Protein AF-A0A1F9QRR1-F1 (afdb_monomer_lite)

Secondary structure (DSSP, 8-state):
-HHHHHHHHHHHHHHHHHHTT-HHHHHHHHHHHHHH-TT-HHHHHHHHHHHHHTT-HHHHHHHHHHHHHHS-HHHHHHTHHHHHHHHHHHHHH--EEEEEE--S--HHHHHHHHHHHHHHHTTSSEEEEEEE---GGGTTTS--TTSSS-EEETTSTTHHHHHHTS--SEEEEESPPPGGGHHHHHHHHH-SSSEEEEE-SSPPPPTTS-HHHHHHHHHTGGGG-SEEEEETT--HHHHHTTT--GGGEEEE---B-TTTTPPPSSPPPSEEEEE-STTB-HHHHHHHHTTS--EEEEE-SS-PPPPPSSSSEEEEE--TT-HHHHHHHHHH-SEEEEPBPTT---S--HHHHHHHHTT--EEEE--HHHHTT--BTTTBEEE-TTSTTHHHHHHHHHHT--HHHHHHHHHHHHHHHHHHSBHHHHHHHHHHHHTT----

Sequence (440 aa):
MAATETYQKLNDTGIKALAAGDRVKAERLFLEAISLDPANLSAYMNLISGHLSGKAYNKALIVLGLMRARCNPAQLAMAAADVKSVETMASCAIKERCLLVSLSGTFESRLFALTCADHFGRRGDALLDIAMPRQQHFSKLEPSEFLYGKRLPVEQAGCFDGITGADYDSLLFVDFPETACLDLFCRLLELKGPKKIFVSLRLAPPKGASAASDLVAYRKLFRGLDGLFMLEHDTAAANARYGVPARKLFKYMFSVNTDYYAPLKGDPLPYLVSAGTAARDYGALLDAVKGLGVKLRIYTDLDLKQPKAGGADVAVSRLSGNHELLRQELAAAQAVVIPFKPAVSPAANSILTMAMSLGKVVLTNRTEALAELVKDGVNGFFYDEKVPGDLRKKIRQLLALKKERRDLIGGRARETVLAKADYRDLARKVHAALRGKPRL

Structure (mmCIF, N/CA/C/O backbone):
data_AF-A0A1F9QRR1-F1
#
_entry.id   AF-A0A1F9QRR1-F1
#
loop_
_atom_site.group_PDB
_atom_site.id
_atom_site.type_symbol
_atom_site.label_atom_id
_atom_site.label_alt_id
_atom_site.label_comp_id
_atom_site.label_asym_id
_atom_site.label_entity_id
_atom_site.label_seq_id
_atom_site.pdbx_PDB_ins_code
_atom_site.Cartn_x
_atom_site.Cartn_y
_atom_site.Cartn_z
_atom_site.occupancy
_atom_site.B_iso_or_equiv
_atom_site.auth_seq_id
_atom_site.auth_comp_id
_atom_site.auth_asym_id
_atom_site.auth_atom_id
_atom_site.pdbx_PDB_model_num
ATOM 1 N N . MET A 1 1 ? 44.227 -4.605 4.801 1.00 61.28 1 MET A N 1
ATOM 2 C CA . MET A 1 1 ? 44.426 -6.057 4.601 1.00 61.28 1 MET A CA 1
ATOM 3 C C . MET A 1 1 ? 43.245 -6.870 5.130 1.00 61.28 1 MET A C 1
ATOM 5 O O . MET A 1 1 ? 42.598 -7.506 4.315 1.00 61.28 1 MET A O 1
ATOM 9 N N . ALA A 1 2 ? 42.847 -6.751 6.406 1.00 69.38 2 ALA A N 1
ATOM 10 C CA . ALA A 1 2 ? 41.714 -7.517 6.964 1.00 69.38 2 ALA A CA 1
ATOM 11 C C . ALA A 1 2 ? 40.364 -7.360 6.215 1.00 69.38 2 ALA A C 1
ATOM 13 O O . ALA A 1 2 ? 39.628 -8.329 6.042 1.00 69.38 2 ALA A O 1
ATOM 14 N N . ALA A 1 3 ? 40.036 -6.158 5.721 1.00 72.25 3 ALA A N 1
ATOM 15 C CA . ALA A 1 3 ? 38.805 -5.935 4.951 1.00 72.25 3 ALA A CA 1
ATOM 16 C C . ALA A 1 3 ? 38.824 -6.621 3.568 1.00 72.25 3 ALA A C 1
ATOM 18 O O . ALA A 1 3 ? 37.805 -7.151 3.129 1.00 72.25 3 ALA A O 1
ATOM 19 N N . THR A 1 4 ? 39.990 -6.662 2.915 1.00 77.94 4 THR A N 1
ATOM 20 C CA . THR A 1 4 ? 40.188 -7.277 1.592 1.00 77.94 4 THR A CA 1
ATOM 21 C C . THR A 1 4 ? 40.001 -8.790 1.642 1.00 77.94 4 THR A C 1
ATOM 23 O O . THR A 1 4 ? 39.281 -9.359 0.828 1.00 77.94 4 THR A O 1
ATOM 26 N N . GLU A 1 5 ? 40.574 -9.436 2.657 1.00 85.50 5 GLU A N 1
ATOM 27 C CA . GLU A 1 5 ? 40.421 -10.880 2.878 1.00 85.50 5 GLU A CA 1
ATOM 28 C C . GLU A 1 5 ? 38.966 -11.263 3.193 1.00 85.50 5 GLU A C 1
ATOM 30 O O . GLU A 1 5 ? 38.496 -12.341 2.821 1.00 85.50 5 GLU A O 1
ATOM 35 N N . THR A 1 6 ? 38.221 -10.363 3.843 1.00 90.88 6 THR A N 1
ATOM 36 C CA . THR A 1 6 ? 36.843 -10.627 4.272 1.00 90.88 6 THR A CA 1
ATOM 37 C C . THR A 1 6 ? 35.880 -10.728 3.086 1.00 90.88 6 THR A C 1
ATOM 39 O O . THR A 1 6 ? 35.142 -11.711 2.989 1.00 90.88 6 THR A O 1
ATOM 42 N N . TYR A 1 7 ? 35.888 -9.770 2.149 1.00 91.75 7 TYR A N 1
ATOM 43 C CA . TYR A 1 7 ? 34.969 -9.834 1.003 1.00 91.75 7 TYR A CA 1
ATOM 44 C C . TYR A 1 7 ? 35.348 -10.938 0.004 1.00 91.75 7 TYR A C 1
ATOM 46 O O . TYR A 1 7 ? 34.458 -11.523 -0.615 1.00 91.75 7 TYR A O 1
ATOM 54 N N . GLN A 1 8 ? 36.642 -11.253 -0.149 1.00 92.75 8 GLN A N 1
ATOM 55 C CA . GLN A 1 8 ? 37.104 -12.342 -1.019 1.00 92.75 8 GLN A CA 1
ATOM 56 C C . GLN A 1 8 ? 36.574 -13.682 -0.511 1.00 92.75 8 GLN A C 1
ATOM 58 O O . GLN A 1 8 ? 35.943 -14.427 -1.257 1.00 92.75 8 GLN A O 1
ATOM 63 N N . LYS A 1 9 ? 36.700 -13.927 0.799 1.00 95.12 9 LYS A N 1
ATOM 64 C CA . LYS A 1 9 ? 36.154 -15.123 1.445 1.00 95.12 9 LYS A CA 1
ATOM 65 C C . LYS A 1 9 ? 34.636 -15.239 1.280 1.00 95.12 9 LYS A C 1
ATOM 67 O O . LYS A 1 9 ? 34.135 -16.344 1.053 1.00 95.12 9 LYS A O 1
ATOM 72 N N . LEU A 1 10 ? 33.897 -14.131 1.396 1.00 95.25 10 LEU A N 1
ATOM 73 C CA . LEU A 1 10 ? 32.449 -14.111 1.156 1.00 95.25 10 LEU A CA 1
ATOM 74 C C . LEU A 1 10 ? 32.116 -14.469 -0.297 1.00 95.25 10 LEU A C 1
ATOM 76 O O . LEU A 1 10 ? 31.269 -15.335 -0.517 1.00 95.25 10 LEU A O 1
ATOM 80 N N . ASN A 1 11 ? 32.818 -13.878 -1.269 1.00 94.38 11 ASN A N 1
ATOM 81 C CA . ASN A 1 11 ? 32.647 -14.179 -2.692 1.00 94.38 11 ASN A CA 1
ATOM 82 C C . ASN A 1 11 ? 32.934 -15.661 -2.996 1.00 94.38 11 ASN A C 1
ATOM 84 O O . ASN A 1 11 ? 32.083 -16.342 -3.565 1.00 94.38 11 ASN A O 1
ATOM 88 N N . ASP A 1 12 ? 34.059 -16.203 -2.525 1.00 96.31 12 ASP A N 1
ATOM 89 C CA . ASP A 1 12 ? 34.429 -17.613 -2.722 1.00 96.31 12 ASP A CA 1
ATOM 90 C C . ASP A 1 12 ? 33.417 -18.573 -2.086 1.00 96.31 12 ASP A C 1
ATOM 92 O O . ASP A 1 12 ? 33.055 -19.608 -2.654 1.00 96.31 12 ASP A O 1
ATOM 96 N N . THR A 1 13 ? 32.920 -18.227 -0.895 1.00 96.31 13 THR A N 1
ATOM 97 C CA . THR A 1 13 ? 31.863 -18.996 -0.224 1.00 96.31 13 THR A CA 1
ATOM 98 C C . THR A 1 13 ? 30.553 -18.923 -1.012 1.00 96.31 13 THR A C 1
ATOM 100 O O . THR A 1 13 ? 29.838 -19.923 -1.100 1.00 96.31 13 THR A O 1
ATOM 103 N N . GLY A 1 14 ? 30.253 -17.771 -1.617 1.00 95.19 14 GLY A N 1
ATOM 104 C CA . GLY A 1 14 ? 29.115 -17.576 -2.511 1.00 95.19 14 GLY A CA 1
ATOM 105 C C . GLY A 1 14 ? 29.197 -18.458 -3.756 1.00 95.19 14 GLY A C 1
ATOM 106 O O . GLY A 1 14 ? 28.224 -19.139 -4.075 1.00 95.19 14 GLY A O 1
ATOM 107 N N . ILE A 1 15 ? 30.367 -18.537 -4.402 1.00 96.31 15 ILE A N 1
ATOM 108 C CA . ILE A 1 15 ? 30.615 -19.424 -5.554 1.00 96.31 15 ILE A CA 1
ATOM 109 C C . ILE A 1 15 ? 30.353 -20.884 -5.169 1.00 96.31 15 ILE A C 1
ATOM 111 O O . ILE A 1 15 ? 29.623 -21.589 -5.866 1.00 96.31 15 ILE A O 1
ATOM 115 N N . LYS A 1 16 ? 30.889 -21.335 -4.026 1.00 96.50 16 LYS A N 1
ATOM 116 C CA . LYS A 1 16 ? 30.670 -22.702 -3.520 1.00 96.50 16 LYS A CA 1
ATOM 117 C C . LYS A 1 16 ? 29.192 -22.982 -3.240 1.00 96.50 16 LYS A C 1
ATOM 119 O O . LYS A 1 16 ? 28.699 -24.050 -3.591 1.00 96.50 16 LYS A O 1
ATOM 124 N N . ALA A 1 17 ? 28.478 -22.032 -2.633 1.00 94.06 17 ALA A N 1
ATOM 125 C CA . ALA A 1 17 ? 27.042 -22.158 -2.384 1.00 94.06 17 ALA A CA 1
ATOM 126 C C . ALA A 1 17 ? 26.242 -22.242 -3.694 1.00 94.06 17 ALA A C 1
ATOM 128 O O . ALA A 1 17 ? 25.362 -23.093 -3.816 1.00 94.06 17 ALA A O 1
ATOM 129 N N . LEU A 1 18 ? 26.586 -21.419 -4.691 1.00 94.12 18 LEU A N 1
ATOM 130 C CA . LEU A 1 18 ? 25.946 -21.436 -6.005 1.00 94.12 18 LEU A CA 1
ATOM 131 C C . LEU A 1 18 ? 26.169 -22.774 -6.723 1.00 94.12 18 LEU A C 1
ATOM 133 O O . LEU A 1 18 ? 25.213 -23.344 -7.245 1.00 94.12 18 LEU A O 1
ATOM 137 N N . ALA A 1 19 ? 27.398 -23.300 -6.694 1.00 93.56 19 ALA A N 1
ATOM 138 C CA . ALA A 1 19 ? 27.738 -24.610 -7.253 1.00 93.56 19 ALA A CA 1
ATOM 139 C C . ALA A 1 19 ? 26.992 -25.763 -6.556 1.00 93.56 19 ALA A C 1
ATOM 141 O O . ALA A 1 19 ? 26.609 -26.731 -7.206 1.00 93.56 19 ALA A O 1
ATOM 142 N N . ALA A 1 20 ? 26.725 -25.635 -5.253 1.00 94.38 20 ALA A N 1
ATOM 143 C CA . ALA A 1 20 ? 25.913 -26.578 -4.483 1.00 94.38 20 ALA A CA 1
ATOM 144 C C . ALA A 1 20 ? 24.390 -26.414 -4.698 1.00 94.38 20 ALA A C 1
ATOM 146 O O . ALA A 1 20 ? 23.604 -27.132 -4.084 1.00 94.38 20 ALA A O 1
ATOM 147 N N . GLY A 1 21 ? 23.954 -25.463 -5.532 1.00 90.19 21 GLY A N 1
ATOM 148 C CA . GLY A 1 21 ? 22.541 -25.180 -5.795 1.00 90.19 21 GLY A CA 1
ATOM 149 C C . GLY A 1 21 ? 21.846 -24.300 -4.745 1.00 90.19 21 GLY A C 1
ATOM 150 O O . GLY A 1 21 ? 20.671 -23.970 -4.916 1.00 90.19 21 GLY A O 1
ATOM 151 N N . ASP A 1 22 ? 22.548 -23.852 -3.698 1.00 92.00 22 ASP A N 1
ATOM 152 C CA . ASP A 1 22 ? 22.009 -22.966 -2.658 1.00 92.00 22 ASP A CA 1
ATOM 153 C C . ASP A 1 22 ? 22.046 -21.496 -3.111 1.00 92.00 22 ASP A C 1
ATOM 155 O O . ASP A 1 22 ? 22.877 -20.678 -2.702 1.00 92.00 22 ASP A O 1
ATOM 159 N N . ARG A 1 23 ? 21.120 -21.166 -4.017 1.00 89.56 23 ARG A N 1
ATOM 160 C CA . ARG A 1 23 ? 21.033 -19.850 -4.667 1.00 89.56 23 ARG A CA 1
ATOM 161 C C . ARG A 1 23 ? 20.740 -18.709 -3.697 1.00 89.56 23 ARG A C 1
ATOM 163 O O . ARG A 1 23 ? 21.281 -17.624 -3.876 1.00 89.56 23 ARG A O 1
ATOM 170 N N . VAL A 1 24 ? 19.913 -18.944 -2.677 1.00 87.69 24 VAL A N 1
ATOM 171 C CA . VAL A 1 24 ? 19.535 -17.910 -1.696 1.00 87.69 24 VAL A CA 1
ATOM 172 C C . VAL A 1 24 ? 20.742 -17.526 -0.848 1.00 87.69 24 VAL A C 1
ATOM 174 O O . VAL A 1 24 ? 21.020 -16.342 -0.649 1.00 87.69 24 VAL A O 1
ATOM 177 N N . LYS A 1 25 ? 21.496 -18.523 -0.374 1.00 91.19 25 LYS A N 1
ATOM 178 C CA . LYS A 1 25 ? 22.732 -18.278 0.367 1.00 91.19 25 LYS A CA 1
ATOM 179 C C . LYS A 1 25 ? 23.786 -17.608 -0.507 1.00 91.19 25 LYS A C 1
ATOM 181 O O . LYS A 1 25 ? 24.433 -16.680 -0.032 1.00 91.19 25 LYS A O 1
ATOM 186 N N . ALA A 1 26 ? 23.941 -18.049 -1.756 1.00 92.38 26 ALA A N 1
ATOM 187 C CA . ALA A 1 26 ? 24.875 -17.443 -2.700 1.00 92.38 26 ALA A CA 1
ATOM 188 C C . ALA A 1 26 ? 24.555 -15.960 -2.956 1.00 92.38 26 ALA A C 1
ATOM 190 O O . ALA A 1 26 ? 25.429 -15.118 -2.776 1.00 92.38 26 ALA A O 1
ATOM 191 N N . GLU A 1 27 ? 23.297 -15.632 -3.285 1.00 92.25 27 GLU A N 1
ATOM 192 C CA . GLU A 1 27 ? 22.827 -14.251 -3.489 1.00 92.25 27 GLU A CA 1
ATOM 193 C C . GLU A 1 27 ? 23.149 -13.379 -2.269 1.00 92.25 27 GLU A C 1
ATOM 195 O O . GLU A 1 27 ? 23.766 -12.326 -2.414 1.00 92.25 27 GLU A O 1
ATOM 200 N N . ARG A 1 28 ? 22.838 -13.854 -1.054 1.00 92.38 28 ARG A N 1
ATOM 201 C CA . ARG A 1 28 ? 23.165 -13.134 0.186 1.00 92.38 28 ARG A CA 1
ATOM 202 C C . ARG A 1 28 ? 24.665 -12.866 0.332 1.00 92.38 28 ARG A C 1
ATOM 204 O O . ARG A 1 28 ? 25.040 -11.748 0.666 1.00 92.38 28 ARG A O 1
ATOM 211 N N . LEU A 1 29 ? 25.507 -13.871 0.093 1.00 93.38 29 LEU A N 1
ATOM 212 C CA . LEU A 1 29 ? 26.962 -13.756 0.242 1.00 93.38 29 LEU A CA 1
ATOM 213 C C . LEU A 1 29 ? 27.576 -12.792 -0.782 1.00 93.38 29 LEU A C 1
ATOM 215 O O . LEU A 1 29 ? 28.444 -12.001 -0.421 1.00 93.38 29 LEU A O 1
ATOM 219 N N . PHE A 1 30 ? 27.108 -12.811 -2.034 1.00 94.75 30 PHE A N 1
ATOM 220 C CA . PHE A 1 30 ? 27.565 -11.855 -3.046 1.00 94.75 30 PHE A CA 1
ATOM 221 C C . PHE A 1 30 ? 27.140 -10.425 -2.710 1.00 94.75 30 PHE A C 1
ATOM 223 O O . PHE A 1 30 ? 27.953 -9.510 -2.814 1.00 94.75 30 PHE A O 1
ATOM 230 N N . LEU A 1 31 ? 25.899 -10.227 -2.257 1.00 91.50 31 LEU A N 1
ATOM 231 C CA . LEU A 1 31 ? 25.414 -8.915 -1.822 1.00 91.50 31 LEU A CA 1
ATOM 232 C C . LEU A 1 31 ? 26.200 -8.381 -0.618 1.00 91.50 31 LEU A C 1
ATOM 234 O O . LEU A 1 31 ? 26.522 -7.196 -0.575 1.00 91.50 31 LEU A O 1
ATOM 238 N N . GLU A 1 32 ? 26.548 -9.247 0.335 1.00 91.25 32 GLU A N 1
ATOM 239 C CA . GLU A 1 32 ? 27.387 -8.889 1.482 1.00 91.25 32 GLU A CA 1
ATOM 240 C C . GLU A 1 32 ? 28.807 -8.505 1.040 1.00 91.25 32 GLU A C 1
ATOM 242 O O . GLU A 1 32 ? 29.323 -7.471 1.460 1.00 91.25 32 GLU A O 1
ATOM 247 N N . ALA A 1 33 ? 29.407 -9.263 0.114 1.00 92.56 33 ALA A N 1
ATOM 248 C CA . ALA A 1 33 ? 30.707 -8.929 -0.467 1.00 92.56 33 ALA A CA 1
ATOM 249 C C . ALA A 1 33 ? 30.689 -7.573 -1.202 1.00 92.56 33 ALA A C 1
ATOM 251 O O . ALA A 1 33 ? 31.591 -6.763 -0.996 1.00 92.56 33 ALA A O 1
ATOM 252 N N . ILE A 1 34 ? 29.648 -7.296 -1.999 1.00 93.69 34 ILE A N 1
ATOM 253 C CA . ILE A 1 34 ? 29.440 -6.008 -2.688 1.00 93.69 34 ILE A CA 1
ATOM 254 C C . ILE A 1 34 ? 29.229 -4.865 -1.685 1.00 93.69 34 ILE A C 1
ATOM 256 O O . ILE A 1 34 ? 29.655 -3.738 -1.921 1.00 93.69 34 ILE A O 1
ATOM 260 N N . SER A 1 35 ? 28.558 -5.127 -0.562 1.00 89.81 35 SER A N 1
ATOM 261 C CA . SER A 1 35 ? 28.364 -4.115 0.478 1.00 89.81 35 SER A CA 1
ATOM 262 C C . SER A 1 35 ? 29.674 -3.730 1.168 1.00 89.81 35 SER A C 1
ATOM 264 O O . SER A 1 35 ? 29.794 -2.590 1.613 1.00 89.81 35 SER A O 1
ATOM 266 N N . LEU A 1 36 ? 30.622 -4.663 1.292 1.00 90.56 36 LEU A N 1
ATOM 267 C CA . LEU A 1 36 ? 31.942 -4.407 1.876 1.00 90.56 36 LEU A CA 1
ATOM 268 C C . LEU A 1 36 ? 32.905 -3.755 0.879 1.00 90.56 36 LEU A C 1
ATOM 270 O O . LEU A 1 36 ? 33.693 -2.899 1.271 1.00 90.56 36 LEU A O 1
ATOM 274 N N . ASP A 1 37 ? 32.831 -4.146 -0.393 1.00 93.19 37 ASP A N 1
ATOM 275 C CA . ASP A 1 37 ? 33.581 -3.536 -1.489 1.00 93.19 37 ASP A CA 1
ATOM 276 C C . ASP A 1 37 ? 32.654 -3.281 -2.692 1.00 93.19 37 ASP A C 1
ATOM 278 O O . ASP A 1 37 ? 32.444 -4.170 -3.527 1.00 93.19 37 ASP A O 1
ATOM 282 N N . PRO A 1 38 ? 32.105 -2.055 -2.815 1.00 91.62 38 PRO A N 1
ATOM 283 C CA . PRO A 1 38 ? 31.216 -1.686 -3.913 1.00 91.62 38 PRO A CA 1
ATOM 284 C C . PRO A 1 38 ? 31.836 -1.797 -5.307 1.00 91.62 38 PRO A C 1
ATOM 286 O O . PRO A 1 38 ? 31.081 -1.780 -6.280 1.00 91.62 38 PRO A O 1
ATOM 289 N N . ALA A 1 39 ? 33.166 -1.913 -5.410 1.00 92.31 39 ALA A N 1
ATOM 290 C CA . ALA A 1 39 ? 33.907 -2.065 -6.657 1.00 92.31 39 ALA A CA 1
ATOM 291 C C . ALA A 1 39 ? 34.301 -3.529 -6.956 1.00 92.31 39 ALA A C 1
ATOM 293 O O . ALA A 1 39 ? 35.028 -3.775 -7.923 1.00 92.31 39 ALA A O 1
ATOM 294 N N . ASN A 1 40 ? 33.826 -4.504 -6.169 1.00 93.50 40 ASN A N 1
ATOM 295 C CA . ASN A 1 40 ? 34.132 -5.925 -6.345 1.00 93.50 40 ASN A CA 1
ATOM 296 C C . ASN A 1 40 ? 33.447 -6.523 -7.588 1.00 93.50 40 ASN A C 1
ATOM 298 O O . ASN A 1 40 ? 32.372 -7.124 -7.521 1.00 93.50 40 ASN A O 1
ATOM 302 N N . LEU A 1 41 ? 34.116 -6.385 -8.734 1.00 93.69 41 LEU A N 1
ATOM 303 C CA . LEU A 1 41 ? 33.654 -6.848 -10.044 1.00 93.69 41 LEU A CA 1
ATOM 304 C C . LEU A 1 41 ? 33.316 -8.350 -10.071 1.00 93.69 41 LEU A C 1
ATOM 306 O O . LEU A 1 41 ? 32.319 -8.746 -10.672 1.00 93.69 41 LEU A O 1
ATOM 310 N N . SER A 1 42 ? 34.107 -9.188 -9.391 1.00 94.50 42 SER A N 1
ATOM 311 C CA . SER A 1 42 ? 33.882 -10.640 -9.361 1.00 94.50 42 SER A CA 1
ATOM 312 C C . SER A 1 42 ? 32.560 -10.995 -8.675 1.00 94.50 42 SER A C 1
ATOM 314 O O . SER A 1 42 ? 31.791 -11.792 -9.212 1.00 94.50 42 SER A O 1
ATOM 316 N N . ALA A 1 43 ? 32.247 -10.357 -7.543 1.00 94.88 43 ALA A N 1
ATOM 317 C CA . ALA A 1 43 ? 30.989 -10.588 -6.837 1.00 94.88 43 ALA A CA 1
ATOM 318 C C . ALA A 1 43 ? 29.766 -10.189 -7.682 1.00 94.88 43 ALA A C 1
ATOM 320 O O . ALA A 1 43 ? 28.789 -10.940 -7.720 1.00 94.88 43 ALA A O 1
ATOM 321 N N . TYR A 1 44 ? 29.831 -9.072 -8.422 1.00 95.44 44 TYR A N 1
ATOM 322 C CA . TYR A 1 44 ? 28.771 -8.707 -9.372 1.00 95.44 44 TYR A CA 1
ATOM 323 C C . TYR A 1 44 ? 28.608 -9.748 -10.480 1.00 95.44 44 TYR A C 1
ATOM 325 O O . TYR A 1 44 ? 27.492 -10.201 -10.727 1.00 95.44 44 TYR A O 1
ATOM 333 N N . MET A 1 45 ? 29.700 -10.163 -11.129 1.00 95.62 45 MET A N 1
ATOM 334 C CA . MET A 1 45 ? 29.642 -11.124 -12.237 1.00 95.62 45 MET A CA 1
ATOM 335 C C . MET A 1 45 ? 29.130 -12.500 -11.793 1.00 95.62 45 MET A C 1
ATOM 337 O O . MET A 1 45 ? 28.341 -13.128 -12.506 1.00 95.62 45 MET A O 1
ATOM 341 N N . ASN A 1 46 ? 29.499 -12.948 -10.591 1.00 95.50 46 ASN A N 1
ATOM 342 C CA . ASN A 1 46 ? 28.985 -14.186 -10.006 1.00 95.50 46 ASN A CA 1
ATOM 343 C C . ASN A 1 46 ? 27.492 -14.087 -9.675 1.00 95.50 46 ASN A C 1
ATOM 345 O O . ASN A 1 46 ? 26.728 -15.008 -9.975 1.00 95.50 46 ASN A O 1
ATOM 349 N N . LEU A 1 47 ? 27.054 -12.956 -9.115 1.00 94.56 47 LEU A N 1
ATOM 350 C CA . LEU A 1 47 ? 25.644 -12.700 -8.828 1.00 94.56 47 LEU A CA 1
ATOM 351 C C . LEU A 1 47 ? 24.801 -12.666 -10.114 1.00 94.56 47 LEU A C 1
ATOM 353 O O . LEU A 1 47 ? 23.766 -13.331 -10.197 1.00 94.56 47 LEU A O 1
ATOM 357 N N . ILE A 1 48 ? 25.282 -11.964 -11.145 1.00 94.44 48 ILE A N 1
ATOM 358 C CA . ILE A 1 48 ? 24.689 -11.919 -12.489 1.00 94.44 48 ILE A CA 1
ATOM 359 C C . ILE A 1 48 ? 24.558 -13.332 -13.065 1.00 94.44 48 ILE A C 1
ATOM 361 O O . ILE A 1 48 ? 23.474 -13.729 -13.494 1.00 94.44 48 ILE A O 1
ATOM 365 N N . SER A 1 49 ? 25.638 -14.114 -13.033 1.00 92.38 49 SER A N 1
ATOM 366 C CA . SER A 1 49 ? 25.656 -15.489 -13.546 1.00 92.38 49 SER A CA 1
ATOM 367 C C . SER A 1 49 ? 24.666 -16.384 -12.797 1.00 92.38 49 SER A C 1
ATOM 369 O O . SER A 1 49 ? 23.917 -17.149 -13.413 1.00 92.38 49 SER A O 1
ATOM 371 N N . GLY A 1 50 ? 24.583 -16.232 -11.472 1.00 91.06 50 GLY A N 1
ATOM 372 C CA . GLY A 1 50 ? 23.586 -16.899 -10.640 1.00 91.06 50 GLY A CA 1
ATOM 373 C C . GLY A 1 50 ? 22.156 -16.586 -11.087 1.00 91.06 50 GLY A C 1
ATOM 374 O O . GLY A 1 50 ? 21.364 -17.510 -11.294 1.00 91.06 50 GLY A O 1
ATOM 375 N N . HIS A 1 51 ? 21.833 -15.311 -11.320 1.00 91.62 51 HIS A N 1
ATOM 376 C CA . HIS A 1 51 ? 20.516 -14.891 -11.808 1.00 91.62 51 HIS A CA 1
ATOM 377 C C . HIS A 1 51 ? 20.196 -15.410 -13.211 1.00 91.62 51 HIS A C 1
ATOM 379 O O . HIS A 1 51 ? 19.096 -15.922 -13.427 1.00 91.62 51 HIS A O 1
ATOM 385 N N . LEU A 1 52 ? 21.150 -15.357 -14.141 1.00 90.25 52 LEU A N 1
ATOM 386 C CA . LEU A 1 52 ? 20.989 -15.892 -15.495 1.00 90.25 52 LEU A CA 1
ATOM 387 C C . LEU A 1 52 ? 20.710 -17.399 -15.481 1.00 90.25 52 LEU A C 1
ATOM 389 O O . LEU A 1 52 ? 19.755 -17.852 -16.113 1.00 90.25 52 LEU A O 1
ATOM 393 N N . SER A 1 53 ? 21.458 -18.167 -14.680 1.00 88.69 53 SER A N 1
ATOM 394 C CA . SER A 1 53 ? 21.220 -19.609 -14.500 1.00 88.69 53 SER A CA 1
ATOM 395 C C . SER A 1 53 ? 19.831 -19.907 -13.914 1.00 88.69 53 SER A C 1
ATOM 397 O O . SER A 1 53 ? 19.254 -20.978 -14.125 1.00 88.69 53 SER A O 1
ATOM 399 N N . GLY A 1 54 ? 19.278 -18.958 -13.154 1.00 86.31 54 GLY A N 1
ATOM 400 C CA . GLY A 1 54 ? 17.936 -19.012 -12.590 1.00 86.31 54 GLY A CA 1
ATOM 401 C C . GLY A 1 54 ? 16.845 -18.427 -13.476 1.00 86.31 54 GLY A C 1
ATOM 402 O O . GLY A 1 54 ? 15.702 -18.383 -13.031 1.00 86.31 54 GLY A O 1
ATOM 403 N N . LYS A 1 55 ? 17.170 -17.995 -14.704 1.00 88.56 55 LYS A N 1
ATOM 404 C CA . LYS A 1 55 ? 16.254 -17.294 -15.620 1.00 88.56 55 LYS A CA 1
ATOM 405 C C . LYS A 1 55 ? 15.661 -16.005 -15.026 1.00 88.56 55 LYS A C 1
ATOM 407 O O . LYS A 1 55 ? 14.605 -15.545 -15.454 1.00 88.56 55 LYS A O 1
ATOM 412 N N . ALA A 1 56 ? 16.342 -15.401 -14.053 1.00 86.38 56 ALA A N 1
ATOM 413 C CA . ALA A 1 56 ? 16.001 -14.106 -13.472 1.00 86.38 56 ALA A CA 1
ATOM 414 C C . ALA A 1 56 ? 16.697 -12.980 -14.259 1.00 86.38 56 ALA A C 1
ATOM 416 O O . ALA A 1 56 ? 17.542 -12.255 -13.735 1.00 86.38 56 ALA A O 1
ATOM 417 N N . TYR A 1 57 ? 16.389 -12.880 -15.555 1.00 87.69 57 TYR A N 1
ATOM 418 C CA . TYR A 1 57 ? 17.087 -11.994 -16.496 1.00 87.69 57 TYR A CA 1
ATOM 419 C C . TYR A 1 57 ? 16.974 -10.515 -16.119 1.00 87.69 57 TYR A C 1
ATOM 421 O O . TYR A 1 57 ? 17.948 -9.772 -16.193 1.00 87.69 57 TYR A O 1
ATOM 429 N N . ASN A 1 58 ? 15.807 -10.102 -15.632 1.00 84.25 58 ASN A N 1
ATOM 430 C CA . ASN A 1 58 ? 15.596 -8.770 -15.081 1.00 84.25 58 ASN A CA 1
ATOM 431 C C . ASN A 1 58 ? 16.554 -8.465 -13.916 1.00 84.25 58 ASN A C 1
ATOM 433 O O . ASN A 1 58 ? 17.229 -7.445 -13.957 1.00 84.25 58 ASN A O 1
ATOM 437 N N . LYS A 1 59 ? 16.695 -9.364 -12.932 1.00 85.75 59 LYS A N 1
ATOM 438 C CA . LYS A 1 59 ? 17.651 -9.200 -11.828 1.00 85.75 59 LYS A CA 1
ATOM 439 C C . LYS A 1 59 ? 19.085 -9.094 -12.341 1.00 85.75 59 LYS A C 1
ATOM 441 O O . LYS A 1 59 ? 19.832 -8.256 -11.853 1.00 85.75 59 LYS A O 1
ATOM 446 N N . ALA A 1 60 ? 19.461 -9.885 -13.348 1.00 88.69 60 ALA A N 1
ATOM 447 C CA . ALA A 1 60 ? 20.784 -9.786 -13.965 1.00 88.69 60 ALA A CA 1
ATOM 448 C C . ALA A 1 60 ? 21.034 -8.392 -14.579 1.00 88.69 60 ALA A C 1
ATOM 450 O O . ALA A 1 60 ? 22.087 -7.807 -14.334 1.00 88.69 60 ALA A O 1
ATOM 451 N N . LEU A 1 61 ? 20.059 -7.826 -15.305 1.00 86.81 61 LEU A N 1
ATOM 452 C CA . LEU A 1 61 ? 20.154 -6.462 -15.848 1.00 86.81 61 LEU A CA 1
ATOM 453 C C . LEU A 1 61 ? 20.237 -5.399 -14.751 1.00 86.81 61 LEU A C 1
ATOM 455 O O . LEU A 1 61 ? 20.987 -4.434 -14.894 1.00 86.81 61 LEU A O 1
ATOM 459 N N . ILE A 1 62 ? 19.495 -5.581 -13.657 1.00 85.75 62 ILE A N 1
ATOM 460 C CA . ILE A 1 62 ? 19.537 -4.665 -12.517 1.00 85.75 62 ILE A CA 1
ATOM 461 C C . ILE A 1 62 ? 20.937 -4.667 -11.896 1.00 85.75 62 ILE A C 1
ATOM 463 O O . ILE A 1 62 ? 21.574 -3.619 -11.824 1.00 85.75 62 ILE A O 1
ATOM 467 N N . VAL A 1 63 ? 21.462 -5.843 -11.532 1.00 89.88 63 VAL A N 1
ATOM 468 C CA . VAL A 1 63 ? 22.815 -5.997 -10.966 1.00 89.88 63 VAL A CA 1
ATOM 469 C C . VAL A 1 63 ? 23.874 -5.407 -11.904 1.00 89.88 63 VAL A C 1
ATOM 471 O O . VAL A 1 63 ? 24.795 -4.735 -11.442 1.00 89.88 63 VAL A O 1
ATOM 474 N N . LEU A 1 64 ? 23.722 -5.594 -13.219 1.00 90.44 64 LEU A N 1
ATOM 475 C CA . LEU A 1 64 ? 24.614 -5.012 -14.219 1.00 90.44 64 LEU A CA 1
ATOM 476 C C . LEU A 1 64 ? 24.588 -3.473 -14.209 1.00 90.44 64 LEU A C 1
ATOM 478 O O . LEU A 1 64 ? 25.640 -2.839 -14.303 1.00 90.44 64 LEU A O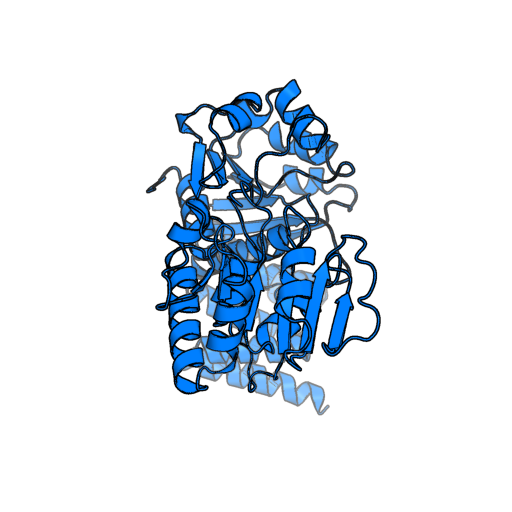 1
ATOM 482 N N . GLY A 1 65 ? 23.408 -2.864 -14.073 1.00 87.38 65 GLY A N 1
ATOM 483 C CA . GLY A 1 65 ? 23.266 -1.415 -13.920 1.00 87.38 65 GLY A CA 1
ATOM 484 C C . GLY A 1 65 ? 23.992 -0.885 -12.680 1.00 87.38 65 GLY A C 1
ATOM 485 O O . GLY A 1 65 ? 24.702 0.117 -12.766 1.00 87.38 65 GLY A O 1
ATOM 486 N N . LEU A 1 66 ? 23.889 -1.595 -11.552 1.00 87.94 66 LEU A N 1
ATOM 487 C CA . LEU A 1 66 ? 24.577 -1.233 -10.305 1.00 87.94 66 LEU A CA 1
ATOM 488 C C . LEU A 1 66 ? 26.090 -1.352 -10.419 1.00 87.94 66 LEU A C 1
ATOM 490 O O . LEU A 1 66 ? 26.815 -0.459 -9.986 1.00 87.94 66 LEU A O 1
ATOM 494 N N . MET A 1 67 ? 26.559 -2.425 -11.053 1.00 92.69 67 MET A N 1
ATOM 495 C CA . MET A 1 67 ? 27.973 -2.622 -11.340 1.00 92.69 67 MET A CA 1
ATOM 496 C C . MET A 1 67 ? 28.531 -1.456 -12.165 1.00 92.69 67 MET A C 1
ATOM 498 O O . MET A 1 67 ? 29.562 -0.894 -11.811 1.00 92.69 67 MET A O 1
ATOM 502 N N . ARG A 1 68 ? 27.818 -1.023 -13.216 1.00 91.00 68 ARG A N 1
ATOM 503 C CA . ARG A 1 68 ? 28.211 0.139 -14.038 1.00 91.00 68 ARG A CA 1
ATOM 504 C C . ARG A 1 68 ? 28.266 1.444 -13.246 1.00 91.00 68 ARG A C 1
ATOM 506 O O . ARG A 1 68 ? 29.111 2.282 -13.532 1.00 91.00 68 ARG A O 1
ATOM 513 N N . ALA A 1 69 ? 27.371 1.622 -12.278 1.00 87.94 69 ALA A N 1
ATOM 514 C CA . ALA A 1 69 ? 27.315 2.832 -11.464 1.00 87.94 69 ALA A CA 1
ATOM 515 C C . ALA A 1 69 ? 28.425 2.907 -10.400 1.00 87.94 69 ALA A C 1
ATOM 517 O O . ALA A 1 69 ? 28.745 4.000 -9.938 1.00 87.94 69 ALA A O 1
ATOM 518 N N . ARG A 1 70 ? 28.984 1.762 -9.981 1.00 90.81 70 ARG A N 1
ATOM 519 C CA . ARG A 1 70 ? 29.883 1.669 -8.817 1.00 90.81 70 ARG A CA 1
ATOM 520 C C . ARG A 1 70 ? 31.316 1.253 -9.155 1.00 90.81 70 ARG A C 1
ATOM 522 O O . ARG A 1 70 ? 32.232 1.630 -8.429 1.00 90.81 70 ARG A O 1
ATOM 529 N N . CYS A 1 71 ? 31.530 0.505 -10.236 1.00 90.62 71 CYS A N 1
ATOM 530 C CA . CYS A 1 71 ? 32.866 0.136 -10.703 1.00 90.62 71 CYS A CA 1
ATOM 531 C C . CYS A 1 71 ? 33.481 1.251 -11.558 1.00 90.62 71 CYS A C 1
ATOM 533 O O . CYS A 1 71 ? 32.787 1.953 -12.294 1.00 90.62 71 CYS A O 1
ATOM 535 N N . ASN A 1 72 ? 34.806 1.397 -11.496 1.00 92.94 72 ASN A N 1
ATOM 536 C CA . ASN A 1 72 ? 35.504 2.393 -12.305 1.00 92.94 72 ASN A CA 1
ATOM 537 C C . ASN A 1 72 ? 35.618 1.954 -13.787 1.00 92.94 72 ASN A C 1
ATOM 539 O O . ASN A 1 72 ? 35.505 0.762 -14.094 1.00 92.94 72 ASN A O 1
ATOM 543 N N . PRO A 1 73 ? 35.879 2.886 -14.726 1.00 92.75 73 PRO A N 1
ATOM 544 C CA . PRO A 1 73 ? 35.939 2.566 -16.154 1.00 92.75 73 PRO A CA 1
ATOM 545 C C . PRO A 1 73 ? 36.968 1.492 -16.531 1.00 92.75 73 PRO A C 1
ATOM 547 O O . PRO A 1 73 ? 36.704 0.696 -17.427 1.00 92.75 73 PRO A O 1
ATOM 550 N N . ALA A 1 74 ? 38.114 1.428 -15.843 1.00 92.38 74 ALA A N 1
ATOM 551 C CA . ALA A 1 74 ? 39.144 0.426 -16.120 1.00 92.38 74 ALA A CA 1
ATOM 552 C C . ALA A 1 74 ? 38.671 -0.990 -15.748 1.00 92.38 74 ALA A C 1
ATOM 554 O O . ALA A 1 74 ? 38.834 -1.921 -16.533 1.00 92.38 74 ALA A O 1
ATOM 555 N N . GLN A 1 75 ? 38.007 -1.142 -14.598 1.00 90.25 75 GLN A N 1
ATOM 556 C CA . GLN A 1 75 ? 37.391 -2.407 -14.185 1.00 90.25 75 GLN A CA 1
ATOM 557 C C . GLN A 1 75 ? 36.307 -2.854 -15.173 1.00 90.25 75 GLN A C 1
ATOM 559 O O . GLN A 1 75 ? 36.258 -4.020 -15.559 1.00 90.25 75 GLN A O 1
ATOM 564 N N . LEU A 1 76 ? 35.453 -1.927 -15.617 1.00 91.31 76 LEU A N 1
ATOM 565 C CA . LEU A 1 76 ? 34.403 -2.226 -16.592 1.00 91.31 76 LEU A CA 1
ATOM 566 C C . LEU A 1 76 ? 34.978 -2.599 -17.965 1.00 91.31 76 LEU A C 1
ATOM 568 O O . LEU A 1 76 ? 34.437 -3.486 -18.622 1.00 91.31 76 LEU A O 1
ATOM 572 N N . ALA A 1 77 ? 36.083 -1.974 -18.382 1.00 91.56 77 ALA A N 1
ATOM 573 C CA . ALA A 1 77 ? 36.772 -2.310 -19.625 1.00 91.56 77 ALA A CA 1
ATOM 574 C C . ALA A 1 77 ? 37.311 -3.750 -19.610 1.00 91.56 77 ALA A C 1
ATOM 576 O O . ALA A 1 77 ? 37.173 -4.459 -20.605 1.00 91.56 77 ALA A O 1
ATOM 577 N N . MET A 1 78 ? 37.843 -4.213 -18.471 1.00 90.31 78 MET A N 1
ATOM 578 C CA . MET A 1 78 ? 38.316 -5.595 -18.311 1.00 90.31 78 MET A CA 1
ATOM 579 C C . MET A 1 78 ? 37.197 -6.635 -18.474 1.00 90.31 78 MET A C 1
ATOM 581 O O . MET A 1 78 ? 37.463 -7.733 -18.951 1.00 90.31 78 MET A O 1
ATOM 585 N N . ALA A 1 79 ? 35.956 -6.292 -18.118 1.00 90.62 79 ALA A N 1
ATOM 586 C CA . ALA A 1 79 ? 34.789 -7.170 -18.245 1.00 90.62 79 ALA A CA 1
ATOM 587 C C . ALA A 1 79 ? 33.879 -6.822 -19.438 1.00 90.62 79 ALA A C 1
ATOM 589 O O . ALA A 1 79 ? 32.753 -7.311 -19.513 1.00 90.62 79 ALA A O 1
ATOM 590 N N . ALA A 1 80 ? 34.315 -5.979 -20.381 1.00 89.06 80 ALA A N 1
ATOM 591 C CA . ALA A 1 80 ? 33.430 -5.414 -21.405 1.00 89.06 80 ALA A CA 1
ATOM 592 C C . ALA A 1 80 ? 32.749 -6.476 -22.292 1.00 89.06 80 ALA A C 1
ATOM 594 O O . ALA A 1 80 ? 31.567 -6.342 -22.620 1.00 89.06 80 ALA A O 1
ATOM 595 N N . ALA A 1 81 ? 33.474 -7.539 -22.657 1.00 90.69 81 ALA A N 1
ATOM 596 C CA . ALA A 1 81 ? 32.932 -8.641 -23.453 1.00 90.69 81 ALA A CA 1
ATOM 597 C C . ALA A 1 81 ? 31.847 -9.416 -22.686 1.00 90.69 81 ALA A C 1
ATOM 599 O O . ALA A 1 81 ? 30.752 -9.628 -23.214 1.00 90.69 81 ALA A O 1
ATOM 600 N N . ASP A 1 82 ? 32.116 -9.758 -21.423 1.00 89.75 82 ASP A N 1
ATOM 601 C CA . ASP A 1 82 ? 31.168 -10.470 -20.564 1.00 89.75 82 ASP A CA 1
ATOM 602 C C . ASP A 1 82 ? 29.934 -9.613 -20.274 1.00 89.75 82 ASP A C 1
ATOM 604 O O . ASP A 1 82 ? 28.805 -10.083 -20.398 1.00 89.75 82 ASP A O 1
ATOM 608 N N . VAL A 1 83 ? 30.132 -8.325 -19.980 1.00 89.56 83 VAL A N 1
ATOM 609 C CA . VAL A 1 83 ? 29.061 -7.339 -19.781 1.00 89.56 83 VAL A CA 1
ATOM 610 C C . VAL A 1 83 ? 28.135 -7.279 -20.989 1.00 89.56 83 VAL A C 1
ATOM 612 O O . VAL A 1 83 ? 26.917 -7.357 -20.834 1.00 89.56 83 VAL A O 1
ATOM 615 N N . LYS A 1 84 ? 28.698 -7.163 -22.196 1.00 89.25 84 LYS A N 1
ATOM 616 C CA . LYS A 1 84 ? 27.917 -7.095 -23.435 1.00 89.25 84 LYS A CA 1
ATOM 617 C C . LYS A 1 84 ? 27.156 -8.397 -23.694 1.00 89.25 84 LYS A C 1
ATOM 619 O O . LYS A 1 84 ? 26.000 -8.357 -24.118 1.00 89.25 84 LYS A O 1
ATOM 624 N N . SER A 1 85 ? 27.786 -9.540 -23.424 1.00 89.62 85 SER A N 1
ATOM 625 C CA . SER A 1 85 ? 27.165 -10.863 -23.551 1.00 89.62 85 SER A CA 1
ATOM 626 C C . SER A 1 85 ? 25.971 -11.022 -22.600 1.00 89.62 85 SER A C 1
ATOM 628 O O . SER A 1 85 ? 24.863 -11.339 -23.037 1.00 89.62 85 SER A O 1
ATOM 630 N N . VAL A 1 86 ? 26.164 -10.701 -21.315 1.00 88.94 86 VAL A N 1
ATOM 631 C CA . VAL A 1 86 ? 25.117 -10.695 -20.282 1.00 88.94 86 VAL A CA 1
ATOM 632 C C . VAL A 1 86 ? 23.967 -9.775 -20.672 1.00 88.94 86 VAL A C 1
ATOM 634 O O . VAL A 1 86 ? 22.811 -10.188 -20.611 1.00 88.94 86 VAL A O 1
ATOM 637 N N . GLU A 1 87 ? 24.270 -8.538 -21.069 1.00 88.69 87 GLU A N 1
ATOM 638 C CA . GLU A 1 87 ? 23.261 -7.547 -21.439 1.00 88.69 87 GLU A CA 1
ATOM 639 C C . GLU A 1 87 ? 22.424 -8.025 -22.620 1.00 88.69 87 GLU A C 1
ATOM 641 O O . GLU A 1 87 ? 21.200 -7.940 -22.568 1.00 88.69 87 GLU A O 1
ATOM 646 N N . THR A 1 88 ? 23.067 -8.585 -23.646 1.00 87.19 88 THR A N 1
ATOM 647 C CA . THR A 1 88 ? 22.383 -9.126 -24.826 1.00 87.19 88 THR A CA 1
ATOM 648 C C . THR A 1 88 ? 21.468 -10.281 -24.430 1.00 87.19 88 THR A C 1
ATOM 650 O O . THR A 1 88 ? 20.270 -10.244 -24.697 1.00 87.19 88 THR A O 1
ATOM 653 N N . MET A 1 89 ? 22.005 -11.282 -23.727 1.00 86.81 89 MET A N 1
ATOM 654 C CA . MET A 1 89 ? 21.248 -12.462 -23.308 1.00 86.81 89 MET A CA 1
ATOM 655 C C . MET A 1 89 ? 20.060 -12.097 -22.414 1.00 86.81 89 MET A C 1
ATOM 657 O O . MET A 1 89 ? 18.952 -12.590 -22.624 1.00 86.81 89 MET A O 1
ATOM 661 N N . ALA A 1 90 ? 20.280 -11.237 -21.419 1.00 85.56 90 ALA A N 1
ATOM 662 C CA . ALA A 1 90 ? 19.230 -10.845 -20.498 1.00 85.56 90 ALA A CA 1
ATOM 663 C C . ALA A 1 90 ? 18.184 -9.954 -21.179 1.00 85.56 90 ALA A C 1
ATOM 665 O O . ALA A 1 90 ? 16.993 -10.182 -20.986 1.00 85.56 90 ALA A O 1
ATOM 666 N N . SER A 1 91 ? 18.599 -9.007 -22.027 1.00 84.38 91 SER A N 1
ATOM 667 C CA . SER A 1 91 ? 17.678 -8.125 -22.758 1.00 84.38 91 SER A CA 1
ATOM 668 C C . SER A 1 91 ? 16.806 -8.893 -23.747 1.00 84.38 91 SER A C 1
ATOM 670 O O . SER A 1 91 ? 15.608 -8.645 -23.794 1.00 84.38 91 SER A O 1
ATOM 672 N N . CYS A 1 92 ? 17.356 -9.876 -24.471 1.00 86.62 92 CYS A N 1
ATOM 673 C CA . CYS A 1 92 ? 16.573 -10.732 -25.371 1.00 86.62 92 CYS A CA 1
ATOM 674 C C . CYS A 1 92 ? 15.508 -11.567 -24.640 1.00 86.62 92 CYS A C 1
ATOM 676 O O . CYS A 1 92 ? 14.541 -12.010 -25.259 1.00 86.62 92 CYS A O 1
ATOM 678 N N . ALA A 1 93 ? 15.681 -11.808 -23.339 1.00 86.62 93 ALA A N 1
ATOM 679 C CA . ALA A 1 93 ? 14.725 -12.552 -22.529 1.00 86.62 93 ALA A CA 1
ATOM 680 C C . ALA A 1 93 ? 13.643 -11.668 -21.882 1.00 86.62 93 ALA A C 1
ATOM 682 O O . ALA A 1 93 ? 12.606 -12.195 -21.462 1.00 86.62 93 ALA A O 1
ATOM 683 N N . ILE A 1 94 ? 13.854 -10.346 -21.816 1.00 87.81 94 ILE A N 1
ATOM 684 C CA . ILE A 1 94 ? 12.828 -9.394 -21.385 1.00 87.81 94 ILE A CA 1
ATOM 685 C C . ILE A 1 94 ? 11.793 -9.258 -22.497 1.00 87.81 94 ILE A C 1
ATOM 687 O O . ILE A 1 94 ? 12.099 -8.861 -23.615 1.00 87.81 94 ILE A O 1
ATOM 691 N N . LYS A 1 95 ? 10.547 -9.588 -22.170 1.00 88.75 95 LYS A N 1
ATOM 692 C CA . LYS A 1 95 ? 9.409 -9.524 -23.094 1.00 88.75 95 LYS A CA 1
ATOM 693 C C . LYS A 1 95 ? 8.590 -8.252 -22.937 1.00 88.75 95 LYS A C 1
ATOM 695 O O . LYS A 1 95 ? 7.743 -7.985 -23.780 1.00 88.75 95 LYS A O 1
ATOM 700 N N . GLU A 1 96 ? 8.769 -7.555 -21.821 1.00 90.25 96 GLU A N 1
ATOM 701 C CA . GLU A 1 96 ? 7.972 -6.391 -21.461 1.00 90.25 96 GLU A CA 1
ATOM 702 C C . GLU A 1 96 ? 8.801 -5.429 -20.604 1.00 90.25 96 GLU A C 1
ATOM 704 O O . GLU A 1 96 ? 9.340 -5.810 -19.559 1.00 90.25 96 GLU A O 1
ATOM 709 N N . ARG A 1 97 ? 8.893 -4.172 -21.032 1.00 92.75 97 ARG A N 1
ATOM 710 C CA . ARG A 1 97 ? 9.428 -3.054 -20.255 1.00 92.75 97 ARG A CA 1
ATOM 711 C C . ARG A 1 97 ? 8.270 -2.185 -19.785 1.00 92.75 97 ARG A C 1
ATOM 713 O O . ARG A 1 97 ? 7.545 -1.597 -20.584 1.00 92.75 97 ARG A O 1
ATOM 720 N N . CYS A 1 98 ? 8.107 -2.092 -18.474 1.00 95.25 98 CYS A N 1
ATOM 721 C CA . CYS A 1 98 ? 7.070 -1.298 -17.831 1.00 95.25 98 CYS A CA 1
ATOM 722 C C . CYS A 1 98 ? 7.715 -0.133 -17.082 1.00 95.25 98 CYS A C 1
ATOM 724 O O . CYS A 1 98 ? 8.678 -0.334 -16.343 1.00 95.25 98 CYS A O 1
ATOM 726 N N . LEU A 1 99 ? 7.147 1.064 -17.206 1.00 95.94 99 LEU A N 1
ATOM 727 C CA . LEU A 1 99 ? 7.475 2.192 -16.339 1.00 95.94 99 LEU A CA 1
ATOM 728 C C . LEU A 1 99 ? 6.353 2.403 -15.324 1.00 95.94 99 LEU A C 1
ATOM 730 O O . LEU A 1 99 ? 5.230 2.741 -15.697 1.00 95.94 99 LEU A O 1
ATOM 734 N N . LEU A 1 100 ? 6.653 2.252 -14.036 1.00 96.38 100 LEU A N 1
ATOM 735 C CA . LEU A 1 100 ? 5.765 2.700 -12.968 1.00 96.38 100 LEU A CA 1
ATOM 736 C C . LEU A 1 100 ? 5.985 4.190 -12.716 1.00 96.38 100 LEU A C 1
ATOM 738 O O . LEU A 1 100 ? 7.084 4.619 -12.375 1.00 96.38 100 LEU A O 1
ATOM 742 N N . VAL A 1 101 ? 4.920 4.971 -12.843 1.00 95.81 101 VAL A N 1
ATOM 743 C CA . VAL A 1 101 ? 4.901 6.421 -12.670 1.00 95.81 101 VAL A CA 1
ATOM 744 C C . VAL A 1 101 ? 4.069 6.751 -11.434 1.00 95.81 101 VAL A C 1
ATOM 746 O O . VAL A 1 101 ? 2.846 6.626 -11.449 1.00 95.81 101 VAL A O 1
ATOM 749 N N . SER A 1 102 ? 4.715 7.196 -10.358 1.00 94.31 102 SER A N 1
ATOM 750 C CA . SER A 1 102 ? 4.020 7.679 -9.159 1.00 94.31 102 SER A CA 1
ATOM 751 C C . SER A 1 102 ? 4.519 9.065 -8.781 1.00 94.31 102 SER A C 1
ATOM 753 O O . SER A 1 102 ? 5.590 9.225 -8.196 1.00 94.31 102 SER A O 1
ATOM 755 N N . LEU A 1 103 ? 3.687 10.063 -9.057 1.00 91.69 103 LEU A N 1
ATOM 756 C CA . LEU A 1 103 ? 4.006 11.486 -8.923 1.00 91.69 103 LEU A CA 1
ATOM 757 C C . LEU A 1 103 ? 3.322 12.141 -7.712 1.00 91.69 103 LEU A C 1
ATOM 759 O O . LEU A 1 103 ? 3.384 13.354 -7.549 1.00 91.69 103 LEU A O 1
ATOM 763 N N . SER A 1 104 ? 2.629 11.346 -6.893 1.00 85.31 104 SER A N 1
ATOM 764 C CA . SER A 1 104 ? 1.823 11.801 -5.753 1.00 85.31 104 SER A CA 1
ATOM 765 C C . SER A 1 104 ? 2.621 11.983 -4.456 1.00 85.31 104 SER A C 1
ATOM 767 O O . SER A 1 104 ? 2.065 12.439 -3.462 1.00 85.31 104 SER A O 1
ATOM 769 N N . GLY A 1 105 ? 3.876 11.515 -4.433 1.00 80.12 105 GLY A N 1
ATOM 770 C CA . GLY A 1 105 ? 4.737 11.534 -3.251 1.00 80.12 105 GLY A CA 1
ATOM 771 C C . GLY A 1 105 ? 4.217 10.729 -2.050 1.00 80.12 105 GLY A C 1
ATOM 772 O O . GLY A 1 105 ? 4.862 10.752 -1.003 1.00 80.12 105 GLY A O 1
ATOM 773 N N . THR A 1 106 ? 3.089 10.014 -2.147 1.00 86.94 106 THR A N 1
ATOM 774 C CA . THR A 1 106 ? 2.472 9.408 -0.960 1.00 86.94 106 THR A CA 1
ATOM 775 C C . THR A 1 106 ? 3.176 8.143 -0.500 1.00 86.94 106 THR A C 1
ATOM 777 O O . THR A 1 106 ? 3.775 7.396 -1.282 1.00 86.94 106 THR A O 1
ATOM 780 N N . PHE A 1 107 ? 3.064 7.885 0.801 1.00 87.00 107 PHE A N 1
ATOM 781 C CA . PHE A 1 107 ? 3.625 6.698 1.423 1.00 87.00 107 PHE A CA 1
ATOM 782 C C . PHE A 1 107 ? 3.020 5.411 0.846 1.00 87.00 107 PHE A C 1
ATOM 784 O O . PHE A 1 107 ? 3.734 4.460 0.528 1.00 87.00 107 PHE A O 1
ATOM 791 N N . GLU A 1 108 ? 1.709 5.406 0.626 1.00 89.88 108 GLU A N 1
ATOM 792 C CA . GLU A 1 108 ? 0.967 4.284 0.062 1.00 89.88 108 GLU A CA 1
ATOM 793 C C . GLU A 1 108 ? 1.394 3.983 -1.378 1.00 89.88 108 GLU A C 1
ATOM 795 O O . GLU A 1 108 ? 1.602 2.814 -1.709 1.00 89.88 108 GLU A O 1
ATOM 800 N N . SER A 1 109 ? 1.592 5.017 -2.207 1.00 91.50 109 SER A N 1
ATOM 801 C CA . SER A 1 109 ? 2.058 4.844 -3.591 1.00 91.50 109 SER A CA 1
ATOM 802 C C . SER A 1 109 ? 3.465 4.256 -3.636 1.00 91.50 109 SER A C 1
ATOM 804 O O . SER A 1 109 ? 3.746 3.401 -4.474 1.00 91.50 109 SER A O 1
ATOM 806 N N . ARG A 1 110 ? 4.340 4.639 -2.693 1.00 89.00 110 ARG A N 1
ATOM 807 C CA . ARG A 1 110 ? 5.661 4.010 -2.526 1.00 89.00 110 ARG A CA 1
ATOM 808 C C . ARG A 1 110 ? 5.539 2.548 -2.152 1.00 89.00 110 ARG A C 1
ATOM 810 O O . ARG A 1 110 ? 6.090 1.716 -2.863 1.00 89.00 110 ARG A O 1
ATOM 817 N N . LEU A 1 111 ? 4.795 2.215 -1.099 1.00 90.88 111 LEU A N 1
ATOM 818 C CA . LEU A 1 111 ? 4.612 0.821 -0.689 1.00 90.88 111 LEU A CA 1
ATOM 819 C C . LEU A 1 111 ? 4.037 -0.048 -1.814 1.00 90.88 111 LEU A C 1
ATOM 821 O O . LEU A 1 111 ? 4.456 -1.196 -1.956 1.00 90.88 111 LEU A O 1
ATOM 825 N N . PHE A 1 112 ? 3.122 0.493 -2.623 1.00 94.38 112 PHE A N 1
ATOM 826 C CA . PHE A 1 112 ? 2.589 -0.203 -3.791 1.00 94.38 112 PHE A CA 1
ATOM 827 C C . PHE A 1 112 ? 3.627 -0.356 -4.911 1.00 94.38 112 PHE A C 1
ATOM 829 O O . PHE A 1 112 ? 3.734 -1.434 -5.498 1.00 94.38 112 PHE A O 1
ATOM 836 N N . ALA A 1 113 ? 4.444 0.670 -5.169 1.00 92.50 113 ALA A N 1
ATOM 837 C CA . ALA A 1 113 ? 5.554 0.581 -6.115 1.00 92.50 113 ALA A CA 1
ATOM 838 C C . ALA A 1 113 ? 6.570 -0.495 -5.707 1.00 92.50 113 ALA A C 1
ATOM 840 O O . ALA A 1 113 ? 7.034 -1.243 -6.564 1.00 92.50 113 ALA A O 1
ATOM 841 N N . LEU A 1 114 ? 6.851 -0.645 -4.406 1.00 88.75 114 LEU A N 1
ATOM 842 C CA . LEU A 1 114 ? 7.710 -1.720 -3.897 1.00 88.75 114 LEU A CA 1
ATOM 843 C C . LEU A 1 114 ? 7.094 -3.098 -4.120 1.00 88.75 114 LEU A C 1
ATOM 845 O O . LEU A 1 114 ? 7.786 -4.024 -4.535 1.00 88.75 114 LEU A O 1
ATOM 849 N N . THR A 1 115 ? 5.788 -3.234 -3.885 1.00 92.62 115 THR A N 1
ATOM 850 C CA . THR A 1 115 ? 5.074 -4.482 -4.166 1.00 92.62 115 THR A CA 1
ATOM 851 C C . THR A 1 115 ? 5.097 -4.821 -5.657 1.00 92.62 115 THR A C 1
ATOM 853 O O . THR A 1 115 ? 5.278 -5.983 -6.016 1.00 92.62 115 THR A O 1
ATOM 856 N N . CYS A 1 116 ? 4.964 -3.823 -6.535 1.00 93.38 116 CYS A N 1
ATOM 857 C CA . CYS A 1 116 ? 5.133 -4.022 -7.972 1.00 93.38 116 CYS A CA 1
ATOM 858 C C . CYS A 1 116 ? 6.570 -4.448 -8.296 1.00 93.38 116 CYS A C 1
ATOM 860 O O . CYS A 1 116 ? 6.757 -5.446 -8.980 1.00 93.38 116 CYS A O 1
ATOM 862 N N . ALA A 1 117 ? 7.583 -3.768 -7.763 1.00 89.19 117 ALA A N 1
ATOM 863 C CA . ALA A 1 117 ? 8.985 -4.114 -7.992 1.00 89.19 117 ALA A CA 1
ATOM 864 C C . ALA A 1 117 ? 9.299 -5.566 -7.593 1.00 89.19 117 ALA A C 1
ATOM 866 O O . ALA A 1 117 ? 9.851 -6.315 -8.392 1.00 89.19 117 ALA A O 1
ATOM 867 N N . ASP A 1 118 ? 8.846 -6.016 -6.419 1.00 87.25 118 ASP A N 1
ATOM 868 C CA . ASP A 1 118 ? 8.978 -7.417 -6.000 1.00 87.25 118 ASP A CA 1
ATOM 869 C C . ASP A 1 118 ? 8.224 -8.385 -6.936 1.00 87.25 118 ASP A C 1
ATOM 871 O O . ASP A 1 118 ? 8.786 -9.387 -7.386 1.00 87.25 118 ASP A O 1
ATOM 875 N N . HIS A 1 119 ? 6.974 -8.073 -7.302 1.00 90.12 119 HIS A N 1
ATOM 876 C CA . HIS A 1 119 ? 6.168 -8.919 -8.195 1.00 90.12 119 HIS A CA 1
ATOM 877 C C . HIS A 1 119 ? 6.784 -9.070 -9.591 1.00 90.12 119 HIS A C 1
ATOM 879 O O . HIS A 1 119 ? 6.863 -10.183 -10.114 1.00 90.12 119 HIS A O 1
ATOM 885 N N . PHE A 1 120 ? 7.227 -7.970 -10.201 1.00 85.94 120 PHE A N 1
ATOM 886 C CA . PHE A 1 120 ? 7.891 -7.980 -11.507 1.00 85.94 120 PHE A CA 1
ATOM 887 C C . PHE A 1 120 ? 9.285 -8.618 -11.402 1.00 85.94 120 PHE A C 1
ATOM 889 O O . PHE A 1 120 ? 9.644 -9.453 -12.235 1.00 85.94 120 PHE A O 1
ATOM 896 N N . GLY A 1 121 ? 10.016 -8.324 -10.323 1.00 79.75 121 GLY A N 1
ATOM 897 C CA . GLY A 1 121 ? 11.319 -8.892 -9.977 1.00 79.75 121 GLY A CA 1
ATOM 898 C C . GLY A 1 121 ? 11.346 -10.422 -10.002 1.00 79.75 121 GLY A C 1
ATOM 899 O O . GLY A 1 121 ? 12.287 -11.017 -10.524 1.00 79.75 121 GLY A O 1
ATOM 900 N N . ARG A 1 122 ? 10.287 -11.078 -9.514 1.00 81.44 122 ARG A N 1
ATOM 901 C CA . ARG A 1 122 ? 10.200 -12.549 -9.426 1.00 81.44 122 ARG A CA 1
ATOM 902 C C . ARG A 1 122 ? 9.946 -13.273 -10.751 1.00 81.44 122 ARG A C 1
ATOM 904 O O . ARG A 1 122 ? 10.164 -14.480 -10.808 1.00 81.44 122 ARG A O 1
ATOM 911 N N . ARG A 1 123 ? 9.445 -12.602 -11.795 1.00 78.06 123 ARG A N 1
ATOM 912 C CA . ARG A 1 123 ? 8.965 -13.287 -13.016 1.00 78.06 123 ARG A CA 1
ATOM 913 C C . ARG A 1 123 ? 10.014 -13.438 -14.113 1.00 78.06 123 ARG A C 1
ATOM 915 O O . ARG A 1 123 ? 9.830 -14.275 -14.991 1.00 78.06 123 ARG A O 1
ATOM 922 N N . GLY A 1 124 ? 11.107 -12.676 -14.060 1.00 76.12 124 GLY A N 1
ATOM 923 C CA . GLY A 1 124 ? 12.241 -12.809 -14.981 1.00 76.12 124 GLY A CA 1
ATOM 924 C C . GLY A 1 124 ? 12.002 -12.291 -16.404 1.00 76.12 124 GLY A C 1
ATOM 925 O O . GLY A 1 124 ? 12.971 -11.934 -17.064 1.00 76.12 124 GLY A O 1
ATOM 926 N N . ASP A 1 125 ? 10.746 -12.223 -16.864 1.00 82.75 125 ASP A N 1
ATOM 927 C CA . ASP A 1 125 ? 10.345 -11.865 -18.233 1.00 82.75 125 ASP A CA 1
ATOM 928 C C . ASP A 1 125 ? 9.906 -10.404 -18.411 1.00 82.75 125 ASP A C 1
ATOM 930 O O . ASP A 1 125 ? 9.602 -10.000 -19.532 1.00 82.75 125 ASP A O 1
ATOM 934 N N . ALA A 1 126 ? 9.885 -9.614 -17.336 1.00 87.75 126 ALA A N 1
ATOM 935 C CA . ALA A 1 126 ? 9.528 -8.202 -17.370 1.00 87.75 126 ALA A CA 1
ATOM 936 C C . ALA A 1 126 ? 10.535 -7.354 -16.585 1.00 87.75 126 ALA A C 1
ATOM 938 O O . ALA A 1 126 ? 11.007 -7.751 -15.513 1.00 87.75 126 ALA A O 1
ATOM 939 N N . LEU A 1 127 ? 10.837 -6.171 -17.114 1.00 89.44 127 LEU A N 1
ATOM 940 C CA . LEU A 1 127 ? 11.660 -5.164 -16.458 1.00 89.44 127 LEU A CA 1
ATOM 941 C C . LEU A 1 127 ? 10.769 -4.001 -16.021 1.00 89.44 127 LEU A C 1
ATOM 943 O O . LEU A 1 127 ? 10.056 -3.425 -16.840 1.00 89.44 127 LEU A O 1
ATOM 947 N N . LEU A 1 128 ? 10.811 -3.672 -14.731 1.00 92.25 128 LEU A N 1
ATOM 948 C CA . LEU A 1 128 ? 10.088 -2.537 -14.169 1.00 92.25 128 LEU A CA 1
ATOM 949 C C . LEU A 1 128 ? 11.072 -1.406 -13.886 1.00 92.25 128 LEU A C 1
ATOM 951 O O . LEU A 1 128 ? 11.940 -1.570 -13.034 1.00 92.25 128 LEU A O 1
ATOM 955 N N . ASP A 1 129 ? 10.907 -0.274 -14.556 1.00 92.31 129 ASP A N 1
ATOM 956 C CA . ASP A 1 129 ? 11.557 0.989 -14.208 1.00 92.31 129 ASP A CA 1
ATOM 957 C C . ASP A 1 129 ? 10.576 1.836 -13.377 1.00 92.31 129 ASP A C 1
ATOM 959 O O . ASP A 1 129 ? 9.358 1.645 -13.440 1.00 92.31 129 ASP A O 1
ATOM 963 N N . ILE A 1 130 ? 11.085 2.753 -12.553 1.00 92.12 130 ILE A N 1
ATOM 964 C CA . ILE A 1 130 ? 10.272 3.535 -11.612 1.00 92.12 130 ILE A CA 1
ATOM 965 C C . ILE A 1 130 ? 10.593 5.027 -11.734 1.00 92.12 130 ILE A C 1
ATOM 967 O O . ILE A 1 130 ? 11.706 5.454 -11.421 1.00 92.12 130 ILE A O 1
ATOM 971 N N . ALA A 1 131 ? 9.588 5.830 -12.084 1.00 92.25 131 ALA A N 1
ATOM 972 C CA . ALA A 1 131 ? 9.620 7.289 -12.065 1.00 92.25 131 ALA A CA 1
ATOM 973 C C . ALA A 1 131 ? 8.836 7.833 -10.860 1.00 92.25 131 ALA A C 1
ATOM 975 O O . ALA A 1 131 ? 7.603 7.771 -10.827 1.00 92.25 131 ALA A O 1
ATOM 976 N N . MET A 1 132 ? 9.545 8.340 -9.845 1.00 89.81 132 MET A N 1
ATOM 977 C CA . MET A 1 132 ? 8.923 8.903 -8.636 1.00 89.81 132 MET A CA 1
ATOM 978 C C . MET A 1 132 ? 9.784 9.986 -7.982 1.00 89.81 132 MET A C 1
ATOM 980 O O . MET A 1 132 ? 11.010 9.908 -8.093 1.00 89.81 132 MET A O 1
ATOM 984 N N . PRO A 1 133 ? 9.179 10.894 -7.191 1.00 85.81 133 PRO A N 1
ATOM 985 C CA . PRO A 1 133 ? 9.914 11.857 -6.382 1.00 85.81 133 PRO A CA 1
ATOM 986 C C . PRO A 1 133 ? 10.933 11.219 -5.427 1.00 85.81 133 PRO A C 1
ATOM 988 O O . PRO A 1 133 ? 10.688 10.128 -4.880 1.00 85.81 133 PRO A O 1
ATOM 991 N N . ARG A 1 134 ? 12.042 11.911 -5.157 1.00 79.81 134 ARG A N 1
ATOM 992 C CA . ARG A 1 134 ? 12.951 11.608 -4.041 1.00 79.81 134 ARG A CA 1
ATOM 993 C C . ARG A 1 134 ? 12.320 12.084 -2.734 1.00 79.81 134 ARG A C 1
ATOM 995 O O . ARG A 1 134 ? 11.881 13.219 -2.617 1.00 79.81 134 ARG A O 1
ATOM 1002 N N . GLN A 1 135 ? 12.309 11.232 -1.711 1.00 68.94 135 GLN A N 1
ATOM 1003 C CA . GLN A 1 135 ? 11.909 11.640 -0.361 1.00 68.94 135 GLN A CA 1
ATOM 1004 C C . GLN A 1 135 ? 12.939 11.192 0.667 1.00 68.94 135 GLN A C 1
ATOM 1006 O O . GLN A 1 135 ? 13.261 10.009 0.767 1.00 68.94 135 GLN A O 1
ATOM 1011 N N . GLN A 1 136 ? 13.420 12.153 1.457 1.00 54.38 136 GLN A N 1
ATOM 1012 C CA . GLN A 1 136 ? 14.510 11.956 2.415 1.00 54.38 136 GLN A CA 1
ATOM 1013 C C . GLN A 1 136 ? 14.163 10.950 3.526 1.00 54.38 136 GLN A C 1
ATOM 1015 O O . GLN A 1 136 ? 15.027 10.193 3.958 1.00 54.38 136 GLN A O 1
ATOM 1020 N N . HIS A 1 137 ? 12.902 10.889 3.964 1.00 53.75 137 HIS A N 1
ATOM 1021 C CA . HIS A 1 137 ? 12.488 10.054 5.101 1.00 53.75 137 HIS A CA 1
ATOM 1022 C C . HIS A 1 137 ? 12.280 8.568 4.766 1.00 53.75 137 HIS A C 1
ATOM 1024 O O . HIS A 1 137 ? 12.129 7.757 5.679 1.00 53.75 137 HIS A O 1
ATOM 1030 N N . PHE A 1 138 ? 12.292 8.192 3.483 1.00 56.91 138 PHE A N 1
ATOM 1031 C CA . PHE A 1 138 ? 11.942 6.839 3.032 1.00 56.91 138 PHE A CA 1
ATOM 1032 C C . PHE A 1 138 ? 13.100 6.050 2.417 1.00 56.91 138 PHE A C 1
ATOM 1034 O O . PHE A 1 138 ? 12.895 4.912 2.008 1.00 56.91 138 PHE A O 1
ATOM 1041 N N . SER A 1 139 ? 14.323 6.586 2.434 1.00 56.25 139 SER A N 1
ATOM 1042 C CA . SER A 1 139 ? 15.531 5.879 1.976 1.00 56.25 139 SER A CA 1
ATOM 1043 C C . SER A 1 139 ? 15.759 4.536 2.683 1.00 56.25 139 SER A C 1
ATOM 1045 O O . SER A 1 139 ? 16.323 3.625 2.093 1.00 56.25 139 SER A O 1
ATOM 1047 N N . LYS A 1 140 ? 15.270 4.379 3.922 1.00 57.81 140 LYS A N 1
ATOM 1048 C CA . LYS A 1 140 ? 15.338 3.119 4.687 1.00 57.81 140 LYS A CA 1
ATOM 1049 C C . LYS A 1 140 ? 14.377 2.030 4.195 1.00 57.81 140 LYS A C 1
ATOM 1051 O O . LYS A 1 140 ? 14.559 0.870 4.548 1.00 57.81 140 LYS A O 1
ATOM 1056 N N . LEU A 1 141 ? 13.328 2.415 3.466 1.00 57.66 141 LEU A N 1
ATOM 1057 C CA . LEU A 1 141 ? 12.333 1.507 2.889 1.00 57.66 141 LEU A CA 1
ATOM 1058 C C . LEU A 1 141 ? 12.490 1.361 1.382 1.00 57.66 141 LEU A C 1
ATOM 1060 O O . LEU A 1 141 ? 11.899 0.439 0.822 1.00 57.66 141 LEU A O 1
ATOM 1064 N N . GLU A 1 142 ? 13.252 2.244 0.723 1.00 60.19 142 GLU A N 1
ATOM 1065 C CA . GLU A 1 142 ? 13.652 1.972 -0.648 1.00 60.19 142 GLU A CA 1
ATOM 1066 C C . GLU A 1 142 ? 14.383 0.627 -0.638 1.00 60.19 142 GLU A C 1
ATOM 1068 O O . GLU A 1 142 ? 15.305 0.420 0.158 1.00 60.19 142 GLU A O 1
ATOM 1073 N N . PRO A 1 143 ? 13.911 -0.336 -1.437 1.00 53.25 143 PRO A N 1
ATOM 1074 C CA . PRO A 1 143 ? 14.537 -1.627 -1.488 1.00 53.25 143 PRO A CA 1
ATOM 1075 C C . PRO A 1 143 ? 15.979 -1.432 -1.909 1.00 53.25 143 PRO A C 1
ATOM 1077 O O . PRO A 1 143 ? 16.330 -0.437 -2.553 1.00 53.25 143 PRO A O 1
ATOM 1080 N N . SER A 1 144 ? 16.804 -2.419 -1.577 1.00 53.81 144 SER A N 1
ATOM 1081 C CA . SER A 1 144 ? 18.108 -2.524 -2.206 1.00 53.81 144 SER A CA 1
ATOM 1082 C C . SER A 1 144 ? 17.925 -2.320 -3.717 1.00 53.81 144 SER A C 1
ATOM 1084 O O . SER A 1 144 ? 16.900 -2.727 -4.276 1.00 53.81 144 SER A O 1
ATOM 1086 N N . GLU A 1 145 ? 18.873 -1.649 -4.374 1.00 56.59 145 GLU A N 1
ATOM 1087 C CA . GLU A 1 145 ? 18.762 -1.194 -5.773 1.00 56.59 145 GLU A CA 1
ATOM 1088 C C . GLU A 1 145 ? 18.528 -2.345 -6.793 1.00 56.59 145 GLU A C 1
ATOM 1090 O O . GLU A 1 145 ? 18.512 -2.128 -7.994 1.00 56.59 145 GLU A O 1
ATOM 1095 N N . PHE A 1 146 ? 18.327 -3.572 -6.304 1.00 59.66 146 PHE A N 1
ATOM 1096 C CA . PHE A 1 146 ? 18.120 -4.849 -6.969 1.00 59.66 146 PHE A CA 1
ATOM 1097 C C . PHE A 1 146 ? 16.653 -5.191 -7.310 1.00 59.66 146 PHE A C 1
ATOM 1099 O O . PHE A 1 146 ? 16.420 -6.240 -7.911 1.00 59.66 146 PHE A O 1
ATOM 1106 N N . LEU A 1 147 ? 15.652 -4.379 -6.927 1.00 65.69 147 LEU A N 1
ATOM 1107 C CA . LEU A 1 147 ? 14.231 -4.713 -7.174 1.00 65.69 147 LEU A CA 1
ATOM 1108 C C . LEU A 1 147 ? 13.622 -4.130 -8.462 1.00 65.69 147 LEU A C 1
ATOM 1110 O O . LEU A 1 147 ? 12.566 -4.595 -8.885 1.00 65.69 147 LEU A O 1
ATOM 1114 N N . TYR A 1 148 ? 14.246 -3.139 -9.095 1.00 75.00 148 TYR A N 1
ATOM 1115 C CA . TYR A 1 148 ? 13.750 -2.497 -10.321 1.00 75.00 148 TYR A CA 1
ATOM 1116 C C . TYR A 1 148 ? 14.923 -2.096 -11.228 1.00 75.00 148 TYR A C 1
ATOM 1118 O O . TYR A 1 148 ? 16.044 -1.970 -10.750 1.00 75.00 148 TYR A O 1
ATOM 1126 N N . GLY A 1 149 ? 14.673 -1.904 -12.527 1.00 80.06 149 GLY A N 1
ATOM 1127 C CA . GLY A 1 149 ? 15.687 -1.593 -13.542 1.00 80.06 149 GLY A CA 1
ATOM 1128 C C . GLY A 1 149 ? 16.347 -0.234 -13.337 1.00 80.06 149 GLY A C 1
ATOM 1129 O O . GLY A 1 149 ? 17.507 -0.141 -12.946 1.00 80.06 149 GLY A O 1
ATOM 1130 N N . LYS A 1 150 ? 15.607 0.835 -13.619 1.00 84.25 150 LYS A N 1
ATOM 1131 C CA . LYS A 1 150 ? 16.047 2.225 -13.491 1.00 84.25 150 LYS A CA 1
ATOM 1132 C C . LYS A 1 150 ? 15.156 2.978 -12.514 1.00 84.25 150 LYS A C 1
ATOM 1134 O O . LYS A 1 150 ? 13.931 2.879 -12.566 1.00 84.25 150 LYS A O 1
ATOM 1139 N N . ARG A 1 151 ? 15.779 3.801 -11.669 1.00 84.50 151 ARG A N 1
ATOM 1140 C CA . ARG A 1 151 ? 15.102 4.852 -10.900 1.00 84.50 151 ARG A CA 1
ATOM 1141 C C . ARG A 1 151 ? 15.247 6.170 -11.643 1.00 84.50 151 ARG A C 1
ATOM 1143 O O . ARG A 1 151 ? 16.365 6.632 -11.840 1.00 84.50 151 ARG A O 1
ATOM 1150 N N . LEU A 1 152 ? 14.129 6.778 -12.019 1.00 86.81 152 LEU A N 1
ATOM 1151 C CA . LEU A 1 152 ? 14.075 8.082 -12.671 1.00 86.81 152 LEU A CA 1
ATOM 1152 C C . LEU A 1 152 ? 13.519 9.108 -11.668 1.00 86.81 152 LEU A C 1
ATOM 1154 O O . LEU A 1 152 ? 12.312 9.118 -11.409 1.00 86.81 152 LEU A O 1
ATOM 1158 N N . PRO A 1 153 ? 14.368 9.944 -11.043 1.00 84.50 153 PRO A N 1
ATOM 1159 C CA . PRO A 1 153 ? 13.898 11.027 -10.188 1.00 84.50 153 PRO A CA 1
ATOM 1160 C C . PRO A 1 153 ? 13.132 12.032 -11.045 1.00 84.50 153 PRO A C 1
ATOM 1162 O O . PRO A 1 153 ? 13.651 12.526 -12.045 1.00 84.50 153 PRO A O 1
ATOM 1165 N N . VAL A 1 154 ? 11.888 12.321 -10.680 1.00 86.81 154 VAL A N 1
ATOM 1166 C CA . VAL A 1 154 ? 11.008 13.174 -11.502 1.00 86.81 154 VAL A CA 1
ATOM 1167 C C . VAL A 1 154 ? 11.363 14.651 -11.385 1.00 86.81 154 VAL A C 1
ATOM 1169 O O . VAL A 1 154 ? 10.998 15.444 -12.243 1.00 86.81 154 VAL A O 1
ATOM 1172 N N . GLU A 1 155 ? 12.124 15.006 -10.353 1.00 82.94 155 GLU A N 1
ATOM 1173 C CA . GLU A 1 155 ? 12.666 16.342 -10.130 1.00 82.94 155 GLU A CA 1
ATOM 1174 C C . GLU A 1 155 ? 13.936 16.609 -10.947 1.00 82.94 155 GLU A C 1
ATOM 1176 O O . GLU A 1 155 ? 14.398 17.746 -11.018 1.00 82.94 155 GLU A O 1
ATOM 1181 N N . GLN A 1 156 ? 14.539 15.575 -11.543 1.00 80.69 156 GLN A N 1
ATOM 1182 C CA . GLN A 1 156 ? 15.756 15.734 -12.327 1.00 80.69 156 GLN A CA 1
ATOM 1183 C C . GLN A 1 156 ? 15.433 16.336 -13.701 1.00 80.69 156 GLN A C 1
ATOM 1185 O O . GLN A 1 156 ? 14.566 15.844 -14.427 1.00 80.69 156 GLN A O 1
ATOM 1190 N N . ALA A 1 157 ? 16.173 17.382 -14.084 1.00 77.94 157 ALA A N 1
ATOM 1191 C CA . ALA A 1 157 ? 16.131 17.922 -15.440 1.00 77.94 157 ALA A CA 1
ATOM 1192 C C . ALA A 1 157 ? 16.373 16.806 -16.473 1.00 77.94 157 ALA A C 1
ATOM 1194 O O . ALA A 1 157 ? 17.253 15.964 -16.298 1.00 77.94 157 ALA A O 1
ATOM 1195 N N . GLY A 1 158 ? 15.561 16.787 -17.533 1.00 79.50 158 GLY A N 1
ATOM 1196 C CA . GLY A 1 158 ? 15.615 15.746 -18.562 1.00 79.50 158 GLY A CA 1
ATOM 1197 C C . GLY A 1 158 ? 14.959 14.416 -18.170 1.00 79.50 158 GLY A C 1
ATOM 1198 O O . GLY A 1 158 ? 15.076 13.456 -18.924 1.00 79.50 158 GLY A O 1
ATOM 1199 N N . CYS A 1 159 ? 14.238 14.322 -17.040 1.00 84.75 159 CYS A N 1
ATOM 1200 C CA . CYS A 1 159 ? 13.508 13.098 -16.674 1.00 84.75 159 CYS A CA 1
ATOM 1201 C C . CYS A 1 159 ? 12.560 12.636 -17.794 1.00 84.75 159 CYS A C 1
ATOM 1203 O O . CYS A 1 159 ? 12.547 11.459 -18.147 1.00 84.75 159 CYS A O 1
ATOM 1205 N N . PHE A 1 160 ? 11.819 13.564 -18.410 1.00 86.88 160 PHE A N 1
ATOM 1206 C CA . PHE A 1 160 ? 10.945 13.246 -19.542 1.00 86.88 160 PHE A CA 1
ATOM 1207 C C . PHE A 1 160 ? 11.715 12.692 -20.746 1.00 86.88 160 PHE A C 1
ATOM 1209 O O . PHE A 1 160 ? 11.270 11.724 -21.357 1.00 86.88 160 PHE A O 1
ATOM 1216 N N . ASP A 1 161 ? 12.874 13.264 -21.068 1.00 86.75 161 ASP A N 1
ATOM 1217 C CA . ASP A 1 161 ? 13.711 12.797 -22.177 1.00 86.75 161 ASP A CA 1
ATOM 1218 C C . ASP A 1 161 ? 14.281 11.407 -21.866 1.00 86.75 161 ASP A C 1
ATOM 1220 O O . ASP A 1 161 ? 14.299 10.531 -22.723 1.00 86.75 161 ASP A O 1
ATOM 1224 N N . GLY A 1 162 ? 14.641 11.151 -20.605 1.00 82.06 162 GLY A N 1
ATOM 1225 C CA . GLY A 1 162 ? 15.029 9.821 -20.134 1.00 82.06 162 GLY A CA 1
ATOM 1226 C C . GLY A 1 162 ? 13.895 8.791 -20.198 1.00 82.06 162 GLY A C 1
ATOM 1227 O O . GLY A 1 162 ? 14.158 7.612 -20.434 1.00 82.06 162 GLY A O 1
ATOM 1228 N N . ILE A 1 163 ? 12.642 9.218 -20.008 1.00 85.94 163 ILE A N 1
ATOM 1229 C CA . ILE A 1 163 ? 11.463 8.356 -20.163 1.00 85.94 163 ILE A CA 1
ATOM 1230 C C . ILE A 1 163 ? 11.171 8.093 -21.643 1.00 85.94 163 ILE A C 1
ATOM 1232 O O . ILE A 1 163 ? 10.938 6.952 -22.022 1.00 85.94 163 ILE A O 1
ATOM 1236 N N . THR A 1 164 ? 11.173 9.132 -22.476 1.00 86.31 164 THR A N 1
ATOM 1237 C CA . THR A 1 164 ? 10.805 9.030 -23.898 1.00 86.31 164 THR A CA 1
ATOM 1238 C C . THR A 1 164 ? 11.905 8.461 -24.781 1.00 86.31 164 THR A C 1
ATOM 1240 O O . THR A 1 164 ? 11.601 7.886 -25.819 1.00 86.31 164 THR A O 1
ATOM 1243 N N . GLY A 1 165 ? 13.166 8.554 -24.358 1.00 79.38 165 GLY A N 1
ATOM 1244 C CA . GLY A 1 165 ? 14.291 7.870 -24.992 1.00 79.38 165 GLY A CA 1
ATOM 1245 C C . GLY A 1 165 ? 14.355 6.369 -24.691 1.00 79.38 165 GLY A C 1
ATOM 1246 O O . GLY A 1 165 ? 15.276 5.702 -25.157 1.00 79.38 165 GLY A O 1
ATOM 1247 N N . ALA A 1 166 ? 13.428 5.832 -23.892 1.00 80.12 166 ALA A N 1
ATOM 1248 C CA . ALA A 1 166 ? 13.324 4.409 -23.606 1.00 80.12 166 ALA A CA 1
ATOM 1249 C C . ALA A 1 166 ? 12.064 3.807 -24.249 1.00 80.12 166 ALA A C 1
ATOM 1251 O O . ALA A 1 166 ? 10.965 4.348 -24.129 1.00 80.12 166 ALA A O 1
ATOM 1252 N N . ASP A 1 167 ? 12.225 2.639 -24.871 1.00 88.00 167 ASP A N 1
ATOM 1253 C CA . ASP A 1 167 ? 11.132 1.885 -25.488 1.00 88.00 167 ASP A CA 1
ATOM 1254 C C . ASP A 1 167 ? 10.332 1.127 -24.415 1.00 88.00 167 ASP A C 1
ATOM 1256 O O . ASP A 1 167 ? 10.581 -0.047 -24.131 1.00 88.00 167 ASP A O 1
ATOM 1260 N N . TYR A 1 168 ? 9.399 1.817 -23.755 1.00 94.00 168 TYR A N 1
ATOM 1261 C CA . TYR A 1 168 ? 8.466 1.187 -22.819 1.00 94.00 168 TYR A CA 1
ATOM 1262 C C . TYR A 1 168 ? 7.257 0.603 -23.551 1.00 94.00 168 TYR A C 1
ATOM 1264 O O . TYR A 1 168 ? 6.543 1.306 -24.263 1.00 94.00 168 TYR A O 1
ATOM 1272 N N . ASP A 1 169 ? 6.950 -0.664 -23.284 1.00 94.50 169 ASP A N 1
ATOM 1273 C CA . ASP A 1 169 ? 5.722 -1.308 -23.760 1.00 94.50 169 ASP A CA 1
ATOM 1274 C C . ASP A 1 169 ? 4.492 -0.796 -23.003 1.00 94.50 169 ASP A C 1
ATOM 1276 O O . ASP A 1 169 ? 3.358 -0.829 -23.498 1.00 94.50 169 ASP A O 1
ATOM 1280 N N . SER A 1 170 ? 4.703 -0.341 -21.765 1.00 96.06 170 SER A N 1
ATOM 1281 C CA . SER A 1 170 ? 3.619 0.067 -20.890 1.00 96.06 170 SER A CA 1
ATOM 1282 C C . SER A 1 170 ? 4.002 1.080 -19.811 1.00 96.06 170 SER A C 1
ATOM 1284 O O . SER A 1 170 ? 5.139 1.141 -19.343 1.00 96.06 170 SER A O 1
ATOM 1286 N N . LEU A 1 171 ? 3.008 1.874 -19.411 1.00 96.75 171 LEU A N 1
ATOM 1287 C CA . LEU A 1 171 ? 3.052 2.856 -18.336 1.00 96.75 171 LEU A CA 1
ATOM 1288 C C . LEU A 1 171 ? 2.002 2.490 -17.281 1.00 96.75 171 LEU A C 1
ATOM 1290 O O . LEU A 1 171 ? 0.809 2.368 -17.580 1.00 96.75 171 LEU A O 1
ATOM 1294 N N . LEU A 1 172 ? 2.450 2.349 -16.039 1.00 97.62 172 LEU A N 1
ATOM 1295 C CA . LEU A 1 172 ? 1.615 2.122 -14.868 1.00 97.62 172 LEU A CA 1
ATOM 1296 C C . LEU A 1 172 ? 1.599 3.385 -14.007 1.00 97.62 172 LEU A C 1
ATOM 1298 O O . LEU A 1 172 ? 2.532 3.642 -13.254 1.00 97.62 172 LEU A O 1
ATOM 1302 N N . PHE A 1 173 ? 0.529 4.163 -14.096 1.00 97.56 173 PHE A N 1
ATOM 1303 C CA . PHE A 1 173 ? 0.319 5.339 -13.260 1.00 97.56 173 PHE A CA 1
ATOM 1304 C C . PHE A 1 173 ? -0.273 4.935 -11.909 1.00 97.56 173 PHE A C 1
ATOM 1306 O O . PHE A 1 173 ? -1.232 4.164 -11.858 1.00 97.56 173 PHE A O 1
ATOM 1313 N N . VAL A 1 174 ? 0.270 5.477 -10.822 1.00 96.81 174 VAL A N 1
ATOM 1314 C CA . VAL A 1 174 ? -0.229 5.257 -9.460 1.00 96.81 174 VAL A CA 1
ATOM 1315 C C . VAL A 1 174 ? -0.584 6.601 -8.839 1.00 96.81 174 VAL A C 1
ATOM 1317 O O . VAL A 1 174 ? 0.291 7.445 -8.631 1.00 96.81 174 VAL A O 1
ATOM 1320 N N . ASP A 1 175 ? -1.867 6.755 -8.515 1.00 95.19 175 ASP A N 1
ATOM 1321 C CA . ASP A 1 175 ? -2.482 7.968 -7.980 1.00 95.19 175 ASP A CA 1
ATOM 1322 C C . ASP A 1 175 ? -2.322 9.232 -8.849 1.00 95.19 175 ASP A C 1
ATOM 1324 O O . ASP A 1 175 ? -1.588 9.298 -9.837 1.00 95.19 175 ASP A O 1
ATOM 1328 N N . PHE A 1 176 ? -3.078 10.272 -8.488 1.00 94.88 176 PHE A N 1
ATOM 1329 C CA . PHE A 1 176 ? -2.946 11.590 -9.104 1.00 94.88 176 PHE A CA 1
ATOM 1330 C C . PHE A 1 176 ? -1.643 12.279 -8.660 1.00 94.88 176 PHE A C 1
ATOM 1332 O O . PHE A 1 176 ? -1.264 12.156 -7.490 1.00 94.88 176 PHE A O 1
ATOM 1339 N N . PRO A 1 177 ? -0.970 13.025 -9.557 1.00 94.06 177 PRO A N 1
ATOM 1340 C CA . PRO A 1 177 ? 0.276 13.721 -9.251 1.00 94.06 177 PRO A CA 1
ATOM 1341 C C . PRO A 1 177 ? 0.074 14.865 -8.249 1.00 94.06 177 PRO A C 1
ATOM 1343 O O . PRO A 1 177 ? -1.010 15.447 -8.147 1.00 94.06 177 PRO A O 1
ATOM 1346 N N . GLU A 1 178 ? 1.158 15.252 -7.579 1.00 90.19 178 GLU A N 1
ATOM 1347 C CA . GLU A 1 178 ? 1.273 16.583 -6.981 1.00 90.19 178 GLU A CA 1
ATOM 1348 C C . GLU A 1 178 ? 1.261 17.667 -8.074 1.00 90.19 178 GLU A C 1
ATOM 1350 O O . GLU A 1 178 ? 1.678 17.429 -9.210 1.00 90.19 178 GLU A O 1
ATOM 1355 N N . THR A 1 179 ? 0.828 18.886 -7.733 1.00 89.44 179 THR A N 1
ATOM 1356 C CA . THR A 1 179 ? 0.712 20.002 -8.692 1.00 89.44 179 THR A CA 1
ATOM 1357 C C . THR A 1 179 ? 2.017 20.276 -9.443 1.00 89.44 179 THR A C 1
ATOM 1359 O O . THR A 1 179 ? 1.987 20.515 -10.647 1.00 89.44 179 THR A O 1
ATOM 1362 N N . ALA A 1 180 ? 3.166 20.176 -8.765 1.00 89.25 180 ALA A N 1
ATOM 1363 C CA . ALA A 1 180 ? 4.483 20.392 -9.368 1.00 89.25 180 ALA A CA 1
ATOM 1364 C C . ALA A 1 180 ? 4.827 19.379 -10.479 1.00 89.25 180 ALA A C 1
ATOM 1366 O O . ALA A 1 180 ? 5.640 19.672 -11.348 1.00 89.25 180 ALA A O 1
ATOM 1367 N N . CYS A 1 181 ? 4.191 18.203 -10.481 1.00 91.31 181 CYS A N 1
ATOM 1368 C CA . CYS A 1 181 ? 4.421 17.139 -11.459 1.00 91.31 181 CYS A CA 1
ATOM 1369 C C . CYS A 1 181 ? 3.320 17.058 -12.534 1.00 91.31 181 CYS A C 1
ATOM 1371 O O . CYS A 1 181 ? 3.294 16.106 -13.318 1.00 91.31 181 CYS A O 1
ATOM 1373 N N . LEU A 1 182 ? 2.387 18.017 -12.571 1.00 91.56 182 LEU A N 1
ATOM 1374 C CA . LEU A 1 182 ? 1.199 17.938 -13.422 1.00 91.56 182 LEU A CA 1
ATOM 1375 C C . LEU A 1 182 ? 1.521 17.994 -14.923 1.00 91.56 182 LEU A C 1
ATOM 1377 O O . LEU A 1 182 ? 0.898 17.268 -15.697 1.00 91.56 182 LEU A O 1
ATOM 1381 N N . ASP A 1 183 ? 2.498 18.808 -15.330 1.00 91.50 183 ASP A N 1
ATOM 1382 C CA . ASP A 1 183 ? 2.936 18.886 -16.732 1.00 91.50 183 ASP A CA 1
ATOM 1383 C C . ASP A 1 183 ? 3.502 17.543 -17.210 1.00 91.50 183 ASP A C 1
ATOM 1385 O O . ASP A 1 183 ? 3.018 16.967 -18.187 1.00 91.50 183 ASP A O 1
ATOM 1389 N N . LEU A 1 184 ? 4.449 16.985 -16.446 1.00 92.62 184 LEU A N 1
ATOM 1390 C CA . LEU A 1 184 ? 5.028 15.670 -16.713 1.00 92.62 184 LEU A CA 1
ATOM 1391 C C . LEU A 1 184 ? 3.935 14.600 -16.815 1.00 92.62 184 LEU A C 1
ATOM 1393 O O . LEU A 1 184 ? 3.914 13.827 -17.769 1.00 92.62 184 LEU A O 1
ATOM 1397 N N . PHE A 1 185 ? 2.995 14.580 -15.868 1.00 94.62 185 PHE A N 1
ATOM 1398 C CA . PHE A 1 185 ? 1.880 13.638 -15.879 1.00 94.62 185 PHE A CA 1
ATOM 1399 C C . PHE A 1 185 ? 1.043 13.724 -17.163 1.00 94.62 185 PHE A C 1
ATOM 1401 O O . PHE A 1 185 ? 0.766 12.698 -17.783 1.00 94.62 185 PHE A O 1
ATOM 1408 N N . CYS A 1 186 ? 0.669 14.936 -17.588 1.00 93.69 186 CYS A N 1
ATOM 1409 C CA . CYS A 1 186 ? -0.125 15.135 -18.801 1.00 93.69 186 CYS A CA 1
ATOM 1410 C C . CYS A 1 186 ? 0.638 14.682 -20.049 1.00 93.69 186 CYS A C 1
ATOM 1412 O O . CYS A 1 186 ? 0.098 13.920 -20.849 1.00 93.69 186 CYS A O 1
ATOM 1414 N N . ARG A 1 187 ? 1.913 15.067 -20.172 1.00 93.50 187 ARG A N 1
ATOM 1415 C CA . ARG A 1 187 ? 2.761 14.667 -21.303 1.00 93.50 187 ARG A CA 1
ATOM 1416 C C . ARG A 1 187 ? 2.918 13.148 -21.394 1.00 93.50 187 ARG A C 1
ATOM 1418 O O . ARG A 1 187 ? 2.863 12.596 -22.487 1.00 93.50 187 ARG A O 1
ATOM 1425 N N . LEU A 1 188 ? 3.069 12.461 -20.258 1.00 94.50 188 LEU A N 1
ATOM 1426 C CA . LEU A 1 188 ? 3.159 10.996 -20.211 1.00 94.50 188 LEU A CA 1
ATOM 1427 C C . LEU A 1 188 ? 1.845 10.308 -20.612 1.00 94.50 188 LEU A C 1
ATOM 1429 O O . LEU A 1 188 ? 1.875 9.280 -21.290 1.00 94.50 188 LEU A O 1
ATOM 1433 N N . LEU A 1 189 ? 0.688 10.863 -20.234 1.00 94.44 189 LEU A N 1
ATOM 1434 C CA . LEU A 1 189 ? -0.615 10.344 -20.669 1.00 94.44 189 LEU A CA 1
ATOM 1435 C C . LEU A 1 189 ? -0.831 10.481 -22.181 1.00 94.44 189 LEU A C 1
ATOM 1437 O O . LEU A 1 189 ? -1.516 9.649 -22.778 1.00 94.44 189 LEU A O 1
ATOM 1441 N N . GLU A 1 190 ? -0.238 11.500 -22.798 1.00 92.62 190 GLU A N 1
ATOM 1442 C CA . GLU A 1 190 ? -0.350 11.784 -24.232 1.00 92.62 190 GLU A CA 1
ATOM 1443 C C . GLU A 1 190 ? 0.639 10.984 -25.100 1.00 92.62 190 GLU A C 1
ATOM 1445 O O . GLU A 1 190 ? 0.497 10.965 -26.327 1.00 92.62 190 GLU A O 1
ATOM 1450 N N . LEU A 1 191 ? 1.603 10.271 -24.498 1.00 92.81 191 LEU A N 1
ATOM 1451 C CA . LEU A 1 191 ? 2.557 9.440 -25.239 1.00 92.81 191 LEU A CA 1
ATOM 1452 C C . LEU A 1 191 ? 1.847 8.384 -26.094 1.00 92.81 191 LEU A C 1
ATOM 1454 O O . LEU A 1 191 ? 0.974 7.649 -25.629 1.00 92.81 191 LEU A O 1
ATOM 1458 N N . LYS A 1 192 ? 2.252 8.262 -27.358 1.00 92.25 192 LYS A N 1
ATOM 1459 C CA . LYS A 1 192 ? 1.759 7.224 -28.274 1.00 92.25 192 LYS A CA 1
ATOM 1460 C C . LYS A 1 192 ? 2.622 5.971 -28.158 1.00 92.25 192 LYS A C 1
ATOM 1462 O O . LYS A 1 192 ? 3.823 6.090 -27.967 1.00 92.25 192 LYS A O 1
ATOM 1467 N N . GLY A 1 193 ? 2.015 4.795 -28.315 1.00 91.81 193 GLY A N 1
ATOM 1468 C CA . GLY A 1 193 ? 2.716 3.505 -28.285 1.00 91.81 193 GLY A CA 1
ATOM 1469 C C . GLY A 1 193 ? 2.427 2.699 -27.017 1.00 91.81 193 GLY A C 1
ATOM 1470 O O . GLY A 1 193 ? 1.693 1.716 -27.115 1.00 91.81 193 GLY A O 1
ATOM 1471 N N . PRO A 1 194 ? 2.915 3.118 -25.833 1.00 95.25 194 PRO A N 1
ATOM 1472 C CA . PRO A 1 194 ? 2.770 2.332 -24.616 1.00 95.25 194 PRO A CA 1
ATOM 1473 C C . PRO A 1 194 ? 1.312 2.148 -24.199 1.00 95.25 194 PRO A C 1
ATOM 1475 O O . PRO A 1 194 ? 0.513 3.101 -24.242 1.00 95.25 194 PRO A O 1
ATOM 1478 N N . LYS A 1 195 ? 1.000 0.951 -23.695 1.00 95.69 195 LYS A N 1
ATOM 1479 C CA . LYS A 1 195 ? -0.238 0.698 -22.947 1.00 95.69 195 LYS A CA 1
ATOM 1480 C C . LYS A 1 195 ? -0.255 1.505 -21.657 1.00 95.69 195 LYS A C 1
ATOM 1482 O O . LYS A 1 195 ? 0.785 1.673 -21.031 1.00 95.69 195 LYS A O 1
ATOM 1487 N N . LYS A 1 196 ? -1.419 1.980 -21.223 1.00 96.31 196 LYS A N 1
ATOM 1488 C CA . LYS A 1 196 ? -1.535 2.853 -20.044 1.00 96.31 196 LYS A CA 1
ATOM 1489 C C . LYS A 1 196 ? -2.550 2.311 -19.059 1.00 96.31 196 LYS A C 1
ATOM 1491 O O . LYS A 1 196 ? -3.745 2.281 -19.347 1.00 96.31 196 LYS A O 1
ATOM 1496 N N . ILE A 1 197 ? -2.084 1.930 -17.877 1.00 97.31 197 ILE A N 1
ATOM 1497 C CA . ILE A 1 197 ? -2.942 1.553 -16.753 1.00 97.31 197 ILE A CA 1
ATOM 1498 C C . ILE A 1 197 ? -2.818 2.617 -15.673 1.00 97.31 197 ILE A C 1
ATOM 1500 O O . ILE A 1 197 ? -1.715 3.052 -15.359 1.00 97.31 197 ILE A O 1
ATOM 1504 N N . PHE A 1 198 ? -3.942 3.019 -15.092 1.00 97.50 198 PHE A N 1
ATOM 1505 C CA . PHE A 1 198 ? -3.971 3.874 -13.910 1.00 97.50 198 PHE A CA 1
ATOM 1506 C C . PHE A 1 198 ? -4.502 3.087 -12.714 1.00 97.50 198 PHE A C 1
ATOM 1508 O O . PHE A 1 198 ? -5.494 2.369 -12.834 1.00 97.50 198 PHE A O 1
ATOM 1515 N N . VAL A 1 199 ? -3.862 3.230 -11.558 1.00 97.19 199 VAL A N 1
ATOM 1516 C CA . VAL A 1 199 ? -4.286 2.640 -10.286 1.00 97.19 199 VAL A CA 1
ATOM 1517 C C . VAL A 1 199 ? -4.529 3.763 -9.289 1.00 97.19 199 VAL A C 1
ATOM 1519 O O . VAL A 1 199 ? -3.598 4.473 -8.912 1.00 97.19 199 VAL A O 1
ATOM 1522 N N . SER A 1 200 ? -5.779 3.919 -8.859 1.00 94.38 200 SER A N 1
ATOM 1523 C CA . SER A 1 200 ? -6.159 4.849 -7.799 1.00 94.38 200 SER A CA 1
ATOM 1524 C C . SER A 1 200 ? -6.143 4.118 -6.464 1.00 94.38 200 SER A C 1
ATOM 1526 O O . SER A 1 200 ? -7.019 3.295 -6.213 1.00 94.38 200 SER A O 1
ATOM 1528 N N . LEU A 1 201 ? -5.174 4.436 -5.604 1.00 93.62 201 LEU A N 1
ATOM 1529 C CA . LEU A 1 201 ? -5.068 3.908 -4.238 1.00 93.62 201 LEU A CA 1
ATOM 1530 C C . LEU A 1 201 ? -6.021 4.601 -3.257 1.00 93.62 201 LEU A C 1
ATOM 1532 O O . LEU A 1 201 ? -6.141 4.207 -2.096 1.00 93.62 201 LEU A O 1
ATOM 1536 N N . ARG A 1 202 ? -6.698 5.649 -3.727 1.00 89.81 202 ARG A N 1
ATOM 1537 C CA . ARG A 1 202 ? -7.646 6.475 -2.981 1.00 89.81 202 ARG A CA 1
ATOM 1538 C C . ARG A 1 202 ? -8.964 6.584 -3.743 1.00 89.81 202 ARG A C 1
ATOM 1540 O O . ARG A 1 202 ? -9.034 6.297 -4.937 1.00 89.81 202 ARG A O 1
ATOM 1547 N N . LEU A 1 203 ? -10.013 7.009 -3.040 1.00 88.69 203 LEU A N 1
ATOM 1548 C CA . LEU A 1 203 ? -11.300 7.314 -3.670 1.00 88.69 203 LEU A CA 1
ATOM 1549 C C . LEU A 1 203 ? -11.127 8.483 -4.645 1.00 88.69 203 LEU A C 1
ATOM 1551 O O . LEU A 1 203 ? -10.324 9.383 -4.375 1.00 88.69 203 LEU A O 1
ATOM 1555 N N . ALA A 1 204 ? -11.894 8.490 -5.740 1.00 88.19 204 ALA A N 1
ATOM 1556 C CA . ALA A 1 204 ? -11.919 9.610 -6.673 1.00 88.19 204 ALA A CA 1
ATOM 1557 C C . ALA A 1 204 ? -12.123 10.943 -5.914 1.00 88.19 204 ALA A C 1
ATOM 1559 O O . ALA A 1 204 ? -13.141 11.113 -5.233 1.00 88.19 204 ALA A O 1
ATOM 1560 N N . PRO A 1 205 ? -11.179 11.903 -6.005 1.00 89.75 205 PRO A N 1
ATOM 1561 C CA . PRO A 1 205 ? -11.286 13.164 -5.272 1.00 89.75 205 PRO A CA 1
ATOM 1562 C C . PRO A 1 205 ? -12.541 13.935 -5.695 1.00 89.75 205 PRO A C 1
ATOM 1564 O O . PRO A 1 205 ? -12.819 13.985 -6.885 1.00 89.75 205 PRO A O 1
ATOM 1567 N N . PRO A 1 206 ? -13.303 14.606 -4.821 1.00 88.31 206 PRO A N 1
ATOM 1568 C CA . PRO A 1 206 ? -14.382 15.477 -5.290 1.00 88.31 206 PRO A CA 1
ATOM 1569 C C . PRO A 1 206 ? -13.832 16.628 -6.156 1.00 88.31 206 PRO A C 1
ATOM 1571 O O . PRO A 1 206 ? -12.640 16.940 -6.125 1.00 88.31 206 PRO A O 1
ATOM 1574 N N . LYS A 1 207 ? -14.695 17.256 -6.969 1.00 90.19 207 LYS A N 1
ATOM 1575 C CA . LYS A 1 207 ? -14.307 18.425 -7.784 1.00 90.19 207 LYS A CA 1
ATOM 1576 C C . LYS A 1 207 ? -13.722 19.519 -6.879 1.00 90.19 207 LYS A C 1
ATOM 1578 O O . LYS A 1 207 ? -14.321 19.827 -5.852 1.00 90.19 207 LYS A O 1
ATOM 1583 N N . GLY A 1 208 ? -12.585 20.095 -7.261 1.00 91.19 208 GLY A N 1
ATOM 1584 C CA . GLY A 1 208 ? -11.884 21.129 -6.493 1.00 91.19 208 GLY A CA 1
ATOM 1585 C C . GLY A 1 208 ? -10.914 20.598 -5.433 1.00 91.19 208 GLY A C 1
ATOM 1586 O O . GLY A 1 208 ? -10.139 21.377 -4.890 1.00 91.19 208 GLY A O 1
ATOM 1587 N N . ALA A 1 209 ? -10.909 19.291 -5.139 1.00 89.00 209 ALA A N 1
ATOM 1588 C CA . ALA A 1 209 ? -9.995 18.719 -4.144 1.00 89.00 209 ALA A CA 1
ATOM 1589 C C . ALA A 1 209 ? -8.598 18.398 -4.700 1.00 89.00 209 ALA A C 1
ATOM 1591 O O . ALA A 1 209 ? -7.666 18.176 -3.931 1.00 89.00 209 ALA A O 1
ATOM 1592 N N . SER A 1 210 ? -8.440 18.331 -6.024 1.00 92.56 210 SER A N 1
ATOM 1593 C CA . SER A 1 210 ? -7.155 18.058 -6.668 1.00 92.56 210 SER A CA 1
ATOM 1594 C C . SER A 1 210 ? -7.124 18.674 -8.062 1.00 92.56 210 SER A C 1
ATOM 1596 O O . SER A 1 210 ? -7.870 18.249 -8.945 1.00 92.56 210 SER A O 1
ATOM 1598 N N . ALA A 1 211 ? -6.202 19.619 -8.276 1.00 93.38 211 ALA A N 1
ATOM 1599 C CA . ALA A 1 211 ? -5.986 20.258 -9.575 1.00 93.38 211 ALA A CA 1
ATOM 1600 C C . ALA A 1 211 ? -5.702 19.233 -10.685 1.00 93.38 211 ALA A C 1
ATOM 1602 O O . ALA A 1 211 ? -6.176 19.377 -11.809 1.00 93.38 211 ALA A O 1
ATOM 1603 N N . ALA A 1 212 ? -4.979 18.159 -10.356 1.00 93.94 212 ALA A N 1
ATOM 1604 C CA . ALA A 1 212 ? -4.684 17.088 -11.294 1.00 93.94 212 ALA A CA 1
ATOM 1605 C C . ALA A 1 212 ? -5.935 16.298 -11.694 1.00 93.94 212 ALA A C 1
ATOM 1607 O O . ALA A 1 212 ? -6.192 16.103 -12.881 1.00 93.94 212 ALA A O 1
ATOM 1608 N N . SER A 1 213 ? -6.742 15.882 -10.714 1.00 94.44 213 SER A N 1
ATOM 1609 C CA . SER A 1 213 ? -8.020 15.207 -10.971 1.00 94.44 213 SER A CA 1
ATOM 1610 C C . SER A 1 213 ? -8.969 16.096 -11.780 1.00 94.44 213 SER A C 1
ATOM 1612 O O . SER A 1 213 ? -9.609 15.624 -12.719 1.00 94.44 213 SER A O 1
ATOM 1614 N N . ASP A 1 214 ? -9.048 17.385 -11.449 1.00 94.44 214 ASP A N 1
ATOM 1615 C CA . ASP A 1 214 ? -9.900 18.334 -12.163 1.00 94.44 214 ASP A CA 1
ATOM 1616 C C . ASP A 1 214 ? -9.430 18.553 -13.605 1.00 94.44 214 ASP A C 1
ATOM 1618 O O . ASP A 1 214 ? -10.259 18.570 -14.515 1.00 94.44 214 ASP A O 1
ATOM 1622 N N . LEU A 1 215 ? -8.117 18.635 -13.846 1.00 94.50 215 LEU A N 1
ATOM 1623 C CA . LEU A 1 215 ? -7.566 18.746 -15.197 1.00 94.50 215 LEU A CA 1
ATOM 1624 C C . LEU A 1 215 ? -7.835 17.484 -16.028 1.00 94.50 215 LEU A C 1
ATOM 1626 O O . LEU A 1 215 ? -8.259 17.588 -17.183 1.00 94.50 215 LEU A O 1
ATOM 1630 N N . VAL A 1 216 ? -7.646 16.297 -15.440 1.00 94.56 216 VAL A N 1
ATOM 1631 C CA . VAL A 1 216 ? -7.978 15.015 -16.082 1.00 94.56 216 VAL A CA 1
ATOM 1632 C C . VAL A 1 216 ? -9.458 14.961 -16.446 1.00 94.56 216 VAL A C 1
ATOM 1634 O O . VAL A 1 216 ? -9.787 14.536 -17.552 1.00 94.56 216 VAL A O 1
ATOM 1637 N N . ALA A 1 217 ? -10.346 15.405 -15.553 1.00 93.69 217 ALA A N 1
ATOM 1638 C CA . ALA A 1 217 ? -11.782 15.456 -15.815 1.00 93.69 217 ALA A CA 1
ATOM 1639 C C . ALA A 1 217 ? -12.124 16.462 -16.925 1.00 93.69 217 ALA A C 1
ATOM 1641 O O . ALA A 1 217 ? -12.844 16.128 -17.863 1.00 93.69 217 ALA A O 1
ATOM 1642 N N . TYR A 1 218 ? -11.565 17.673 -16.856 1.00 94.69 218 TYR A N 1
ATOM 1643 C CA . TYR A 1 218 ? -11.809 18.743 -17.822 1.00 94.69 218 TYR A CA 1
ATOM 1644 C C . TYR A 1 218 ? -11.388 18.347 -19.244 1.00 94.69 218 TYR A C 1
ATOM 1646 O O . TYR A 1 218 ? -12.163 18.502 -20.186 1.00 94.69 218 TYR A O 1
ATOM 1654 N N . ARG A 1 219 ? -10.187 17.775 -19.400 1.00 94.44 219 ARG A N 1
ATOM 1655 C CA . ARG A 1 219 ? -9.647 17.351 -20.704 1.00 94.44 219 ARG A CA 1
ATOM 1656 C C . ARG A 1 219 ? -10.003 15.914 -21.094 1.00 94.44 219 ARG A C 1
ATOM 1658 O O . ARG A 1 219 ? -9.665 15.487 -22.194 1.00 94.44 219 ARG A O 1
ATOM 1665 N N . LYS A 1 220 ? -10.669 15.156 -20.215 1.00 93.88 220 LYS A N 1
ATOM 1666 C CA . LYS A 1 220 ? -10.948 13.716 -20.382 1.00 93.88 220 LYS A CA 1
ATOM 1667 C C . LYS A 1 220 ? -9.687 12.900 -20.699 1.00 93.88 220 LYS A C 1
ATOM 1669 O O . LYS A 1 220 ? -9.716 12.006 -21.549 1.00 93.88 220 LYS A O 1
ATOM 1674 N N . LEU A 1 221 ? -8.574 13.205 -20.021 1.00 93.56 221 LEU A N 1
ATOM 1675 C CA . LEU A 1 221 ? -7.258 12.619 -20.328 1.00 93.56 221 LEU A CA 1
ATOM 1676 C C . LEU A 1 221 ? -7.235 11.096 -20.160 1.00 93.56 221 LEU A C 1
ATOM 1678 O O . LEU A 1 221 ? -6.454 10.413 -20.815 1.00 93.56 221 LEU A O 1
ATOM 1682 N N . PHE A 1 222 ? -8.123 10.533 -19.337 1.00 95.62 222 PHE A N 1
ATOM 1683 C CA . PHE A 1 222 ? -8.167 9.089 -19.140 1.00 95.62 222 PHE A CA 1
ATOM 1684 C C . PHE A 1 222 ? -8.919 8.325 -20.242 1.00 95.62 222 PHE A C 1
ATOM 1686 O O . PHE A 1 222 ? -8.956 7.094 -20.218 1.00 95.62 222 PHE A O 1
ATOM 1693 N N . ARG A 1 223 ? -9.461 9.005 -21.263 1.00 93.44 223 ARG A N 1
ATOM 1694 C CA . ARG A 1 223 ? -10.068 8.345 -22.434 1.00 93.44 223 ARG A CA 1
ATOM 1695 C C . ARG A 1 223 ? -9.092 7.410 -23.158 1.00 93.44 223 ARG A C 1
ATOM 1697 O O . ARG A 1 223 ? -9.524 6.411 -23.736 1.00 93.44 223 ARG A O 1
ATOM 1704 N N . GLY A 1 224 ? -7.800 7.737 -23.123 1.00 91.81 224 GLY A N 1
ATOM 1705 C CA . GLY A 1 224 ? -6.722 6.958 -23.733 1.00 91.81 224 GLY A CA 1
ATOM 1706 C C . GLY A 1 224 ? -6.177 5.812 -22.875 1.00 91.81 224 GLY A C 1
ATOM 1707 O O . GLY A 1 224 ? -5.339 5.067 -23.371 1.00 91.81 224 GLY A O 1
ATOM 1708 N N . LEU A 1 225 ? -6.623 5.650 -21.622 1.00 95.25 225 LEU A N 1
ATOM 1709 C CA . LEU A 1 225 ? -6.168 4.540 -20.778 1.00 95.25 225 LEU A CA 1
ATOM 1710 C C . LEU A 1 225 ? -6.664 3.200 -21.314 1.00 95.25 225 LEU A C 1
ATOM 1712 O O . LEU A 1 225 ? -7.760 3.106 -21.866 1.00 95.25 225 LEU A O 1
ATOM 1716 N N . ASP A 1 226 ? -5.895 2.147 -21.080 1.00 95.38 226 ASP A N 1
ATOM 1717 C CA . ASP A 1 226 ? -6.261 0.750 -21.318 1.00 95.38 226 ASP A CA 1
ATOM 1718 C C . ASP A 1 226 ? -6.973 0.122 -20.118 1.00 95.38 226 ASP A C 1
ATOM 1720 O O . ASP A 1 226 ? -7.735 -0.830 -20.285 1.00 95.38 226 ASP A O 1
ATOM 1724 N N . GLY A 1 227 ? -6.812 0.710 -18.933 1.00 95.25 227 GLY A N 1
ATOM 1725 C CA . GLY A 1 227 ? -7.463 0.273 -17.707 1.00 95.25 227 GLY A CA 1
ATOM 1726 C C . GLY A 1 227 ? -7.329 1.287 -16.577 1.00 95.25 227 GLY A C 1
ATOM 1727 O O . GLY A 1 227 ? -6.309 1.964 -16.454 1.00 95.25 227 GLY A O 1
ATOM 1728 N N . LEU A 1 228 ? -8.362 1.367 -15.745 1.00 95.94 228 LEU A N 1
ATOM 1729 C CA . LEU A 1 228 ? -8.398 2.137 -14.509 1.00 95.94 228 LEU A CA 1
ATOM 1730 C C . LEU A 1 228 ? -8.811 1.206 -13.367 1.00 95.94 228 LEU A C 1
ATOM 1732 O O . LEU A 1 228 ? -9.944 0.728 -13.338 1.00 95.94 228 LEU A O 1
ATOM 1736 N N . PHE A 1 229 ? -7.894 0.965 -12.434 1.00 95.88 229 PHE A N 1
ATOM 1737 C CA . PHE A 1 229 ? -8.171 0.285 -11.175 1.00 95.88 229 PHE A CA 1
ATOM 1738 C C . PHE A 1 229 ? -8.634 1.307 -10.139 1.00 95.88 229 PHE A C 1
ATOM 1740 O O . PHE A 1 229 ? -7.912 2.255 -9.832 1.00 95.88 229 PHE A O 1
ATOM 1747 N N . MET A 1 230 ? -9.836 1.105 -9.610 1.00 92.88 230 MET A N 1
ATOM 1748 C CA . MET A 1 230 ? -10.479 1.967 -8.620 1.00 92.88 230 MET A CA 1
ATOM 1749 C C . MET A 1 230 ? -10.979 1.142 -7.436 1.00 92.88 230 MET A C 1
ATOM 1751 O O . MET A 1 230 ? -11.230 -0.058 -7.564 1.00 92.88 230 MET A O 1
ATOM 1755 N N . LEU A 1 231 ? -11.144 1.795 -6.291 1.00 91.50 231 LEU A N 1
ATOM 1756 C CA . LEU A 1 231 ? -11.637 1.143 -5.083 1.00 91.50 231 LEU A CA 1
ATOM 1757 C C . LEU A 1 231 ? -13.071 0.618 -5.268 1.00 91.50 231 LEU A C 1
ATOM 1759 O O . LEU A 1 231 ? -13.880 1.165 -6.021 1.00 91.50 231 LEU A O 1
ATOM 1763 N N . GLU A 1 232 ? -13.387 -0.460 -4.565 1.00 88.19 232 GLU A N 1
ATOM 1764 C CA . GLU A 1 232 ? -14.630 -1.225 -4.605 1.00 88.19 232 GLU A CA 1
ATOM 1765 C C . GLU A 1 232 ? -15.877 -0.367 -4.349 1.00 88.19 232 GLU A C 1
ATOM 1767 O O . GLU A 1 232 ? -16.911 -0.542 -5.005 1.00 88.19 232 GLU A O 1
ATOM 1772 N N . HIS A 1 233 ? -15.746 0.633 -3.483 1.00 84.56 233 HIS A N 1
ATOM 1773 C CA . HIS A 1 233 ? -16.812 1.564 -3.124 1.00 84.56 233 HIS A CA 1
ATOM 1774 C C . HIS A 1 233 ? -16.793 2.864 -3.932 1.00 84.56 233 HIS A C 1
ATOM 1776 O O . HIS A 1 233 ? -17.630 3.739 -3.709 1.00 84.56 233 HIS A O 1
ATOM 1782 N N . ASP A 1 234 ? -15.871 3.005 -4.883 1.00 85.75 234 ASP A N 1
ATOM 1783 C CA . ASP A 1 234 ? -15.932 4.112 -5.819 1.00 85.75 234 ASP A CA 1
ATOM 1784 C C . ASP A 1 234 ? -17.080 3.902 -6.823 1.00 85.75 234 ASP A C 1
ATOM 1786 O O . ASP A 1 234 ? -17.457 2.772 -7.184 1.00 85.75 234 ASP A O 1
ATOM 1790 N N . THR A 1 235 ? -17.675 5.006 -7.270 1.00 82.38 235 THR A N 1
ATOM 1791 C CA . THR A 1 235 ? -18.819 4.957 -8.184 1.00 82.38 235 THR A CA 1
ATOM 1792 C C . THR A 1 235 ? -18.353 5.082 -9.627 1.00 82.38 235 THR A C 1
ATOM 1794 O O . THR A 1 235 ? -17.440 5.846 -9.956 1.00 82.38 235 THR A O 1
ATOM 1797 N N . ALA A 1 236 ? -19.030 4.363 -10.527 1.00 77.50 236 ALA A N 1
ATOM 1798 C CA . ALA A 1 236 ? -18.801 4.524 -11.959 1.00 77.50 236 ALA A CA 1
ATOM 1799 C C . ALA A 1 236 ? -19.044 5.979 -12.394 1.00 77.50 236 ALA A C 1
ATOM 1801 O O . ALA A 1 236 ? -18.304 6.490 -13.225 1.00 77.50 236 ALA A O 1
ATOM 1802 N N . ALA A 1 237 ? -20.014 6.673 -11.785 1.00 80.81 237 ALA A N 1
ATOM 1803 C CA . ALA A 1 237 ? -20.297 8.082 -12.051 1.00 80.81 237 ALA A CA 1
ATOM 1804 C C . ALA A 1 237 ? -19.132 9.011 -11.659 1.00 80.81 237 ALA A C 1
ATOM 1806 O O . ALA A 1 237 ? -18.748 9.872 -12.452 1.00 80.81 237 ALA A O 1
ATOM 1807 N N . ALA A 1 238 ? -18.525 8.809 -10.482 1.00 83.50 238 ALA A N 1
ATOM 1808 C CA . ALA A 1 238 ? -17.378 9.601 -10.029 1.00 83.50 238 ALA A CA 1
ATOM 1809 C C . ALA A 1 238 ? -16.160 9.456 -10.954 1.00 83.50 238 ALA A C 1
ATOM 1811 O O . ALA A 1 238 ? -15.422 10.422 -11.158 1.00 83.50 238 ALA A O 1
ATOM 1812 N N . ASN A 1 239 ? -15.988 8.282 -11.566 1.00 86.12 239 ASN A N 1
ATOM 1813 C CA . ASN A 1 239 ? -14.880 7.995 -12.477 1.00 86.12 239 ASN A CA 1
ATOM 1814 C C . ASN A 1 239 ? -15.197 8.295 -13.953 1.00 86.12 239 ASN A C 1
ATOM 1816 O O . ASN A 1 239 ? -14.299 8.648 -14.718 1.00 86.12 239 ASN A O 1
ATOM 1820 N N . ALA A 1 240 ? -16.469 8.241 -14.365 1.00 83.31 240 ALA A N 1
ATOM 1821 C CA . ALA A 1 240 ? -16.898 8.507 -15.741 1.00 83.31 240 ALA A CA 1
ATOM 1822 C C . ALA A 1 240 ? -16.519 9.917 -16.216 1.00 83.31 240 ALA A C 1
ATOM 1824 O O . ALA A 1 240 ? -16.218 10.117 -17.395 1.00 83.31 240 ALA A O 1
ATOM 1825 N N . ARG A 1 241 ? -16.458 10.892 -15.299 1.00 90.25 241 ARG A N 1
ATOM 1826 C CA . ARG A 1 241 ? -16.039 12.268 -15.614 1.00 90.25 241 ARG A CA 1
ATOM 1827 C C . ARG A 1 241 ? -14.611 12.367 -16.160 1.00 90.25 241 ARG A C 1
ATOM 1829 O O . ARG A 1 241 ? -14.315 13.319 -16.868 1.00 90.25 241 ARG A O 1
ATOM 1836 N N . TYR A 1 242 ? -13.745 11.389 -15.883 1.00 93.19 242 TYR A N 1
ATOM 1837 C CA . TYR A 1 242 ? -12.382 11.336 -16.424 1.00 93.19 242 TYR A CA 1
ATOM 1838 C C . TYR A 1 242 ? -12.324 10.843 -17.878 1.00 93.19 242 TYR A C 1
ATOM 1840 O O . TYR A 1 242 ? -11.271 10.896 -18.511 1.00 93.19 242 TYR A O 1
ATOM 1848 N N . GLY A 1 243 ? -13.449 10.370 -18.426 1.00 90.62 243 GLY A N 1
ATOM 1849 C CA . GLY A 1 243 ? -13.549 9.878 -19.799 1.00 90.62 243 GLY A CA 1
ATOM 1850 C C . GLY A 1 243 ? -13.193 8.402 -19.981 1.00 90.62 243 GLY A C 1
ATOM 1851 O O . GLY A 1 243 ? -13.087 7.959 -21.124 1.00 90.62 243 GLY A O 1
ATOM 1852 N N . VAL A 1 244 ? -13.025 7.633 -18.897 1.00 88.44 244 VAL A N 1
ATOM 1853 C CA . VAL A 1 244 ? -12.723 6.194 -18.980 1.00 88.44 244 VAL A CA 1
ATOM 1854 C C . VAL A 1 244 ? -13.961 5.407 -19.426 1.00 88.44 244 VAL A C 1
ATOM 1856 O O . VAL A 1 244 ? -15.009 5.508 -18.786 1.00 88.44 244 VAL A O 1
ATOM 1859 N N . PRO A 1 245 ? -13.871 4.583 -20.486 1.00 87.44 245 PRO A N 1
ATOM 1860 C CA . PRO A 1 245 ? -14.953 3.677 -20.861 1.00 87.44 245 PRO A CA 1
ATOM 1861 C C . PRO A 1 245 ? -15.249 2.655 -19.755 1.00 87.44 245 PRO A C 1
ATOM 1863 O O . PRO A 1 245 ? -14.323 2.051 -19.224 1.00 87.44 245 PRO A O 1
ATOM 1866 N N . ALA A 1 246 ? -16.527 2.364 -19.487 1.00 88.50 246 ALA A N 1
ATOM 1867 C CA . ALA A 1 246 ? -16.938 1.443 -18.417 1.00 88.50 246 ALA A CA 1
ATOM 1868 C C . ALA A 1 246 ? -16.252 0.063 -18.479 1.00 88.50 246 ALA A C 1
ATOM 1870 O O . ALA A 1 246 ? -15.842 -0.471 -17.456 1.00 88.50 246 ALA A O 1
ATOM 1871 N N . ARG A 1 247 ? -16.032 -0.477 -19.688 1.00 90.44 247 ARG A N 1
ATOM 1872 C CA . ARG A 1 247 ? -15.329 -1.759 -19.907 1.00 90.44 247 ARG A CA 1
ATOM 1873 C C . ARG A 1 247 ? -13.854 -1.773 -19.476 1.00 90.44 247 ARG A C 1
ATOM 1875 O O . ARG A 1 247 ? -13.236 -2.828 -19.484 1.00 90.44 247 ARG A O 1
ATOM 1882 N N . LYS A 1 248 ? -13.278 -0.603 -19.196 1.00 92.25 248 LYS A N 1
ATOM 1883 C CA . LYS A 1 248 ? -11.890 -0.412 -18.755 1.00 92.25 248 LYS A CA 1
ATOM 1884 C C . LYS A 1 248 ? -11.805 -0.065 -17.262 1.00 92.25 248 LYS A C 1
ATOM 1886 O O . LYS A 1 248 ? -10.725 0.262 -16.786 1.00 92.25 248 LYS A O 1
ATOM 1891 N N . LEU A 1 249 ? -12.927 -0.095 -16.538 1.00 93.00 249 LEU A N 1
ATOM 1892 C CA . LEU A 1 249 ? -12.977 0.129 -15.096 1.00 93.00 249 LEU A CA 1
ATOM 1893 C C . LEU A 1 249 ? -12.863 -1.208 -14.362 1.00 93.00 249 LEU A C 1
ATOM 1895 O O . LEU A 1 249 ? -13.678 -2.106 -14.566 1.00 93.00 249 LEU A O 1
ATOM 1899 N N . PHE A 1 250 ? -11.881 -1.316 -13.475 1.00 93.50 250 PHE A N 1
ATOM 1900 C CA . PHE A 1 250 ? -11.631 -2.499 -12.663 1.00 93.50 250 PHE A CA 1
ATOM 1901 C C . PHE A 1 250 ? -11.739 -2.124 -11.191 1.00 93.50 250 PHE A C 1
ATOM 1903 O O . PHE A 1 250 ? -11.045 -1.226 -10.720 1.00 93.50 250 PHE A O 1
ATOM 1910 N N . LYS A 1 251 ? -12.620 -2.801 -10.456 1.00 92.81 251 LYS A N 1
ATOM 1911 C CA . LYS A 1 251 ? -12.743 -2.604 -9.012 1.00 92.81 251 LYS A CA 1
ATOM 1912 C C . LYS A 1 251 ? -11.783 -3.516 -8.263 1.00 92.81 251 LYS A C 1
ATOM 1914 O O . LYS A 1 251 ? -11.582 -4.663 -8.662 1.00 92.81 251 LYS A O 1
ATOM 1919 N N . TYR A 1 252 ? -11.225 -3.025 -7.167 1.00 92.50 252 TYR A N 1
ATOM 1920 C CA . TYR A 1 252 ? -10.445 -3.836 -6.240 1.00 92.50 252 TYR A CA 1
ATOM 1921 C C . TYR A 1 252 ? -10.714 -3.404 -4.797 1.00 92.50 252 TYR A C 1
ATOM 1923 O O . TYR A 1 252 ? -11.101 -2.264 -4.565 1.00 92.50 252 TYR A O 1
ATOM 1931 N N . MET A 1 253 ? -10.520 -4.324 -3.851 1.00 91.50 253 MET A N 1
ATOM 1932 C CA . MET A 1 253 ? -10.702 -4.053 -2.426 1.00 91.50 253 MET A CA 1
ATOM 1933 C C . MET A 1 253 ? -9.581 -3.164 -1.892 1.00 91.50 253 MET A C 1
ATOM 1935 O O . MET A 1 253 ? -8.411 -3.409 -2.206 1.00 91.50 253 MET A O 1
ATOM 1939 N N . PHE A 1 254 ? -9.899 -2.182 -1.047 1.00 92.56 254 PHE A N 1
ATOM 1940 C CA . PHE A 1 254 ? -8.884 -1.381 -0.377 1.00 92.56 254 PHE A CA 1
ATOM 1941 C C . PHE A 1 254 ? -7.849 -2.298 0.286 1.00 92.56 254 PHE A C 1
ATOM 1943 O O . PHE A 1 254 ? -8.181 -3.190 1.063 1.00 92.56 254 PHE A O 1
ATOM 1950 N N . SER A 1 255 ? -6.582 -2.089 -0.057 1.00 94.25 255 SER A N 1
ATOM 1951 C CA . SER A 1 255 ? -5.497 -3.019 0.246 1.00 94.25 255 SER A CA 1
ATOM 1952 C C . SER A 1 255 ? -4.327 -2.301 0.910 1.00 94.25 255 SER A C 1
ATOM 1954 O O . SER A 1 255 ? -4.212 -1.079 0.833 1.00 94.25 255 SER A O 1
ATOM 1956 N N . VAL A 1 256 ? -3.439 -3.061 1.549 1.00 95.56 256 VAL A N 1
ATOM 1957 C CA . VAL A 1 256 ? -2.179 -2.557 2.117 1.00 95.56 256 VAL A CA 1
ATOM 1958 C C . VAL A 1 256 ? -1.011 -3.464 1.733 1.00 95.56 256 VAL A C 1
ATOM 1960 O O . VAL A 1 256 ? -1.196 -4.604 1.307 1.00 95.56 256 VAL A O 1
ATOM 1963 N N . ASN A 1 257 ? 0.218 -2.985 1.925 1.00 95.56 257 ASN A N 1
ATOM 1964 C CA . ASN A 1 257 ? 1.401 -3.837 1.845 1.00 95.56 257 ASN A CA 1
ATOM 1965 C C . ASN A 1 257 ? 1.512 -4.678 3.130 1.00 95.56 257 ASN A C 1
ATOM 1967 O O . ASN A 1 257 ? 1.965 -4.192 4.168 1.00 95.56 257 ASN A O 1
ATOM 1971 N N . THR A 1 258 ? 1.086 -5.938 3.075 1.00 96.25 258 THR A N 1
ATOM 1972 C CA . THR A 1 258 ? 1.013 -6.816 4.258 1.00 96.25 258 THR A CA 1
ATOM 1973 C C . THR A 1 258 ? 2.364 -7.318 4.765 1.00 96.25 258 THR A C 1
ATOM 1975 O O . THR A 1 258 ? 2.437 -7.861 5.873 1.00 96.25 258 THR A O 1
ATOM 1978 N N . ASP A 1 259 ? 3.415 -7.164 3.956 1.00 93.31 259 ASP A N 1
ATOM 1979 C CA . ASP A 1 259 ? 4.792 -7.486 4.336 1.00 93.31 259 ASP A CA 1
ATOM 1980 C C . ASP A 1 259 ? 5.384 -6.331 5.157 1.00 93.31 259 ASP A C 1
ATOM 1982 O O . ASP A 1 259 ? 5.949 -6.554 6.228 1.00 93.31 259 ASP A O 1
ATOM 1986 N N . TYR A 1 260 ? 5.155 -5.082 4.733 1.00 92.81 260 TYR A N 1
ATOM 1987 C CA . TYR A 1 260 ? 5.465 -3.908 5.548 1.00 92.81 260 TYR A CA 1
ATOM 1988 C C . TYR A 1 260 ? 4.638 -3.912 6.843 1.00 92.81 260 TYR A C 1
ATOM 1990 O O . TYR A 1 260 ? 5.190 -3.768 7.928 1.00 92.81 260 TYR A O 1
ATOM 1998 N N . TYR A 1 261 ? 3.336 -4.191 6.782 1.00 95.75 261 TYR A N 1
ATOM 1999 C CA . TYR A 1 261 ? 2.491 -4.340 7.975 1.00 95.75 261 TYR A CA 1
ATOM 2000 C C . TYR A 1 261 ? 2.468 -5.774 8.529 1.00 95.75 261 TYR A C 1
ATOM 2002 O O . TYR A 1 261 ? 1.424 -6.252 8.976 1.00 95.75 261 TYR A O 1
ATOM 2010 N N . ALA A 1 262 ? 3.598 -6.486 8.499 1.00 96.12 262 ALA A N 1
ATOM 2011 C CA . ALA A 1 262 ? 3.740 -7.767 9.187 1.00 96.12 262 ALA A CA 1
ATOM 2012 C C . ALA A 1 262 ? 3.851 -7.585 10.717 1.00 96.12 262 ALA A C 1
ATOM 2014 O O . ALA A 1 262 ? 4.421 -6.580 11.155 1.00 96.12 262 ALA A O 1
ATOM 2015 N N . PRO A 1 263 ? 3.341 -8.533 11.535 1.00 96.69 263 PRO A N 1
ATOM 2016 C CA . PRO A 1 263 ? 3.467 -8.491 12.988 1.00 96.69 263 PRO A CA 1
ATOM 2017 C C . PRO A 1 263 ? 4.909 -8.247 13.431 1.00 96.69 263 PRO A C 1
ATOM 2019 O O . PRO A 1 263 ? 5.837 -8.904 12.953 1.00 96.69 263 PRO A O 1
ATOM 2022 N N . LEU A 1 264 ? 5.088 -7.307 14.356 1.00 94.69 264 LEU A N 1
ATOM 2023 C CA . LEU A 1 264 ? 6.385 -7.047 14.973 1.00 94.69 264 LEU A CA 1
ATOM 2024 C C . LEU A 1 264 ? 6.589 -7.973 16.176 1.00 94.69 264 LEU A C 1
ATOM 2026 O O . LEU A 1 264 ? 5.627 -8.417 16.803 1.00 94.69 264 LEU A O 1
ATOM 2030 N N . LYS A 1 265 ? 7.852 -8.269 16.495 1.00 90.56 265 LYS A N 1
ATOM 2031 C CA . LYS A 1 265 ? 8.205 -9.038 17.694 1.00 90.56 265 LYS A CA 1
ATOM 2032 C C . LYS A 1 265 ? 7.969 -8.198 18.952 1.00 90.56 265 LYS A C 1
ATOM 2034 O O . LYS A 1 265 ? 8.247 -7.002 18.949 1.00 90.56 265 LYS A O 1
ATOM 2039 N N . GLY A 1 266 ? 7.551 -8.859 20.026 1.00 89.06 266 GLY A N 1
ATOM 2040 C CA . GLY A 1 266 ? 7.323 -8.251 21.335 1.00 89.06 266 GLY A CA 1
ATOM 2041 C C . GLY A 1 266 ? 5.888 -8.438 21.811 1.00 89.06 266 GLY A C 1
ATOM 2042 O O . GLY A 1 266 ? 4.969 -8.615 21.009 1.00 89.06 266 GLY A O 1
ATOM 2043 N N . ASP A 1 267 ? 5.706 -8.418 23.126 1.00 88.12 267 ASP A N 1
ATOM 2044 C CA . ASP A 1 267 ? 4.375 -8.495 23.712 1.00 88.12 267 ASP A CA 1
ATOM 2045 C C . ASP A 1 267 ? 3.635 -7.153 23.587 1.00 88.12 267 ASP A C 1
ATOM 2047 O O . ASP A 1 267 ? 4.255 -6.088 23.678 1.00 88.12 267 ASP A O 1
ATOM 2051 N N . PRO A 1 268 ? 2.302 -7.176 23.399 1.00 89.25 268 PRO A N 1
ATOM 2052 C CA . PRO A 1 268 ? 1.498 -5.965 23.422 1.00 89.25 268 PRO A CA 1
ATOM 2053 C C . PRO A 1 268 ? 1.634 -5.210 24.748 1.00 89.25 268 PRO A C 1
ATOM 2055 O O . PRO A 1 268 ? 1.513 -5.787 25.829 1.00 89.25 268 PRO A O 1
ATOM 2058 N N . LEU A 1 269 ? 1.796 -3.897 24.657 1.00 93.19 269 LEU A N 1
ATOM 2059 C CA . LEU A 1 269 ? 1.764 -2.973 25.780 1.00 93.19 269 LEU A CA 1
ATOM 2060 C C . LEU A 1 269 ? 0.307 -2.677 26.188 1.00 93.19 269 LEU A C 1
ATOM 2062 O O . LEU A 1 269 ? -0.592 -2.719 25.344 1.00 93.19 269 LEU A O 1
ATOM 2066 N N . PRO A 1 270 ? 0.041 -2.365 27.472 1.00 93.38 270 PRO A N 1
ATOM 2067 C CA . PRO A 1 270 ? -1.313 -2.232 28.015 1.00 93.38 270 PRO A CA 1
ATOM 2068 C C . PRO A 1 270 ? -1.951 -0.871 27.675 1.00 93.38 270 PRO A C 1
ATOM 2070 O O . PRO A 1 270 ? -2.295 -0.085 28.560 1.00 93.38 270 PRO A O 1
ATOM 2073 N N . TYR A 1 271 ? -2.077 -0.562 26.384 1.00 96.12 271 TYR A N 1
ATOM 2074 C CA . TYR A 1 271 ? -2.767 0.627 25.886 1.00 96.12 271 TYR A CA 1
ATOM 2075 C C . TYR A 1 271 ? -3.592 0.338 24.630 1.00 96.12 271 TYR A C 1
ATOM 2077 O O . TYR A 1 271 ? -3.327 -0.598 23.873 1.00 96.12 271 TYR A O 1
ATOM 2085 N N . LEU A 1 272 ? -4.591 1.186 24.395 1.00 97.56 272 LEU A N 1
ATOM 2086 C CA . LEU A 1 272 ? -5.376 1.221 23.166 1.00 97.56 272 LEU A CA 1
ATOM 2087 C C . LEU A 1 272 ? -4.791 2.252 22.200 1.00 97.56 272 LEU A C 1
ATOM 2089 O O . LEU A 1 272 ? -4.303 3.300 22.628 1.00 97.56 272 LEU A O 1
ATOM 2093 N N . VAL A 1 273 ? -4.893 1.984 20.900 1.00 97.94 273 VAL A N 1
ATOM 2094 C CA . VAL A 1 273 ? -4.575 2.967 19.852 1.00 97.94 273 VAL A CA 1
ATOM 2095 C C . VAL A 1 273 ? -5.822 3.306 19.057 1.00 97.94 273 VAL A C 1
ATOM 2097 O O . VAL A 1 273 ? -6.615 2.428 18.724 1.00 97.94 273 VAL A O 1
ATOM 2100 N N . SER A 1 274 ? -5.969 4.578 18.708 1.00 97.50 274 SER A N 1
ATOM 2101 C CA . SER A 1 274 ? -6.908 5.036 17.694 1.00 97.50 274 SER A CA 1
ATOM 2102 C C . SER A 1 274 ? -6.203 5.957 16.710 1.00 97.50 274 SER A C 1
ATOM 2104 O O . SER A 1 274 ? -5.350 6.749 17.097 1.00 97.50 274 SER A O 1
ATOM 2106 N N . ALA A 1 275 ? -6.547 5.872 15.428 1.00 96.06 275 ALA A N 1
ATOM 2107 C CA . ALA A 1 275 ? -5.922 6.701 14.408 1.00 96.06 275 ALA A CA 1
ATOM 2108 C C . ALA A 1 275 ? -6.892 7.080 13.283 1.00 96.06 275 ALA A C 1
ATOM 2110 O O . ALA A 1 275 ? -7.888 6.387 13.031 1.00 96.06 275 ALA A O 1
ATOM 2111 N N . GLY A 1 276 ? -6.573 8.174 12.593 1.00 93.12 276 GLY A N 1
ATOM 2112 C CA . GLY A 1 276 ? -7.285 8.683 11.422 1.00 93.12 276 GLY A CA 1
ATOM 2113 C C . GLY A 1 276 ? -7.774 10.122 11.593 1.00 93.12 276 GLY A C 1
ATOM 2114 O O . GLY A 1 276 ? -7.768 10.678 12.682 1.00 93.12 276 GLY A O 1
ATOM 2115 N N . THR A 1 277 ? -8.230 10.738 10.507 1.00 90.44 277 THR A N 1
ATOM 2116 C CA . THR A 1 277 ? -8.715 12.134 10.527 1.00 90.44 277 THR A CA 1
ATOM 2117 C C . THR A 1 277 ? -10.136 12.221 9.995 1.00 90.44 277 THR A C 1
ATOM 2119 O O . THR A 1 277 ? -11.021 12.766 10.650 1.00 90.44 277 THR A O 1
ATOM 2122 N N . ALA A 1 278 ? -10.400 11.613 8.840 1.00 88.19 278 ALA A N 1
ATOM 2123 C CA . ALA A 1 278 ? -11.725 11.634 8.241 1.00 88.19 278 ALA A CA 1
ATOM 2124 C C . ALA A 1 278 ? -12.751 10.856 9.085 1.00 88.19 278 ALA A C 1
ATOM 2126 O O . ALA A 1 278 ? -12.525 9.701 9.457 1.00 88.19 278 ALA A O 1
ATOM 2127 N N . ALA A 1 279 ? -13.893 11.499 9.347 1.00 88.69 279 ALA A N 1
ATOM 2128 C CA . ALA A 1 279 ? -15.087 10.905 9.953 1.00 88.69 279 ALA A CA 1
ATOM 2129 C C . ALA A 1 279 ? -14.883 10.180 11.297 1.00 88.69 279 ALA A C 1
ATOM 2131 O O . ALA A 1 279 ? -15.675 9.305 11.640 1.00 88.69 279 ALA A O 1
ATOM 2132 N N . ARG A 1 280 ? -13.845 10.531 12.066 1.00 92.62 280 ARG A N 1
ATOM 2133 C CA . ARG A 1 280 ? -13.609 9.944 13.390 1.00 92.62 280 ARG A CA 1
ATOM 2134 C C . ARG A 1 280 ? -14.491 10.578 14.458 1.00 92.62 280 ARG A C 1
ATOM 2136 O O . ARG A 1 280 ? -14.669 11.797 14.467 1.00 92.62 280 ARG A O 1
ATOM 2143 N N . ASP A 1 281 ? -14.998 9.752 15.367 1.00 93.31 281 ASP A N 1
ATOM 2144 C CA . ASP A 1 281 ? -15.714 10.197 16.564 1.00 93.31 281 ASP A CA 1
ATOM 2145 C C . ASP A 1 281 ? -14.844 10.026 17.815 1.00 93.31 281 ASP A C 1
ATOM 2147 O O . ASP A 1 281 ? -15.012 9.120 18.634 1.00 93.31 281 ASP A O 1
ATOM 2151 N N . TYR A 1 282 ? -13.845 10.900 17.936 1.00 94.19 282 TYR A N 1
ATOM 2152 C CA . TYR A 1 282 ? -12.974 10.906 19.107 1.00 94.19 282 TYR A CA 1
ATOM 2153 C C . TYR A 1 282 ? -13.704 11.328 20.383 1.00 94.19 282 TYR A C 1
ATOM 2155 O O . TYR A 1 282 ? -13.292 10.900 21.455 1.00 94.19 282 TYR A O 1
ATOM 2163 N N . GLY A 1 283 ? -14.792 12.099 20.285 1.00 93.06 283 GLY A N 1
ATOM 2164 C CA . GLY A 1 283 ? -15.613 12.464 21.441 1.00 93.06 283 GLY A CA 1
ATOM 2165 C C . GLY A 1 283 ? -16.212 11.224 22.100 1.00 93.06 283 GLY A C 1
ATOM 2166 O O . GLY A 1 283 ? -15.931 10.956 23.267 1.00 93.06 283 GLY A O 1
ATOM 2167 N N . ALA A 1 284 ? -16.913 10.399 21.315 1.00 93.81 284 ALA A N 1
ATOM 2168 C CA . ALA A 1 284 ? -17.484 9.144 21.799 1.00 93.81 284 ALA A CA 1
ATOM 2169 C C . ALA A 1 284 ? -16.421 8.199 22.387 1.00 93.81 284 ALA A C 1
ATOM 2171 O O . ALA A 1 284 ? -16.660 7.545 23.404 1.00 93.81 284 ALA A O 1
ATOM 2172 N N . LEU A 1 285 ? -15.229 8.136 21.781 1.00 95.56 285 LEU A N 1
ATOM 2173 C CA . LEU A 1 285 ? -14.127 7.328 22.306 1.00 95.56 285 LEU A CA 1
ATOM 2174 C C . LEU A 1 285 ? -13.604 7.851 23.648 1.00 95.56 285 LEU A C 1
ATOM 2176 O O . LEU A 1 285 ? -13.421 7.057 24.571 1.00 95.56 285 LEU A O 1
ATOM 2180 N N . LEU A 1 286 ? -13.369 9.160 23.766 1.00 94.25 286 LEU A N 1
ATOM 2181 C CA . LEU A 1 286 ? -12.896 9.790 25.000 1.00 94.25 286 LEU A CA 1
ATOM 2182 C C . LEU A 1 286 ? -13.897 9.589 26.146 1.00 94.25 286 LEU A C 1
ATOM 2184 O O . LEU A 1 286 ? -13.502 9.208 27.251 1.00 94.25 286 LEU A O 1
ATOM 2188 N N . ASP A 1 287 ? -15.192 9.740 25.868 1.00 92.88 287 ASP A N 1
ATOM 2189 C CA . ASP A 1 287 ? -16.258 9.469 26.834 1.00 92.88 287 ASP A CA 1
ATOM 2190 C C . ASP A 1 287 ? -16.300 7.987 27.232 1.00 92.88 287 ASP A C 1
ATOM 2192 O O . ASP A 1 287 ? -16.419 7.643 28.415 1.00 92.88 287 ASP A O 1
ATOM 2196 N N . ALA A 1 288 ? -16.131 7.082 26.265 1.00 95.25 288 ALA A N 1
ATOM 2197 C CA . ALA A 1 288 ? -16.139 5.648 26.518 1.00 95.25 288 ALA A CA 1
ATOM 2198 C C . ALA A 1 288 ? -14.980 5.195 27.420 1.00 95.25 288 ALA A C 1
ATOM 2200 O O . ALA A 1 288 ? -15.191 4.310 28.253 1.00 95.25 288 ALA A O 1
ATOM 2201 N N . VAL A 1 289 ? -13.792 5.805 27.314 1.00 94.69 289 VAL A N 1
ATOM 2202 C CA . VAL A 1 289 ? -12.619 5.436 28.134 1.00 94.69 289 VAL A CA 1
ATOM 2203 C C . VAL A 1 289 ? -12.548 6.143 29.489 1.00 94.69 289 VAL A C 1
ATOM 2205 O O . VAL A 1 289 ? -11.802 5.704 30.368 1.00 94.69 289 VAL A O 1
ATOM 2208 N N . LYS A 1 290 ? -13.336 7.204 29.704 1.00 92.06 290 LYS A N 1
ATOM 2209 C CA . LYS A 1 290 ? -13.322 7.996 30.943 1.00 92.06 290 LYS A CA 1
ATOM 2210 C C . LYS A 1 290 ? -13.518 7.121 32.186 1.00 92.06 290 LYS A C 1
ATOM 2212 O O . LYS A 1 290 ? -14.510 6.398 32.296 1.00 92.06 290 LYS A O 1
ATOM 2217 N N . GLY A 1 291 ? -12.584 7.181 33.135 1.00 90.25 291 GLY A N 1
ATOM 2218 C CA . GLY A 1 291 ? -12.644 6.407 34.381 1.00 90.25 291 GLY A CA 1
ATOM 2219 C C . GLY A 1 291 ? -12.455 4.890 34.225 1.00 90.25 291 GLY A C 1
ATOM 2220 O O . GLY A 1 291 ? -12.816 4.152 35.135 1.00 90.25 291 GLY A O 1
ATOM 2221 N N . LEU A 1 292 ? -11.939 4.399 33.088 1.00 91.88 292 LEU A N 1
ATOM 2222 C CA . LEU A 1 292 ? -11.557 2.986 32.931 1.00 91.88 292 LEU A CA 1
ATOM 2223 C C . LEU A 1 292 ? -10.111 2.688 33.361 1.00 91.88 292 LEU A C 1
ATOM 2225 O O . LEU A 1 292 ? -9.741 1.520 33.405 1.00 91.88 292 LEU A O 1
ATOM 2229 N N . GLY A 1 293 ? -9.288 3.710 33.633 1.00 89.81 293 GLY A N 1
ATOM 2230 C CA . GLY A 1 293 ? -7.868 3.530 33.969 1.00 89.81 293 GLY A CA 1
ATOM 2231 C C . GLY A 1 293 ? -7.013 2.987 32.815 1.00 89.81 293 GLY A C 1
ATOM 2232 O O . GLY A 1 293 ? -5.914 2.491 33.042 1.00 89.81 293 GLY A O 1
ATOM 2233 N N . VAL A 1 294 ? -7.516 3.050 31.577 1.00 92.06 294 VAL A N 1
ATOM 2234 C CA . VAL A 1 294 ? -6.814 2.581 30.376 1.00 92.06 294 VAL A CA 1
ATOM 2235 C C . VAL A 1 294 ? -5.986 3.706 29.758 1.00 92.06 294 VAL A C 1
ATOM 2237 O O . VAL A 1 294 ? -6.422 4.859 29.711 1.00 92.06 294 VAL A O 1
ATOM 2240 N N . LYS A 1 295 ? -4.803 3.359 29.250 1.00 95.19 295 LYS A N 1
ATOM 2241 C CA . LYS A 1 295 ? -3.975 4.253 28.435 1.00 95.19 295 LYS A CA 1
ATOM 2242 C C . LYS A 1 295 ? -4.501 4.284 27.000 1.00 95.19 295 LYS A C 1
ATOM 2244 O O . LYS A 1 295 ? -4.761 3.228 26.421 1.00 95.19 295 LYS A O 1
ATOM 2249 N N . LEU A 1 296 ? -4.638 5.469 26.414 1.00 95.88 296 LEU A N 1
ATOM 2250 C CA . LEU A 1 296 ? -5.122 5.652 25.044 1.00 95.88 296 LEU A CA 1
ATOM 2251 C C . LEU A 1 296 ? -4.174 6.563 24.262 1.00 95.88 296 LEU A C 1
ATOM 2253 O O . LEU A 1 296 ? -3.887 7.680 24.679 1.00 95.88 296 LEU A O 1
ATOM 2257 N N . ARG A 1 297 ? -3.728 6.109 23.091 1.00 96.00 297 ARG A N 1
ATOM 2258 C CA . ARG A 1 297 ? -2.920 6.905 22.160 1.00 96.00 297 ARG A CA 1
ATOM 2259 C C . ARG A 1 297 ? -3.731 7.208 20.905 1.00 96.00 297 ARG A C 1
ATOM 2261 O O . ARG A 1 297 ? -4.234 6.291 20.256 1.00 96.00 297 ARG A O 1
ATOM 2268 N N . ILE A 1 298 ? -3.882 8.487 20.577 1.00 95.94 298 ILE A N 1
ATOM 2269 C CA . ILE A 1 298 ? -4.640 8.966 19.419 1.00 95.94 298 ILE A CA 1
ATOM 2270 C C . ILE A 1 298 ? -3.683 9.593 18.404 1.00 95.94 298 ILE A C 1
ATOM 2272 O O . ILE A 1 298 ? -2.972 10.538 18.732 1.00 95.94 298 ILE A O 1
ATOM 2276 N N . TYR A 1 299 ? -3.718 9.109 17.162 1.00 95.31 299 TYR A N 1
ATOM 2277 C CA . TYR A 1 299 ? -2.977 9.677 16.032 1.00 95.31 299 TYR A CA 1
ATOM 2278 C C . TYR A 1 299 ? -3.937 10.350 15.053 1.00 95.31 299 TYR A C 1
ATOM 2280 O O . TYR A 1 299 ? -4.659 9.672 14.315 1.00 95.31 299 TYR A O 1
ATOM 2288 N N . THR A 1 300 ? -3.964 11.681 15.041 1.00 94.44 300 THR A N 1
ATOM 2289 C CA . THR A 1 300 ? -4.864 12.451 14.177 1.00 94.44 300 THR A CA 1
ATOM 2290 C C . THR A 1 300 ? -4.309 13.830 13.856 1.00 94.44 300 THR A C 1
ATOM 2292 O O . THR A 1 300 ? -3.590 14.424 14.654 1.00 94.44 300 THR A O 1
ATOM 2295 N N . ASP A 1 301 ? -4.683 14.347 12.689 1.00 92.69 301 ASP A N 1
ATOM 2296 C CA . ASP A 1 301 ? -4.451 15.748 12.317 1.00 92.69 301 ASP A CA 1
ATOM 2297 C C . ASP A 1 301 ? -5.629 16.672 12.686 1.00 92.69 301 ASP A C 1
ATOM 2299 O O . ASP A 1 301 ? -5.606 17.860 12.375 1.00 92.69 301 ASP A O 1
ATOM 2303 N N . LEU A 1 302 ? -6.670 16.143 13.345 1.00 91.12 302 LEU A N 1
ATOM 2304 C CA . LEU A 1 302 ? -7.719 16.971 13.939 1.00 91.12 302 LEU A CA 1
ATOM 2305 C C . LEU A 1 302 ? -7.196 17.683 15.189 1.00 91.12 302 LEU A C 1
ATOM 2307 O O . LEU A 1 302 ? -6.488 17.087 16.001 1.00 91.12 302 LEU A O 1
ATOM 2311 N N . ASP A 1 303 ? -7.618 18.929 15.385 1.00 88.62 303 ASP A N 1
ATOM 2312 C CA . ASP A 1 303 ? -7.371 19.633 16.639 1.00 88.62 303 ASP A CA 1
ATOM 2313 C C . ASP A 1 303 ? -8.282 19.067 17.737 1.00 88.62 303 ASP A C 1
ATOM 2315 O O . ASP A 1 303 ? -9.476 19.370 17.824 1.00 88.62 303 ASP A O 1
ATOM 2319 N N . LEU A 1 304 ? -7.725 18.164 18.543 1.00 85.25 304 LEU A N 1
ATOM 2320 C CA . LEU A 1 304 ? -8.382 17.622 19.722 1.00 85.25 304 LEU A CA 1
ATOM 2321 C C . LEU A 1 304 ? -7.873 18.372 20.945 1.00 85.25 304 LEU A C 1
ATOM 2323 O O . LEU A 1 304 ? -6.693 18.290 21.291 1.00 85.25 304 LEU A O 1
ATOM 2327 N N . LYS A 1 305 ? -8.784 19.039 21.659 1.00 75.06 305 LYS A N 1
ATOM 2328 C CA . LYS A 1 305 ? -8.474 19.569 22.989 1.00 75.06 305 LYS A CA 1
ATOM 2329 C C . LYS A 1 305 ? -8.001 18.406 23.854 1.00 75.06 305 LYS A C 1
ATOM 2331 O O . LYS A 1 305 ? -8.748 17.442 24.033 1.00 75.06 305 LYS A O 1
ATOM 2336 N N . GLN A 1 306 ? -6.776 18.493 24.376 1.00 68.62 306 GLN A N 1
ATOM 2337 C CA . GLN A 1 306 ? -6.270 17.458 25.270 1.00 68.62 306 GLN A CA 1
ATOM 2338 C C . GLN A 1 306 ? -7.262 17.271 26.427 1.00 68.62 306 GLN A C 1
ATOM 2340 O O . GLN A 1 306 ? -7.680 18.269 27.031 1.00 68.62 306 GLN A O 1
ATOM 2345 N N . PRO A 1 307 ? -7.687 16.030 26.720 1.00 63.97 307 PRO A N 1
ATOM 2346 C CA . PRO A 1 307 ? -8.618 15.787 27.808 1.00 63.97 307 PRO A CA 1
ATOM 2347 C C . PRO A 1 307 ? -8.016 16.320 29.108 1.00 63.97 307 PRO A C 1
ATOM 2349 O O . PRO A 1 307 ? -6.910 15.938 29.487 1.00 63.97 307 PRO A O 1
ATOM 2352 N N . LYS A 1 308 ? -8.731 17.215 29.801 1.00 55.41 308 LYS A N 1
ATOM 2353 C CA . LYS A 1 308 ? -8.325 17.649 31.144 1.00 55.41 308 LYS A CA 1
ATOM 2354 C C . LYS A 1 308 ? -8.251 16.414 32.046 1.00 55.41 308 LYS A C 1
ATOM 2356 O O . LYS A 1 308 ? -9.151 15.576 31.997 1.00 55.41 308 LYS A O 1
ATOM 2361 N N . ALA A 1 309 ? -7.176 16.314 32.832 1.00 48.59 309 ALA A N 1
ATOM 2362 C CA . ALA A 1 309 ? -6.852 15.186 33.705 1.00 48.59 309 ALA A CA 1
ATOM 2363 C C . ALA A 1 309 ? -8.100 14.637 34.428 1.00 48.59 309 ALA A C 1
ATOM 2365 O O . ALA A 1 309 ? -8.679 15.297 35.286 1.00 48.59 309 ALA A O 1
ATOM 2366 N N . GLY A 1 310 ? -8.546 13.444 34.022 1.00 51.16 310 GLY A N 1
ATOM 2367 C CA . GLY A 1 310 ? -9.842 12.879 34.415 1.00 51.16 310 GLY A CA 1
ATOM 2368 C C . GLY A 1 310 ? -9.900 11.350 34.348 1.00 51.16 310 GLY A C 1
ATOM 2369 O O . GLY A 1 310 ? -10.950 10.781 34.048 1.00 51.16 310 GLY A O 1
ATOM 2370 N N . GLY A 1 311 ? -8.766 10.682 34.595 1.00 57.56 311 GLY A N 1
ATOM 2371 C CA . GLY A 1 311 ? -8.686 9.236 34.853 1.00 57.56 311 GLY A CA 1
ATOM 2372 C C . GLY A 1 311 ? -8.335 8.321 33.670 1.00 57.56 311 GLY A C 1
ATOM 2373 O O . GLY A 1 311 ? -8.170 7.123 33.884 1.00 57.56 311 GLY A O 1
ATOM 2374 N N . ALA A 1 312 ? -8.198 8.839 32.447 1.00 62.81 312 ALA A N 1
ATOM 2375 C CA . ALA A 1 312 ? -7.566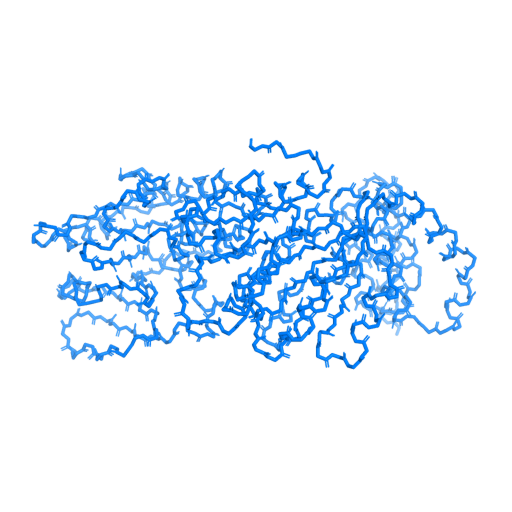 8.128 31.331 1.00 62.81 312 ALA A CA 1
ATOM 2376 C C . ALA A 1 312 ? -6.261 8.847 30.961 1.00 62.81 312 ALA A C 1
ATOM 2378 O O . ALA A 1 312 ? -6.249 10.072 30.834 1.00 62.81 312 ALA A O 1
ATOM 2379 N N . ASP A 1 313 ? -5.175 8.092 30.813 1.00 85.94 313 ASP A N 1
ATOM 2380 C CA . ASP A 1 313 ? -3.881 8.591 30.336 1.00 85.94 313 ASP A CA 1
ATOM 2381 C C . ASP A 1 313 ? -3.945 8.644 28.802 1.00 85.94 313 ASP A C 1
ATOM 2383 O O . ASP A 1 313 ? -3.760 7.630 28.120 1.00 85.94 313 ASP A O 1
ATOM 2387 N N . VAL A 1 314 ? -4.370 9.803 28.282 1.00 90.94 314 VAL A N 1
ATOM 2388 C CA . VAL A 1 314 ? -4.612 10.032 26.853 1.00 90.94 314 VAL A CA 1
ATOM 2389 C C . VAL A 1 314 ? -3.487 10.868 26.258 1.00 90.94 314 VAL A C 1
ATOM 2391 O O . VAL A 1 314 ? -3.315 12.029 26.623 1.00 90.94 314 VAL A O 1
ATOM 2394 N N . ALA A 1 315 ? -2.787 10.313 25.273 1.00 92.19 315 ALA A N 1
ATOM 2395 C CA . ALA A 1 315 ? -1.806 11.032 24.468 1.00 92.19 315 ALA A CA 1
ATOM 2396 C C . ALA A 1 315 ? -2.345 11.260 23.051 1.00 92.19 315 ALA A C 1
ATOM 2398 O O . ALA A 1 315 ? -2.846 10.328 22.421 1.00 92.19 315 ALA A O 1
ATOM 2399 N N . VAL A 1 316 ? -2.220 12.485 22.534 1.00 92.25 316 VAL A N 1
ATOM 2400 C CA . VAL A 1 316 ? -2.601 12.839 21.157 1.00 92.25 316 VAL A CA 1
ATOM 2401 C C . VAL A 1 316 ? -1.349 13.237 20.381 1.00 92.25 316 VAL A C 1
ATOM 2403 O O . VAL A 1 316 ? -0.541 14.027 20.861 1.00 92.25 316 VAL A O 1
ATOM 2406 N N . SER A 1 317 ? -1.169 12.677 19.190 1.00 92.62 317 SER A N 1
ATOM 2407 C CA . SER A 1 317 ? -0.044 12.941 18.290 1.00 92.62 317 SER A CA 1
ATOM 2408 C C . SER A 1 317 ? -0.537 13.183 16.866 1.00 92.62 317 SER A C 1
ATOM 2410 O O . SER A 1 317 ? -1.578 12.660 16.467 1.00 92.62 317 SER A O 1
ATOM 2412 N N . ARG A 1 318 ? 0.225 13.954 16.080 1.00 91.88 318 ARG A N 1
ATOM 2413 C CA . ARG A 1 318 ? -0.081 14.159 14.657 1.00 91.88 318 ARG A CA 1
ATOM 2414 C C . ARG A 1 318 ? 0.049 12.856 13.879 1.00 91.88 318 ARG A C 1
ATOM 2416 O O . ARG A 1 318 ? 0.983 12.083 14.109 1.00 91.88 318 ARG A O 1
ATOM 2423 N N . LEU A 1 319 ? -0.871 12.646 12.942 1.00 89.44 319 LEU A N 1
ATOM 2424 C CA . LEU A 1 319 ? -0.856 11.495 12.047 1.00 89.44 319 LEU A CA 1
ATOM 2425 C C . LEU A 1 319 ? 0.094 11.743 10.869 1.00 89.44 319 LEU A C 1
ATOM 2427 O O . LEU A 1 319 ? 0.903 10.874 10.536 1.00 89.44 319 LEU A O 1
ATOM 2431 N N . SER A 1 320 ? 0.025 12.934 10.270 1.00 84.44 320 SER A N 1
ATOM 2432 C CA . SER A 1 320 ? 0.854 13.322 9.129 1.00 84.44 320 SER A CA 1
ATOM 2433 C C . SER A 1 320 ? 2.349 13.202 9.447 1.00 84.44 320 SER A C 1
ATOM 2435 O O . SER A 1 320 ? 2.807 13.716 10.469 1.00 84.44 320 SER A O 1
ATOM 2437 N N . GLY A 1 321 ? 3.114 12.555 8.562 1.00 78.62 321 GLY A N 1
ATOM 2438 C CA . GLY A 1 321 ? 4.574 12.436 8.675 1.00 78.62 321 GLY A CA 1
ATOM 2439 C C . GLY A 1 321 ? 5.080 11.346 9.631 1.00 78.62 321 GLY A C 1
ATOM 2440 O O . GLY A 1 321 ? 6.281 11.105 9.676 1.00 78.62 321 GLY A O 1
ATOM 2441 N N . ASN A 1 322 ? 4.193 10.638 10.339 1.00 80.62 322 ASN A N 1
ATOM 2442 C CA . ASN A 1 322 ? 4.559 9.696 11.405 1.00 80.62 322 ASN A CA 1
ATOM 2443 C C . ASN A 1 322 ? 4.208 8.229 11.088 1.00 80.62 322 ASN A C 1
ATOM 2445 O O . ASN A 1 322 ? 3.891 7.464 11.993 1.00 80.62 322 ASN A O 1
ATOM 2449 N N . HIS A 1 323 ? 4.250 7.801 9.821 1.00 83.44 323 HIS A N 1
ATOM 2450 C CA . HIS A 1 323 ? 3.796 6.456 9.420 1.00 83.44 323 HIS A CA 1
ATOM 2451 C C . HIS A 1 323 ? 4.559 5.304 10.097 1.00 83.44 323 HIS A C 1
ATOM 2453 O O . HIS A 1 323 ? 3.939 4.318 10.495 1.00 83.44 323 HIS A O 1
ATOM 2459 N N . GLU A 1 324 ? 5.880 5.426 10.268 1.00 86.69 324 GLU A N 1
ATOM 2460 C CA . GLU A 1 324 ? 6.682 4.390 10.936 1.00 86.69 324 GLU A CA 1
ATOM 2461 C C . GLU A 1 324 ? 6.383 4.330 12.441 1.00 86.69 324 GLU A C 1
ATOM 2463 O O . GLU A 1 324 ? 6.185 3.246 12.985 1.00 86.69 324 GLU A O 1
ATOM 2468 N N . LEU A 1 325 ? 6.251 5.489 13.098 1.00 89.50 325 LEU A N 1
ATOM 2469 C CA . LEU A 1 325 ? 5.809 5.555 14.491 1.00 89.50 325 LEU A CA 1
ATOM 2470 C C . LEU A 1 325 ? 4.409 4.948 14.638 1.00 89.50 325 LEU A C 1
ATOM 2472 O O . LEU A 1 325 ? 4.198 4.093 15.487 1.00 89.50 325 LEU A O 1
ATOM 2476 N N . LEU A 1 326 ? 3.465 5.317 13.768 1.00 93.44 326 LEU A N 1
ATOM 2477 C CA . LEU A 1 326 ? 2.116 4.758 13.771 1.00 93.44 326 LEU A CA 1
ATOM 2478 C C . LEU A 1 326 ? 2.136 3.233 13.623 1.00 93.44 326 LEU A C 1
ATOM 2480 O O . LEU A 1 326 ? 1.411 2.545 14.335 1.00 93.44 326 LEU A O 1
ATOM 2484 N N . ARG A 1 327 ? 2.960 2.687 12.722 1.00 94.50 327 ARG A N 1
ATOM 2485 C CA . ARG A 1 327 ? 3.118 1.235 12.569 1.00 94.50 327 ARG A CA 1
ATOM 2486 C C . ARG A 1 327 ? 3.592 0.592 13.871 1.00 94.50 327 ARG A C 1
ATOM 2488 O O . ARG A 1 327 ? 3.011 -0.411 14.278 1.00 94.50 327 ARG A O 1
ATOM 2495 N N . GLN A 1 328 ? 4.618 1.151 14.511 1.00 94.81 328 GLN A N 1
ATOM 2496 C CA . GLN A 1 328 ? 5.155 0.644 15.779 1.00 94.81 328 GLN A CA 1
ATOM 2497 C C . GLN A 1 328 ? 4.107 0.696 16.894 1.00 94.81 328 GLN A C 1
ATOM 2499 O O . GLN A 1 328 ? 3.940 -0.264 17.637 1.00 94.81 328 GLN A O 1
ATOM 2504 N N . GLU A 1 329 ? 3.346 1.780 16.955 1.00 96.75 329 GLU A N 1
ATOM 2505 C CA . GLU A 1 329 ? 2.302 2.022 17.948 1.00 96.75 329 GLU A CA 1
ATOM 2506 C C . GLU A 1 329 ? 1.115 1.081 17.767 1.00 96.75 329 GLU A C 1
ATOM 2508 O O . GLU A 1 329 ? 0.680 0.433 18.716 1.00 96.75 329 GLU A O 1
ATOM 2513 N N . LEU A 1 330 ? 0.641 0.901 16.531 1.00 97.56 330 LEU A N 1
ATOM 2514 C CA . LEU A 1 330 ? -0.355 -0.120 16.209 1.00 97.56 330 LEU A CA 1
ATOM 2515 C C . LEU A 1 330 ? 0.162 -1.520 16.573 1.00 97.56 330 LEU A C 1
ATOM 2517 O O . LEU A 1 330 ? -0.569 -2.310 17.163 1.00 97.56 330 LEU A O 1
ATOM 2521 N N . ALA A 1 331 ? 1.421 -1.827 16.254 1.00 97.25 331 ALA A N 1
ATOM 2522 C CA . ALA A 1 331 ? 2.034 -3.128 16.508 1.00 97.25 331 ALA A CA 1
ATOM 2523 C C . ALA A 1 331 ? 2.304 -3.407 17.995 1.00 97.25 331 ALA A C 1
ATOM 2525 O O . ALA A 1 331 ? 2.320 -4.569 18.395 1.00 97.25 331 ALA A O 1
ATOM 2526 N N . ALA A 1 332 ? 2.481 -2.383 18.823 1.00 97.06 332 ALA A N 1
ATOM 2527 C CA . ALA A 1 332 ? 2.654 -2.531 20.263 1.00 97.06 332 ALA A CA 1
ATOM 2528 C C . ALA A 1 332 ? 1.330 -2.398 21.034 1.00 97.06 332 ALA A C 1
ATOM 2530 O O . ALA A 1 332 ? 1.256 -2.848 22.171 1.00 97.06 332 ALA A O 1
ATOM 2531 N N . ALA A 1 333 ? 0.264 -1.873 20.426 1.00 97.50 333 ALA A N 1
ATOM 2532 C CA . ALA A 1 333 ? -1.036 -1.735 21.075 1.00 97.50 333 ALA A CA 1
ATOM 2533 C C . ALA A 1 333 ? -1.637 -3.072 21.531 1.00 97.50 333 ALA A C 1
ATOM 2535 O O . ALA A 1 333 ? -1.524 -4.108 20.856 1.00 97.50 333 ALA A O 1
ATOM 2536 N N . GLN A 1 334 ? -2.373 -3.000 22.642 1.00 96.12 334 GLN A N 1
ATOM 2537 C CA . GLN A 1 334 ? -3.227 -4.070 23.142 1.00 96.12 334 GLN A CA 1
ATOM 2538 C C . GLN A 1 334 ? -4.354 -4.376 22.152 1.00 96.12 334 GLN A C 1
ATOM 2540 O O . GLN A 1 334 ? -4.614 -5.534 21.833 1.00 96.12 334 GLN A O 1
ATOM 2545 N N . ALA A 1 335 ? -5.027 -3.331 21.675 1.00 97.81 335 ALA A N 1
ATOM 2546 C CA . ALA A 1 335 ? -6.074 -3.383 20.665 1.00 97.81 335 ALA A CA 1
ATOM 2547 C C . ALA A 1 335 ? -6.191 -2.017 19.976 1.00 97.81 335 ALA A C 1
ATOM 2549 O O . ALA A 1 335 ? -5.760 -0.992 20.514 1.00 97.81 335 ALA A O 1
ATOM 2550 N N . VAL A 1 336 ? -6.797 -2.008 18.792 1.00 98.50 336 VAL A N 1
ATOM 2551 C CA . VAL A 1 336 ? -7.005 -0.796 17.995 1.00 98.50 336 VAL A CA 1
ATOM 2552 C C . VAL A 1 336 ? -8.493 -0.470 17.955 1.00 98.50 336 VAL A C 1
ATOM 2554 O O . VAL A 1 336 ? -9.304 -1.302 17.559 1.00 98.50 336 VAL A O 1
ATOM 2557 N N . VAL A 1 337 ? -8.863 0.743 18.360 1.00 98.31 337 VAL A N 1
ATOM 2558 C CA . VAL A 1 337 ? -10.251 1.218 18.371 1.00 98.31 337 VAL A CA 1
ATOM 2559 C C . VAL A 1 337 ? -10.411 2.299 17.312 1.00 98.31 337 VAL A C 1
ATOM 2561 O O . VAL A 1 337 ? -9.695 3.297 17.317 1.00 98.31 337 VAL A O 1
ATOM 2564 N N . ILE A 1 338 ? -11.351 2.117 16.394 1.00 96.94 338 ILE A N 1
ATOM 2565 C CA . ILE A 1 338 ? -11.576 3.004 15.254 1.00 96.94 338 ILE A CA 1
ATOM 2566 C C . ILE A 1 338 ? -13.019 3.510 15.320 1.00 96.94 338 ILE A C 1
ATOM 2568 O O . ILE A 1 338 ? -13.917 2.863 14.770 1.00 96.94 338 ILE A O 1
ATOM 2572 N N . PRO A 1 339 ? -13.257 4.634 16.020 1.00 94.44 339 PRO A N 1
ATOM 2573 C CA . PRO A 1 339 ? -14.592 5.181 16.164 1.00 94.44 339 PRO A CA 1
ATOM 2574 C C . PRO A 1 339 ? -14.961 5.996 14.924 1.00 94.44 339 PRO A C 1
ATOM 2576 O O . PRO A 1 339 ? -14.260 6.958 14.595 1.00 94.44 339 PRO A O 1
ATOM 2579 N N . PHE A 1 340 ? -16.054 5.652 14.246 1.00 92.56 340 PHE A N 1
ATOM 2580 C CA . PHE A 1 340 ? -16.617 6.516 13.208 1.00 92.56 340 PHE A CA 1
ATOM 2581 C C . PHE A 1 340 ? -17.820 7.293 13.714 1.00 92.56 340 PHE A C 1
ATOM 2583 O O . PHE A 1 340 ? -18.567 6.826 14.573 1.00 92.56 340 PHE A O 1
ATOM 2590 N N . LYS A 1 341 ? -18.005 8.482 13.136 1.00 89.31 341 LYS A N 1
ATOM 2591 C CA . LYS A 1 341 ? -19.231 9.259 13.300 1.00 89.31 341 LYS A CA 1
ATOM 2592 C C . LYS A 1 341 ? -20.423 8.471 12.736 1.00 89.31 341 LYS A C 1
ATOM 2594 O O . LYS A 1 341 ? -20.262 7.810 11.703 1.00 89.31 341 LYS A O 1
ATOM 2599 N N . PRO A 1 342 ? -21.611 8.575 13.356 1.00 80.44 342 PRO A N 1
ATOM 2600 C CA . PRO A 1 342 ? -22.823 7.940 12.848 1.00 80.44 342 PRO A CA 1
ATOM 2601 C C . PRO A 1 342 ? -23.105 8.302 11.386 1.00 80.44 342 PRO A C 1
ATOM 2603 O O . PRO A 1 342 ? -22.766 9.395 10.931 1.00 80.44 342 PRO A O 1
ATOM 2606 N N . ALA A 1 343 ? -23.752 7.386 10.664 1.00 71.38 343 ALA A N 1
ATOM 2607 C CA . ALA A 1 343 ? -24.157 7.543 9.262 1.00 71.38 343 ALA A CA 1
ATOM 2608 C C . ALA A 1 343 ? -23.015 7.735 8.241 1.00 71.38 343 ALA A C 1
ATOM 2610 O O . ALA A 1 343 ? -23.284 7.923 7.055 1.00 71.38 343 ALA A O 1
ATOM 2611 N N . VAL A 1 344 ? -21.747 7.630 8.655 1.00 72.88 344 VAL A N 1
ATOM 2612 C CA . VAL A 1 344 ? -20.622 7.547 7.720 1.00 72.88 344 VAL A CA 1
ATOM 2613 C C . VAL A 1 344 ? -20.281 6.084 7.463 1.00 72.88 344 VAL A C 1
ATOM 2615 O O . VAL A 1 344 ? -19.959 5.350 8.392 1.00 72.88 344 VAL A O 1
ATOM 2618 N N . SER A 1 345 ? -20.302 5.675 6.192 1.00 68.38 345 SER A N 1
ATOM 2619 C CA . SER A 1 345 ? -19.760 4.389 5.744 1.00 68.38 345 SER A CA 1
ATOM 2620 C C . SER A 1 345 ? -18.342 4.609 5.205 1.00 68.38 345 SER A C 1
ATOM 2622 O O . SER A 1 345 ? -18.185 5.111 4.087 1.00 68.38 345 SER A O 1
ATOM 2624 N N . PRO A 1 346 ? -17.286 4.329 5.990 1.00 69.62 346 PRO A N 1
ATOM 2625 C CA . PRO A 1 346 ? -15.910 4.498 5.550 1.00 69.62 346 PRO A CA 1
ATOM 2626 C C . PRO A 1 346 ? -15.545 3.371 4.582 1.00 69.62 346 PRO A C 1
ATOM 2628 O O . PRO A 1 346 ? -14.966 2.359 4.963 1.00 69.62 346 PRO A O 1
ATOM 2631 N N . ALA A 1 347 ? -15.881 3.598 3.319 1.00 59.69 347 ALA A N 1
ATOM 2632 C CA . ALA A 1 347 ? -15.571 2.764 2.166 1.00 59.69 347 ALA A CA 1
ATOM 2633 C C . ALA A 1 347 ? -14.114 2.257 2.125 1.00 59.69 347 ALA A C 1
ATOM 2635 O O . ALA A 1 347 ? -13.858 1.125 1.752 1.00 59.69 347 ALA A O 1
ATOM 2636 N N . ALA A 1 348 ? -13.148 3.081 2.527 1.00 71.12 348 ALA A N 1
ATOM 2637 C CA . ALA A 1 348 ? -11.738 2.713 2.562 1.00 71.12 348 ALA A CA 1
ATOM 2638 C C . ALA A 1 348 ? -11.141 3.086 3.919 1.00 71.12 348 ALA A C 1
ATOM 2640 O O . ALA A 1 348 ? -11.200 4.246 4.337 1.00 71.12 348 ALA A O 1
ATOM 2641 N N . ASN A 1 349 ? -10.562 2.108 4.619 1.00 83.38 349 ASN A N 1
ATOM 2642 C CA . ASN A 1 349 ? -10.013 2.323 5.954 1.00 83.38 349 ASN A CA 1
ATOM 2643 C C . ASN A 1 349 ? -8.610 1.727 6.095 1.00 83.38 349 ASN A C 1
ATOM 2645 O O . ASN A 1 349 ? -8.426 0.545 6.406 1.00 83.38 349 ASN A O 1
ATOM 2649 N N . SER A 1 350 ? -7.614 2.596 5.924 1.00 90.81 350 SER A N 1
ATOM 2650 C CA . SER A 1 350 ? -6.205 2.257 6.100 1.00 90.81 350 SER A CA 1
ATOM 2651 C C . SER A 1 350 ? -5.905 1.759 7.509 1.00 90.81 350 SER A C 1
ATOM 2653 O O . SER A 1 350 ? -5.283 0.715 7.654 1.00 90.81 350 SER A O 1
ATOM 2655 N N . ILE A 1 351 ? -6.389 2.439 8.553 1.00 95.06 351 ILE A N 1
ATOM 2656 C CA . ILE A 1 351 ? -6.096 2.074 9.948 1.00 95.06 351 ILE A CA 1
ATOM 2657 C C . ILE A 1 351 ? -6.602 0.671 10.280 1.00 95.06 351 ILE A C 1
ATOM 2659 O O . ILE A 1 351 ? -5.877 -0.101 10.905 1.00 95.06 351 ILE A O 1
ATOM 2663 N N . LEU A 1 352 ? -7.814 0.327 9.830 1.00 96.25 352 LEU A N 1
ATOM 2664 C CA . LEU A 1 352 ? -8.375 -1.010 10.021 1.00 96.25 352 LEU A CA 1
ATOM 2665 C C . LEU A 1 352 ? -7.492 -2.068 9.361 1.00 96.25 352 LEU A C 1
ATOM 2667 O O . LEU A 1 352 ? -7.042 -2.998 10.025 1.00 96.25 352 LEU A O 1
ATOM 2671 N N . THR A 1 353 ? -7.201 -1.889 8.075 1.00 96.31 353 THR A N 1
ATOM 2672 C CA . THR A 1 353 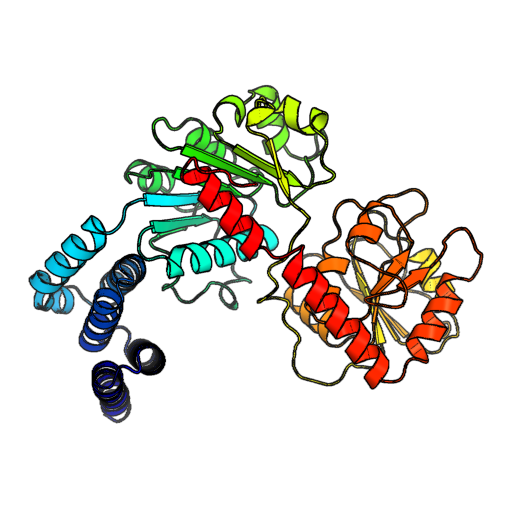? -6.459 -2.873 7.279 1.00 96.31 353 THR A CA 1
ATOM 2673 C C . THR A 1 353 ? -5.011 -3.017 7.762 1.00 96.31 353 THR A C 1
ATOM 2675 O O . THR A 1 353 ? -4.503 -4.131 7.861 1.00 96.31 353 THR A O 1
ATOM 2678 N N . MET A 1 354 ? -4.361 -1.916 8.161 1.00 97.44 354 MET A N 1
ATOM 2679 C CA . MET A 1 354 ? -3.030 -1.929 8.783 1.00 97.44 354 MET A CA 1
ATOM 2680 C C . MET A 1 354 ? -3.030 -2.683 10.116 1.00 97.44 354 MET A C 1
ATOM 2682 O O . MET A 1 354 ? -2.188 -3.554 10.324 1.00 97.44 354 MET A O 1
ATOM 2686 N N . ALA A 1 355 ? -3.976 -2.383 11.013 1.00 98.19 355 ALA A N 1
ATOM 2687 C CA . ALA A 1 355 ? -4.077 -3.040 12.315 1.00 98.19 355 ALA A CA 1
ATOM 2688 C C . ALA A 1 355 ? -4.349 -4.543 12.173 1.00 98.19 355 ALA A C 1
ATOM 2690 O O . ALA A 1 355 ? -3.668 -5.359 12.795 1.00 98.19 355 ALA A O 1
ATOM 2691 N N . MET A 1 356 ? -5.293 -4.915 11.308 1.00 98.50 356 MET A N 1
ATOM 2692 C CA . MET A 1 356 ? -5.588 -6.314 11.011 1.00 98.50 356 MET A CA 1
ATOM 2693 C C . MET A 1 356 ? -4.377 -7.015 10.378 1.00 98.50 356 MET A C 1
ATOM 2695 O O . MET A 1 356 ? -4.031 -8.111 10.807 1.00 98.50 356 MET A O 1
ATOM 2699 N N . SER A 1 357 ? -3.664 -6.374 9.439 1.00 98.38 357 SER A N 1
ATOM 2700 C CA . SER A 1 357 ? -2.416 -6.912 8.873 1.00 98.38 357 SER A CA 1
ATOM 2701 C C . SER A 1 357 ? -1.363 -7.166 9.956 1.00 98.38 357 SER A C 1
ATOM 2703 O O . SER A 1 357 ? -0.744 -8.228 9.965 1.00 98.38 357 SER A O 1
ATOM 2705 N N . LEU A 1 358 ? -1.204 -6.251 10.915 1.00 98.50 358 LEU A N 1
ATOM 2706 C CA . LEU A 1 358 ? -0.296 -6.399 12.061 1.00 98.50 358 LEU A CA 1
ATOM 2707 C C . LEU A 1 358 ? -0.738 -7.484 13.061 1.00 98.50 358 LEU A C 1
ATOM 2709 O O . LEU A 1 358 ? -0.056 -7.705 14.061 1.00 98.50 358 LEU A O 1
ATOM 2713 N N . GLY A 1 359 ? -1.864 -8.158 12.813 1.00 98.06 359 GLY A N 1
ATOM 2714 C CA . GLY A 1 359 ? -2.411 -9.184 13.691 1.00 98.06 359 GLY A CA 1
ATOM 2715 C C . GLY A 1 359 ? -3.053 -8.607 14.949 1.00 98.06 359 GLY A C 1
ATOM 2716 O O . GLY A 1 359 ? -3.016 -9.240 16.002 1.00 98.06 359 GLY A O 1
ATOM 2717 N N . LYS A 1 360 ? -3.598 -7.387 14.883 1.00 98.25 360 LYS A N 1
ATOM 2718 C CA . LYS A 1 360 ? -4.230 -6.726 16.029 1.00 98.25 360 LYS A CA 1
ATOM 2719 C C . LYS A 1 360 ? -5.729 -6.918 16.045 1.00 98.25 360 LYS A C 1
ATOM 2721 O O . LYS A 1 360 ? -6.397 -6.893 15.015 1.00 98.25 360 LYS A O 1
ATOM 2726 N N . VAL A 1 361 ? -6.257 -7.057 17.259 1.00 97.88 361 VAL A N 1
ATOM 2727 C CA . VAL A 1 361 ? -7.697 -7.011 17.491 1.00 97.88 361 VAL A CA 1
ATOM 2728 C C . VAL A 1 361 ? -8.179 -5.587 17.265 1.00 97.88 361 VAL A C 1
ATOM 2730 O O . VAL A 1 361 ? -7.630 -4.634 17.824 1.00 97.88 361 VAL A O 1
ATOM 2733 N N . VAL A 1 362 ? -9.220 -5.468 16.451 1.00 98.38 362 VAL A N 1
ATOM 2734 C CA . VAL A 1 362 ? -9.827 -4.199 16.059 1.00 98.38 362 VAL A CA 1
ATOM 2735 C C . VAL A 1 362 ? -11.239 -4.078 16.623 1.00 98.38 362 VAL A C 1
ATOM 2737 O O . VAL A 1 362 ? -11.973 -5.065 16.682 1.00 98.38 362 VAL A O 1
ATOM 2740 N N . LEU A 1 363 ? -11.615 -2.867 17.030 1.00 98.38 363 LEU A N 1
ATOM 2741 C CA . LEU A 1 363 ? -12.972 -2.480 17.408 1.00 98.38 363 LEU A CA 1
ATOM 2742 C C . LEU A 1 363 ? -13.413 -1.303 16.554 1.00 98.38 363 LEU A C 1
ATOM 2744 O O . LEU A 1 363 ? -12.730 -0.283 16.519 1.00 98.38 363 LEU A O 1
ATOM 2748 N N . THR A 1 364 ? -14.564 -1.406 15.910 1.00 96.81 364 THR A N 1
ATOM 2749 C CA . THR A 1 364 ? -15.133 -0.315 15.110 1.00 96.81 364 THR A CA 1
ATOM 2750 C C . THR A 1 364 ? -16.658 -0.387 15.138 1.00 96.81 364 THR A C 1
ATOM 2752 O O . THR A 1 364 ? -17.200 -1.360 15.650 1.00 96.81 364 THR A O 1
ATOM 2755 N N . ASN A 1 365 ? -17.379 0.625 14.667 1.00 93.75 365 ASN A N 1
ATOM 2756 C CA . ASN A 1 365 ? -18.826 0.500 14.495 1.00 93.75 365 ASN A CA 1
ATOM 2757 C C . ASN A 1 365 ? -19.148 -0.300 13.231 1.00 93.75 365 ASN A C 1
ATOM 2759 O O . ASN A 1 365 ? -18.343 -0.388 12.298 1.00 93.75 365 ASN A O 1
ATOM 2763 N N . ARG A 1 366 ? -20.332 -0.910 13.196 1.00 91.06 366 ARG A N 1
ATOM 2764 C CA . ARG A 1 366 ? -20.736 -1.735 12.057 1.00 91.06 366 ARG A CA 1
ATOM 2765 C C . ARG A 1 366 ? -21.200 -0.863 10.895 1.00 91.06 366 ARG A C 1
ATOM 2767 O O . ARG A 1 366 ?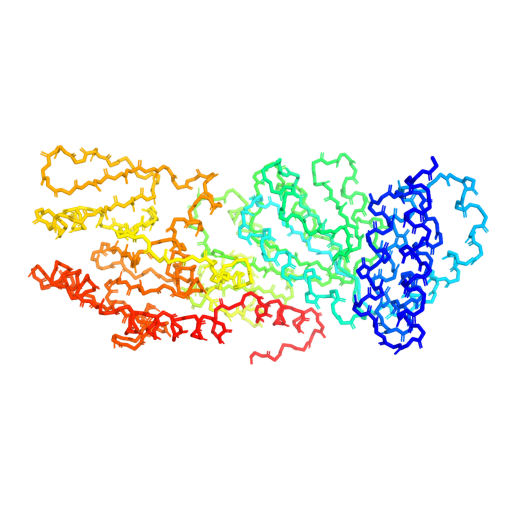 -22.197 -0.161 10.994 1.00 91.06 366 ARG A O 1
ATOM 2774 N N . THR A 1 367 ? -20.533 -0.998 9.756 1.00 87.56 367 THR A N 1
ATOM 2775 C CA . THR A 1 367 ? -20.997 -0.465 8.467 1.00 87.56 367 THR A CA 1
ATOM 2776 C C . THR A 1 367 ? -20.949 -1.569 7.418 1.00 87.56 367 THR A C 1
ATOM 2778 O O . THR A 1 367 ? -20.294 -2.591 7.630 1.00 87.56 367 THR A O 1
ATOM 2781 N N . GLU A 1 368 ? -21.656 -1.387 6.302 1.00 85.75 368 GLU A N 1
ATOM 2782 C CA . GLU A 1 368 ? -21.679 -2.367 5.209 1.00 85.75 368 GLU A CA 1
ATOM 2783 C C . GLU A 1 368 ? -20.264 -2.652 4.683 1.00 85.75 368 GLU A C 1
ATOM 2785 O O . GLU A 1 368 ? -19.847 -3.807 4.666 1.00 85.75 368 GLU A O 1
ATOM 2790 N N . ALA A 1 369 ? -19.487 -1.600 4.404 1.00 85.56 369 ALA A N 1
ATOM 2791 C CA . ALA A 1 369 ? -18.105 -1.708 3.934 1.00 85.56 369 ALA A CA 1
ATOM 2792 C C . ALA A 1 369 ? -17.204 -2.466 4.925 1.00 85.56 369 ALA A C 1
ATOM 2794 O O . ALA A 1 369 ? -16.480 -3.393 4.565 1.00 85.56 369 ALA A O 1
ATOM 2795 N N . LEU A 1 370 ? -17.269 -2.123 6.217 1.00 89.75 370 LEU A N 1
ATOM 2796 C CA . LEU A 1 370 ? -16.405 -2.759 7.218 1.00 89.75 370 LEU A CA 1
ATOM 2797 C C . LEU A 1 370 ? -16.816 -4.211 7.512 1.00 89.75 370 LEU A C 1
ATOM 2799 O O . LEU A 1 370 ? -15.969 -5.004 7.927 1.00 89.75 370 LEU A O 1
ATOM 2803 N N . ALA A 1 371 ? -18.078 -4.585 7.275 1.00 92.25 371 ALA A N 1
ATOM 2804 C CA . ALA A 1 371 ? -18.565 -5.957 7.435 1.00 92.25 371 ALA A CA 1
ATOM 2805 C C . ALA A 1 371 ? -17.994 -6.935 6.389 1.00 92.25 371 ALA A C 1
ATOM 2807 O O . ALA A 1 371 ? -18.020 -8.148 6.611 1.00 92.25 371 ALA A O 1
ATOM 2808 N N . GLU A 1 372 ? -17.425 -6.443 5.284 1.00 91.44 372 GLU A N 1
ATOM 2809 C CA . GLU A 1 372 ? -16.732 -7.286 4.300 1.00 91.44 372 GLU A CA 1
ATOM 2810 C C . GLU A 1 372 ? -15.398 -7.848 4.832 1.00 91.44 372 GLU A C 1
ATOM 2812 O O . GLU A 1 372 ? -14.970 -8.952 4.449 1.00 91.44 372 GLU A O 1
ATOM 2817 N N . LEU A 1 373 ? -14.760 -7.109 5.749 1.00 93.50 373 LEU A N 1
ATOM 2818 C CA . LEU A 1 373 ? -13.481 -7.453 6.375 1.00 93.50 373 LEU A CA 1
ATOM 2819 C C . LEU A 1 373 ? -13.642 -7.964 7.811 1.00 93.50 373 LEU A C 1
ATOM 2821 O O . LEU A 1 373 ? -12.953 -8.907 8.203 1.00 93.50 373 LEU A O 1
ATOM 2825 N N . VAL A 1 374 ? -14.551 -7.389 8.599 1.00 96.38 374 VAL A N 1
ATOM 2826 C CA . VAL A 1 374 ? -14.702 -7.704 10.025 1.00 96.38 374 VAL A CA 1
ATOM 2827 C C . VAL A 1 374 ? -15.935 -8.570 10.280 1.00 96.38 374 VAL A C 1
ATOM 2829 O O . VAL A 1 374 ? -17.060 -8.240 9.915 1.00 96.38 374 VAL A O 1
ATOM 2832 N N . LYS A 1 375 ? -15.711 -9.679 10.981 1.00 97.88 375 LYS A N 1
ATOM 2833 C CA . LYS A 1 375 ? -16.702 -10.601 11.530 1.00 97.88 375 LYS A CA 1
ATOM 2834 C C . LYS A 1 375 ? -16.617 -10.546 13.057 1.00 97.88 375 LYS A C 1
ATOM 2836 O O . LYS A 1 375 ? -15.604 -10.957 13.634 1.00 97.88 375 LYS A O 1
ATOM 2841 N N . ASP A 1 376 ? -17.677 -10.040 13.693 1.00 97.94 376 ASP A N 1
ATOM 2842 C CA . ASP A 1 376 ? -17.742 -9.811 15.147 1.00 97.94 376 ASP A CA 1
ATOM 2843 C C . ASP A 1 376 ? -17.360 -11.068 15.945 1.00 97.94 376 ASP A C 1
ATOM 2845 O O . ASP A 1 376 ? -17.850 -12.167 15.683 1.00 97.94 376 ASP A O 1
ATOM 2849 N N . GLY A 1 377 ? -16.434 -10.920 16.893 1.00 97.06 377 GLY A N 1
ATOM 2850 C CA . GLY A 1 377 ? -15.928 -11.995 17.751 1.00 97.06 377 GLY A CA 1
ATOM 2851 C C . GLY A 1 377 ? -15.009 -13.023 17.073 1.00 97.06 377 GLY A C 1
ATOM 2852 O O . GLY A 1 377 ? -14.448 -13.880 17.770 1.00 97.06 377 GLY A O 1
ATOM 2853 N N . VAL A 1 378 ? -14.829 -12.949 15.747 1.00 98.38 378 VAL A N 1
ATOM 2854 C CA . VAL A 1 378 ? -14.005 -13.884 14.963 1.00 98.38 378 VAL A CA 1
ATOM 2855 C C . VAL A 1 378 ? -12.645 -13.283 14.637 1.00 98.38 378 VAL A C 1
ATOM 2857 O O . VAL A 1 378 ? -11.632 -13.882 14.987 1.00 98.38 378 VAL A O 1
ATOM 2860 N N . ASN A 1 379 ? -12.623 -12.127 13.973 1.00 98.31 379 ASN A N 1
ATOM 2861 C CA . ASN A 1 379 ? -11.404 -11.451 13.506 1.00 98.31 379 ASN A CA 1
ATOM 2862 C C . ASN A 1 379 ? -11.390 -9.945 13.863 1.00 98.31 379 ASN A C 1
ATOM 2864 O O . ASN A 1 379 ? -10.580 -9.177 13.353 1.00 98.31 379 ASN A O 1
ATOM 2868 N N . GLY A 1 380 ? -12.303 -9.528 14.739 1.00 98.38 380 GLY A N 1
ATOM 2869 C CA . GLY A 1 380 ? -12.491 -8.159 15.204 1.00 98.38 380 GLY A CA 1
ATOM 2870 C C . GLY A 1 380 ? -13.816 -8.039 15.951 1.00 98.38 380 GLY A C 1
ATOM 2871 O O . GLY A 1 380 ? -14.501 -9.040 16.166 1.00 98.38 380 GLY A O 1
ATOM 2872 N N . PHE A 1 381 ? -14.172 -6.827 16.359 1.00 98.44 381 PHE A N 1
ATOM 2873 C CA . PHE A 1 381 ? -15.413 -6.555 17.074 1.00 98.44 381 PHE A CA 1
ATOM 2874 C C . PHE A 1 381 ? -16.138 -5.342 16.506 1.00 98.44 381 PHE A C 1
ATOM 2876 O O . PHE A 1 381 ? -15.508 -4.366 16.087 1.00 98.44 381 PHE A O 1
ATOM 2883 N N . PHE A 1 382 ? -17.465 -5.394 16.575 1.00 97.88 382 PHE A N 1
ATOM 2884 C CA . PHE A 1 382 ? -18.335 -4.255 16.349 1.00 97.88 382 PHE A CA 1
ATOM 2885 C C . PHE A 1 382 ? -18.930 -3.722 17.653 1.00 97.88 382 PHE A C 1
ATOM 2887 O O . PHE A 1 382 ? -19.238 -4.499 18.563 1.00 97.88 382 PHE A O 1
ATOM 2894 N N . TYR A 1 383 ? -19.115 -2.404 17.717 1.00 96.50 383 TYR A N 1
ATOM 2895 C CA . TYR A 1 383 ? -20.045 -1.747 18.639 1.00 96.50 383 TYR A CA 1
ATOM 2896 C C . TYR A 1 383 ? -21.216 -1.132 17.860 1.00 96.50 383 TYR A C 1
ATOM 2898 O O . TYR A 1 383 ? -21.089 -0.873 16.661 1.00 96.50 383 TYR A O 1
ATOM 2906 N N . ASP A 1 384 ? -22.342 -0.916 18.536 1.00 93.56 384 ASP A N 1
ATOM 2907 C CA . ASP A 1 384 ? -23.521 -0.243 17.987 1.00 93.56 384 ASP A CA 1
ATOM 2908 C C . ASP A 1 384 ? -23.589 1.205 18.491 1.00 93.56 384 ASP A C 1
ATOM 2910 O O . ASP A 1 384 ? -23.810 1.461 19.675 1.00 93.56 384 ASP A O 1
ATOM 2914 N N . GLU A 1 385 ? -23.394 2.171 17.594 1.00 89.88 385 GLU A N 1
ATOM 2915 C CA . GLU A 1 385 ? -23.474 3.599 17.909 1.00 89.88 385 GLU A CA 1
ATOM 2916 C C . GLU A 1 385 ? -24.877 4.061 18.332 1.00 89.88 385 GLU A C 1
ATOM 2918 O O . GLU A 1 385 ? -25.009 5.116 18.952 1.00 89.88 385 GLU A O 1
ATOM 2923 N N . LYS A 1 386 ? -25.925 3.284 18.027 1.00 90.19 386 LYS A N 1
ATOM 2924 C CA . LYS A 1 386 ? -27.309 3.586 18.417 1.00 90.19 386 LYS A CA 1
ATOM 2925 C C . LYS A 1 386 ? -27.618 3.153 19.847 1.00 90.19 386 LYS A C 1
ATOM 2927 O O . LYS A 1 386 ? -28.650 3.552 20.383 1.00 90.19 386 LYS A O 1
ATOM 2932 N N . VAL A 1 387 ? -26.749 2.350 20.464 1.00 94.00 387 VAL A N 1
ATOM 2933 C CA . VAL A 1 387 ? -26.920 1.847 21.830 1.00 94.00 387 VAL A CA 1
ATOM 2934 C C . VAL A 1 387 ? -26.002 2.629 22.778 1.00 94.00 387 VAL A C 1
ATOM 2936 O O . VAL A 1 387 ? -24.780 2.436 22.762 1.00 94.00 387 VAL A O 1
ATOM 2939 N N . PRO A 1 388 ? -26.554 3.501 23.647 1.00 93.62 388 PRO A N 1
ATOM 2940 C CA . PRO A 1 388 ? -25.753 4.283 24.580 1.00 93.62 388 PRO A CA 1
ATOM 2941 C C . PRO A 1 388 ? -24.833 3.404 25.435 1.00 93.62 388 PRO A C 1
ATOM 2943 O O . PRO A 1 388 ? -25.263 2.447 26.077 1.00 93.62 388 PRO A O 1
ATOM 2946 N N . GLY A 1 389 ? -23.543 3.741 25.452 1.00 95.69 389 GLY A N 1
ATOM 2947 C CA . GLY A 1 389 ? -22.537 3.032 26.244 1.00 95.69 389 GLY A CA 1
ATOM 2948 C C . GLY A 1 389 ? -22.032 1.709 25.652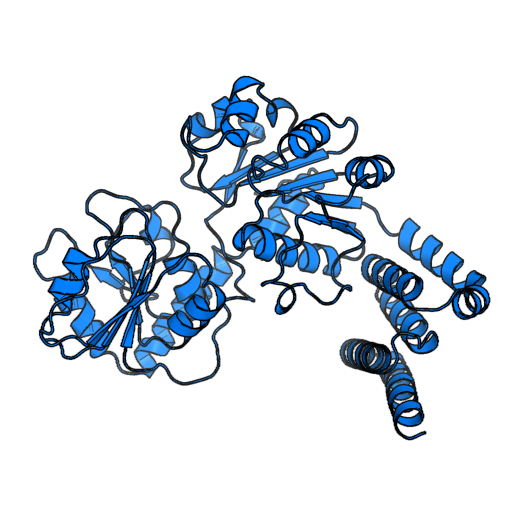 1.00 95.69 389 GLY A C 1
ATOM 2949 O O . GLY A 1 389 ? -21.157 1.093 26.270 1.00 95.69 389 GLY A O 1
ATOM 2950 N N . ASP A 1 390 ? -22.488 1.277 24.470 1.00 97.56 390 ASP A N 1
ATOM 2951 C CA . ASP A 1 390 ? -22.025 0.010 23.884 1.00 97.56 390 ASP A CA 1
ATOM 2952 C C . ASP A 1 390 ? -20.531 0.040 23.529 1.00 97.56 390 ASP A C 1
ATOM 2954 O O . ASP A 1 390 ? -19.806 -0.907 23.839 1.00 97.56 390 ASP A O 1
ATOM 2958 N N . LEU A 1 391 ? -20.012 1.170 23.030 1.00 97.75 391 LEU A N 1
ATOM 2959 C CA . LEU A 1 391 ? -18.569 1.353 22.822 1.00 97.75 391 LEU A CA 1
ATOM 2960 C C . LEU A 1 391 ? -17.771 1.101 24.116 1.00 97.75 391 LEU A C 1
ATOM 2962 O O . LEU A 1 391 ? -16.802 0.341 24.117 1.00 97.75 391 LEU A O 1
ATOM 2966 N N . ARG A 1 392 ? -18.209 1.667 25.250 1.00 97.69 392 ARG A N 1
ATOM 2967 C CA . ARG A 1 392 ? -17.579 1.446 26.566 1.00 97.69 392 ARG A CA 1
ATOM 2968 C C . ARG A 1 392 ? -17.649 -0.020 26.984 1.00 97.69 392 ARG A C 1
ATOM 2970 O O . ARG A 1 392 ? -16.666 -0.568 27.486 1.00 97.69 392 ARG A O 1
ATOM 2977 N N . LYS A 1 393 ? -18.803 -0.660 26.792 1.00 98.00 393 LYS A N 1
ATOM 2978 C CA . LYS A 1 393 ? -19.006 -2.084 27.085 1.00 98.00 393 LYS A CA 1
ATOM 2979 C C . LYS A 1 393 ? -18.051 -2.954 26.264 1.00 98.00 393 LYS A C 1
ATOM 2981 O O . LYS A 1 393 ? -17.373 -3.804 26.838 1.00 98.00 393 LYS A O 1
ATOM 2986 N N . LYS A 1 394 ? -17.937 -2.710 24.958 1.00 98.00 394 LYS A N 1
ATOM 2987 C CA . LYS A 1 394 ? -17.042 -3.437 24.045 1.00 98.00 394 LYS A CA 1
ATOM 2988 C C . LYS A 1 394 ? -15.567 -3.197 24.368 1.00 98.00 394 LYS A C 1
ATOM 2990 O O . LYS A 1 394 ? -14.792 -4.149 24.373 1.00 98.00 394 LYS A O 1
ATOM 2995 N N . ILE A 1 395 ? -15.184 -1.977 24.751 1.00 97.94 395 ILE A N 1
ATOM 2996 C CA . ILE A 1 395 ? -13.832 -1.689 25.259 1.00 97.94 395 ILE A CA 1
ATOM 2997 C C . ILE A 1 395 ? -13.532 -2.517 26.516 1.00 97.94 395 ILE A C 1
ATOM 2999 O O . ILE A 1 395 ? -12.492 -3.166 26.579 1.00 97.94 395 ILE A O 1
ATOM 3003 N N . ARG A 1 396 ? -14.442 -2.574 27.498 1.00 97.44 396 ARG A N 1
ATOM 3004 C CA . ARG A 1 396 ? -14.253 -3.417 28.695 1.00 97.44 396 ARG A CA 1
ATOM 3005 C C . ARG A 1 396 ? -14.108 -4.898 28.346 1.00 97.44 396 ARG A C 1
ATOM 3007 O O . ARG A 1 396 ? -13.242 -5.565 28.903 1.00 97.44 396 ARG A O 1
ATOM 3014 N N . GLN A 1 397 ? -14.915 -5.397 27.409 1.00 96.31 397 GLN A N 1
ATOM 3015 C CA . GLN A 1 397 ? -14.808 -6.776 26.927 1.00 96.31 397 GLN A CA 1
ATOM 3016 C C . GLN A 1 397 ? -13.435 -7.052 26.304 1.00 96.31 397 GLN A C 1
ATOM 3018 O O . GLN A 1 397 ? -12.825 -8.069 26.619 1.00 96.31 397 GLN A O 1
ATOM 3023 N N . LEU A 1 398 ? -12.920 -6.135 25.480 1.00 95.62 398 LEU A N 1
ATOM 3024 C CA . LEU A 1 398 ? -11.588 -6.245 24.878 1.00 95.62 398 LEU A CA 1
ATOM 3025 C C . LEU A 1 398 ? -10.469 -6.248 25.915 1.00 95.62 398 LEU A C 1
ATOM 3027 O O . LEU A 1 398 ? -9.553 -7.064 25.822 1.00 95.62 398 LEU A O 1
ATOM 3031 N N . LEU A 1 399 ? -10.548 -5.357 26.905 1.00 94.88 399 LEU A N 1
ATOM 3032 C CA . LEU A 1 399 ? -9.562 -5.276 27.982 1.00 94.88 399 LEU A CA 1
ATOM 3033 C C . LEU A 1 399 ? -9.557 -6.545 28.846 1.00 94.88 399 LEU A C 1
ATOM 3035 O O . LEU A 1 399 ? -8.495 -6.954 29.307 1.00 94.88 399 LEU A O 1
ATOM 3039 N N . ALA A 1 400 ? -10.712 -7.198 28.998 1.00 96.00 400 ALA A N 1
ATOM 3040 C CA . ALA A 1 400 ? -10.859 -8.458 29.722 1.00 96.00 400 ALA A CA 1
ATOM 3041 C C . ALA A 1 400 ? -10.444 -9.707 28.913 1.00 96.00 400 ALA A C 1
ATOM 3043 O O . ALA A 1 400 ? -10.407 -10.807 29.468 1.00 96.00 400 ALA A O 1
ATOM 3044 N N . LEU A 1 401 ? -10.129 -9.585 27.614 1.00 95.88 401 LEU A N 1
ATOM 3045 C CA . LEU A 1 401 ? -9.669 -10.728 26.820 1.00 95.88 401 LEU A CA 1
ATOM 3046 C C . LEU A 1 401 ? -8.316 -11.229 27.324 1.00 95.88 401 LEU A C 1
ATOM 3048 O O . LEU A 1 401 ? -7.337 -10.476 27.348 1.00 95.88 401 LEU A O 1
ATOM 3052 N N . LYS A 1 402 ? -8.239 -12.534 27.604 1.00 96.25 402 LYS A N 1
ATOM 3053 C CA . LYS A 1 402 ? -6.968 -13.237 27.809 1.00 96.25 402 LYS A CA 1
ATOM 3054 C C . LYS A 1 402 ? -6.079 -13.127 26.567 1.00 96.25 402 LYS A C 1
ATOM 3056 O O . LYS A 1 402 ? -6.589 -13.015 25.445 1.00 96.25 402 LYS A O 1
ATOM 3061 N N . LYS A 1 403 ? -4.760 -13.175 26.769 1.00 94.75 403 LYS A N 1
ATOM 3062 C CA . LYS A 1 403 ? -3.761 -13.015 25.704 1.00 94.75 403 LYS A CA 1
ATOM 3063 C C . LYS A 1 403 ? -3.992 -14.011 24.565 1.00 94.75 403 LYS A C 1
ATOM 3065 O O . LYS A 1 403 ? -4.067 -13.600 23.416 1.00 94.75 403 LYS A O 1
ATOM 3070 N N . GLU A 1 404 ? -4.244 -15.277 24.881 1.00 96.81 404 GLU A N 1
ATOM 3071 C CA . GLU A 1 404 ? -4.421 -16.352 23.895 1.00 96.81 404 GLU A CA 1
ATOM 3072 C C . GLU A 1 404 ? -5.624 -16.086 22.987 1.00 96.81 404 GLU A C 1
ATOM 3074 O O . GLU A 1 404 ? -5.562 -16.259 21.770 1.00 96.81 404 GLU A O 1
ATOM 3079 N N . ARG A 1 405 ? -6.737 -15.614 2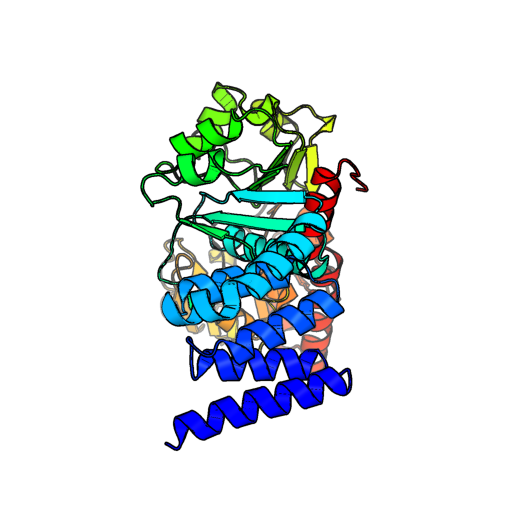3.567 1.00 97.75 405 ARG A N 1
ATOM 3080 C CA . ARG A 1 405 ? -7.936 -15.288 22.787 1.00 97.75 405 ARG A CA 1
ATOM 3081 C C . ARG A 1 405 ? -7.709 -14.069 21.900 1.00 97.75 405 ARG A C 1
ATOM 3083 O O . ARG A 1 405 ? -8.220 -14.027 20.784 1.00 97.75 405 ARG A O 1
ATOM 3090 N N . ARG A 1 406 ? -6.967 -13.082 22.397 1.00 96.38 406 ARG A N 1
ATOM 3091 C CA . ARG A 1 406 ? -6.618 -11.874 21.651 1.00 96.38 406 ARG A CA 1
ATOM 3092 C C . ARG A 1 406 ? -5.711 -12.195 20.466 1.00 96.38 406 ARG A C 1
ATOM 3094 O O . ARG A 1 406 ? -6.013 -11.762 19.359 1.00 96.38 406 ARG A O 1
ATOM 3101 N N . ASP A 1 407 ? -4.683 -13.007 20.689 1.00 96.31 407 ASP A N 1
ATOM 3102 C CA . ASP A 1 407 ? -3.745 -13.455 19.659 1.00 96.31 407 ASP A CA 1
ATOM 3103 C C . ASP A 1 407 ? -4.466 -14.291 18.590 1.00 96.31 407 ASP A C 1
ATOM 3105 O O . ASP A 1 407 ? -4.249 -14.082 17.399 1.00 96.31 407 ASP A O 1
ATOM 3109 N N . LEU A 1 408 ? -5.407 -15.159 18.986 1.00 98.38 408 LEU A N 1
ATOM 3110 C CA . LEU A 1 408 ? -6.240 -15.920 18.047 1.00 98.38 408 LEU A CA 1
ATOM 3111 C C . LEU A 1 408 ? -7.094 -15.012 17.145 1.00 98.38 408 LEU A C 1
ATOM 3113 O O . LEU A 1 408 ? -7.145 -15.212 15.931 1.00 98.38 408 LEU A O 1
ATOM 3117 N N . ILE A 1 409 ? -7.787 -14.027 17.725 1.00 98.56 409 ILE A N 1
ATOM 3118 C CA . ILE A 1 409 ? -8.622 -13.087 16.956 1.00 98.56 409 ILE A CA 1
ATOM 3119 C C . ILE A 1 409 ? -7.741 -12.231 16.038 1.00 98.56 409 ILE A C 1
ATOM 3121 O O . ILE A 1 409 ? -8.080 -12.037 14.872 1.00 98.56 409 ILE A O 1
ATOM 3125 N N . GLY A 1 410 ? -6.598 -11.759 16.541 1.00 98.19 410 GLY A N 1
ATOM 3126 C CA . GLY A 1 410 ? -5.612 -11.009 15.770 1.00 98.19 410 GLY A CA 1
ATOM 3127 C C . GLY A 1 410 ? -5.029 -11.807 14.599 1.00 98.19 410 GLY A C 1
ATOM 3128 O O . GLY A 1 410 ? -4.959 -11.298 13.482 1.00 98.19 410 GLY A O 1
ATOM 3129 N N . GLY A 1 411 ? -4.695 -13.082 14.810 1.00 98.38 411 GLY A N 1
ATOM 3130 C CA . GLY A 1 411 ? -4.246 -13.993 13.752 1.00 98.38 411 GLY A CA 1
ATOM 3131 C C . GLY A 1 411 ? -5.276 -14.131 12.630 1.00 98.38 411 GLY A C 1
ATOM 3132 O O . GLY A 1 411 ? -4.949 -13.924 11.463 1.00 98.38 411 GLY A O 1
ATOM 3133 N N . ARG A 1 412 ? -6.551 -14.341 12.983 1.00 98.75 412 ARG A N 1
ATOM 3134 C CA . ARG A 1 412 ? -7.665 -14.391 12.015 1.00 98.75 412 ARG A CA 1
ATOM 3135 C C . ARG A 1 412 ? -7.874 -13.067 11.276 1.00 98.75 412 ARG A C 1
ATOM 3137 O O . ARG A 1 412 ? -8.267 -13.058 10.106 1.00 98.75 412 ARG A O 1
ATOM 3144 N N . ALA A 1 413 ? -7.622 -11.939 11.940 1.00 98.56 413 ALA A N 1
ATOM 3145 C CA . ALA A 1 413 ? -7.650 -10.619 11.313 1.00 98.56 413 ALA A CA 1
ATOM 3146 C C . ALA A 1 413 ? -6.585 -10.513 10.216 1.00 98.56 413 ALA A C 1
ATOM 3148 O O . ALA A 1 413 ? -6.896 -10.129 9.086 1.00 98.56 413 ALA A O 1
ATOM 3149 N N . ARG A 1 414 ? -5.357 -10.950 10.517 1.00 98.44 414 ARG A N 1
ATOM 3150 C CA . ARG A 1 414 ? -4.257 -10.982 9.549 1.00 98.44 414 ARG A CA 1
ATOM 3151 C C . ARG A 1 414 ? -4.544 -11.921 8.385 1.00 98.44 414 ARG A C 1
ATOM 3153 O O . ARG A 1 414 ? -4.359 -11.515 7.242 1.00 98.44 414 ARG A O 1
ATOM 3160 N N . GLU A 1 415 ? -5.024 -13.133 8.651 1.00 98.50 415 GLU A N 1
ATOM 3161 C CA . GLU A 1 415 ? -5.429 -14.090 7.609 1.00 98.50 415 GLU A CA 1
ATOM 3162 C C . GLU A 1 415 ? -6.449 -13.475 6.644 1.00 98.50 415 GLU A C 1
ATOM 3164 O O . GLU A 1 415 ? -6.329 -13.620 5.428 1.00 98.50 415 GLU A O 1
ATOM 3169 N N . THR A 1 416 ? -7.418 -12.725 7.178 1.00 98.06 416 THR A N 1
ATOM 3170 C CA . THR A 1 416 ? -8.437 -12.055 6.363 1.00 98.06 416 THR A CA 1
ATOM 3171 C C . THR A 1 416 ? -7.819 -11.016 5.426 1.00 98.06 416 THR A C 1
ATOM 3173 O O . THR A 1 416 ? -8.146 -10.998 4.239 1.00 98.06 416 THR A O 1
ATOM 3176 N N . VAL A 1 417 ? -6.912 -10.172 5.930 1.00 97.75 417 VAL A N 1
ATOM 3177 C CA . VAL A 1 417 ? -6.258 -9.137 5.112 1.00 97.75 417 VAL A CA 1
ATOM 3178 C C . VAL A 1 417 ? -5.319 -9.748 4.077 1.00 97.75 417 VAL A C 1
ATOM 3180 O O . VAL A 1 417 ? -5.357 -9.334 2.925 1.00 97.75 417 VAL A O 1
ATOM 3183 N N . LEU A 1 418 ? -4.537 -10.767 4.442 1.00 97.12 418 LEU A N 1
ATOM 3184 C CA . LEU A 1 418 ? -3.673 -11.480 3.494 1.00 97.12 418 LEU A CA 1
ATOM 3185 C C . LEU A 1 418 ? -4.468 -12.088 2.330 1.00 97.12 418 LEU A C 1
ATOM 3187 O O . LEU A 1 418 ? -3.981 -12.122 1.204 1.00 97.12 418 LEU A O 1
ATOM 3191 N N . ALA A 1 419 ? -5.688 -12.562 2.596 1.00 96.44 419 ALA A N 1
ATOM 3192 C CA . ALA A 1 419 ? -6.537 -13.175 1.582 1.00 96.44 419 ALA A CA 1
ATOM 3193 C C . ALA A 1 419 ? -7.282 -12.160 0.700 1.00 96.44 419 ALA A C 1
ATOM 3195 O O . ALA A 1 419 ? -7.545 -12.456 -0.464 1.00 96.44 419 ALA A O 1
ATOM 3196 N N . LYS A 1 420 ? -7.672 -11.000 1.246 1.00 94.56 420 LYS A N 1
ATOM 3197 C CA . LYS A 1 420 ? -8.619 -10.085 0.583 1.00 94.56 420 LYS A CA 1
ATOM 3198 C C . LYS A 1 420 ? -8.065 -8.703 0.229 1.00 94.56 420 LYS A C 1
ATOM 3200 O O . LYS A 1 420 ? -8.581 -8.079 -0.690 1.00 94.56 420 LYS A O 1
ATOM 3205 N N . ALA A 1 421 ? -7.067 -8.219 0.963 1.00 95.00 421 ALA A N 1
ATOM 3206 C CA . ALA A 1 421 ? -6.683 -6.806 1.006 1.00 95.00 421 ALA A CA 1
ATOM 3207 C C . ALA A 1 421 ? -5.152 -6.618 0.982 1.00 95.00 421 ALA A C 1
ATOM 3209 O O . ALA A 1 421 ? -4.585 -5.794 1.706 1.00 95.00 421 ALA A O 1
ATOM 3210 N N . ASP A 1 422 ? -4.472 -7.401 0.144 1.00 96.25 422 ASP A N 1
ATOM 3211 C CA . ASP A 1 422 ? -3.021 -7.377 -0.038 1.00 96.25 422 ASP A CA 1
ATOM 3212 C C . ASP A 1 422 ? -2.645 -6.758 -1.393 1.00 96.25 422 ASP A C 1
ATOM 3214 O O . ASP A 1 422 ? -3.115 -7.188 -2.450 1.00 96.25 422 ASP A O 1
ATOM 3218 N N . TYR A 1 423 ? -1.732 -5.784 -1.384 1.00 96.19 423 TYR A N 1
ATOM 3219 C CA . TYR A 1 423 ? -1.170 -5.185 -2.598 1.00 96.19 423 TYR A CA 1
ATOM 3220 C C . TYR A 1 423 ? -0.594 -6.194 -3.594 1.00 96.19 423 TYR A C 1
ATOM 3222 O O . TYR A 1 423 ? -0.580 -5.902 -4.789 1.00 96.19 423 TYR A O 1
ATOM 3230 N N . ARG A 1 424 ? -0.151 -7.380 -3.162 1.00 95.25 424 ARG A N 1
ATOM 3231 C CA . ARG A 1 424 ? 0.319 -8.431 -4.081 1.00 95.25 424 ARG A CA 1
ATOM 3232 C C . ARG A 1 424 ? -0.796 -8.934 -4.995 1.00 95.25 424 ARG A C 1
ATOM 3234 O O . ARG A 1 424 ? -0.528 -9.285 -6.144 1.00 95.25 424 ARG A O 1
ATOM 3241 N N . ASP A 1 425 ? -2.039 -8.957 -4.515 1.00 95.06 425 ASP A N 1
ATOM 3242 C CA . ASP A 1 425 ? -3.199 -9.285 -5.344 1.00 95.06 425 ASP A CA 1
ATOM 3243 C C . ASP A 1 425 ? -3.450 -8.206 -6.400 1.00 95.06 425 ASP A C 1
ATOM 3245 O O . ASP A 1 425 ? -3.549 -8.509 -7.593 1.00 95.06 425 ASP A O 1
ATOM 3249 N N . LEU A 1 426 ? -3.437 -6.940 -5.977 1.00 95.75 426 LEU A N 1
ATOM 3250 C CA . LEU A 1 426 ? -3.594 -5.799 -6.873 1.00 95.75 426 LEU A CA 1
ATOM 3251 C C . LEU A 1 426 ? -2.484 -5.742 -7.933 1.00 95.75 426 LEU A C 1
ATOM 3253 O O . LEU A 1 426 ? -2.783 -5.642 -9.121 1.00 95.75 426 LEU A O 1
ATOM 3257 N N . ALA A 1 427 ? -1.215 -5.882 -7.541 1.00 95.75 427 ALA A N 1
ATOM 3258 C CA . ALA A 1 427 ? -0.079 -5.891 -8.465 1.00 95.75 427 ALA A CA 1
ATOM 3259 C C . ALA A 1 427 ? -0.195 -7.020 -9.505 1.00 95.75 427 ALA A C 1
ATOM 3261 O O . ALA A 1 427 ? 0.099 -6.824 -10.687 1.00 95.75 427 ALA A O 1
ATOM 3262 N N . ARG A 1 428 ? -0.696 -8.196 -9.098 1.00 94.25 428 ARG A N 1
ATOM 3263 C CA . ARG A 1 428 ? -0.960 -9.314 -10.013 1.00 94.25 428 ARG A CA 1
ATOM 3264 C C . ARG A 1 428 ? -2.058 -8.984 -11.021 1.00 94.25 428 ARG A C 1
ATOM 3266 O O . ARG A 1 428 ? -1.868 -9.260 -12.205 1.00 94.25 428 ARG A O 1
ATOM 3273 N N . LYS A 1 429 ? -3.172 -8.397 -10.574 1.00 94.69 429 LYS A N 1
ATOM 3274 C CA . LYS A 1 429 ? -4.296 -7.988 -11.436 1.00 94.69 429 LYS A CA 1
ATOM 3275 C C . LYS A 1 429 ? -3.888 -6.894 -12.424 1.00 94.69 429 LYS A C 1
ATOM 3277 O O . LYS A 1 429 ? -4.177 -7.006 -13.613 1.00 94.69 429 LYS A O 1
ATOM 3282 N N . VAL A 1 430 ? -3.147 -5.890 -11.957 1.00 95.00 430 VAL A N 1
ATOM 3283 C CA . VAL A 1 430 ? -2.596 -4.810 -12.789 1.00 95.00 430 VAL A CA 1
ATOM 3284 C C . VAL A 1 430 ? -1.670 -5.370 -13.864 1.00 95.00 430 VAL A C 1
ATOM 3286 O O . VAL A 1 430 ? -1.851 -5.079 -15.044 1.00 95.00 430 VAL A O 1
ATOM 3289 N N . HIS A 1 431 ? -0.732 -6.243 -13.493 1.00 92.25 431 HIS A N 1
ATOM 3290 C CA . HIS A 1 431 ? 0.155 -6.887 -14.462 1.00 92.25 431 HIS A CA 1
ATOM 3291 C C . HIS A 1 431 ? -0.628 -7.751 -15.471 1.00 92.25 431 HIS A C 1
ATOM 3293 O O . HIS A 1 431 ? -0.366 -7.711 -16.673 1.00 92.25 431 HIS A O 1
ATOM 3299 N N . ALA A 1 432 ? -1.648 -8.490 -15.031 1.00 91.44 432 ALA A N 1
ATOM 3300 C CA . ALA A 1 432 ? -2.504 -9.247 -15.945 1.00 91.44 432 ALA A CA 1
ATOM 3301 C C . ALA A 1 432 ? -3.224 -8.337 -16.966 1.00 91.44 432 ALA A C 1
ATOM 3303 O O . ALA A 1 432 ? -3.315 -8.685 -18.148 1.00 91.44 432 ALA A O 1
ATOM 3304 N N . ALA A 1 433 ? -3.673 -7.152 -16.536 1.00 91.50 433 ALA A N 1
ATOM 3305 C CA . ALA A 1 433 ? -4.274 -6.146 -17.409 1.00 91.50 433 ALA A CA 1
ATOM 3306 C C . ALA A 1 433 ? -3.268 -5.558 -18.416 1.00 91.50 433 ALA A C 1
ATOM 3308 O O . ALA A 1 433 ? -3.601 -5.461 -19.599 1.00 91.50 433 ALA A O 1
ATOM 3309 N N . LEU A 1 434 ? -2.028 -5.262 -18.000 1.00 89.44 434 LEU A N 1
ATOM 3310 C CA . LEU A 1 434 ? -0.954 -4.801 -18.901 1.00 89.44 434 LEU A CA 1
ATOM 3311 C C . LEU A 1 434 ? -0.726 -5.795 -20.058 1.00 89.44 434 LEU A C 1
ATOM 3313 O O . LEU A 1 434 ? -0.676 -5.418 -21.234 1.00 89.44 434 LEU A O 1
ATOM 3317 N N . ARG A 1 435 ? -0.768 -7.100 -19.764 1.00 85.56 435 ARG A N 1
ATOM 3318 C CA . ARG A 1 435 ? -0.614 -8.175 -20.763 1.00 85.56 435 ARG A CA 1
ATOM 3319 C C . ARG A 1 435 ? -1.865 -8.468 -21.596 1.00 85.56 435 ARG A C 1
ATOM 3321 O O . ARG A 1 435 ? -1.852 -9.402 -22.396 1.00 85.56 435 ARG A O 1
ATOM 3328 N N . GLY A 1 436 ? -2.943 -7.697 -21.438 1.00 80.62 436 GLY A N 1
ATOM 3329 C CA . GLY A 1 436 ? -4.202 -7.912 -22.160 1.00 80.62 436 GLY A CA 1
ATOM 3330 C C . GLY A 1 436 ? -4.935 -9.196 -21.756 1.00 80.62 436 GLY A C 1
ATOM 3331 O O . GLY A 1 436 ? -5.757 -9.698 -22.517 1.00 80.62 436 GLY A O 1
ATOM 3332 N N . LYS A 1 437 ? -4.641 -9.743 -20.569 1.00 66.50 437 LYS A N 1
ATOM 3333 C CA . LYS A 1 437 ? -5.303 -10.925 -20.002 1.00 66.50 437 LYS A CA 1
ATOM 3334 C C . LYS A 1 437 ? -5.972 -10.575 -18.669 1.00 66.50 437 LYS A C 1
ATOM 3336 O O . LYS A 1 437 ? -5.580 -11.146 -17.651 1.00 66.50 437 LYS A O 1
ATOM 3341 N N . PRO A 1 438 ? -6.949 -9.651 -18.621 1.00 53.94 438 PRO A N 1
ATOM 3342 C CA . PRO A 1 438 ? -7.667 -9.394 -17.382 1.00 53.94 438 PRO A CA 1
ATOM 3343 C C . PRO A 1 438 ? -8.463 -10.654 -17.007 1.00 53.94 438 PRO A C 1
ATOM 3345 O O . PRO A 1 438 ? -9.529 -10.917 -17.552 1.00 53.94 438 PRO A O 1
ATOM 3348 N N . ARG A 1 439 ? -7.922 -11.477 -16.105 1.00 46.72 439 ARG A N 1
ATOM 3349 C CA . ARG A 1 439 ? -8.730 -12.395 -15.301 1.00 46.72 439 ARG A CA 1
ATOM 3350 C C . ARG A 1 439 ? -9.048 -11.634 -14.021 1.00 46.72 439 ARG A C 1
ATOM 3352 O O . ARG A 1 439 ? -8.127 -11.355 -13.253 1.00 46.72 439 ARG A O 1
ATOM 3359 N N . LEU A 1 440 ? -10.304 -11.205 -13.903 1.00 50.38 440 LEU A N 1
ATOM 3360 C CA . LEU A 1 440 ? -10.843 -10.542 -12.716 1.00 50.38 440 LEU A CA 1
ATOM 3361 C C . LEU A 1 440 ? -10.953 -11.520 -11.550 1.00 50.38 440 LEU A C 1
ATOM 3363 O O . LEU A 1 440 ? -11.353 -12.677 -11.816 1.00 50.38 440 LEU A O 1
#

Radius of gyration: 24.64 Å; chains: 1; bounding box: 72×48×63 Å

Foldseek 3Di:
DVLVVVLVVLQVVLLVCLVVVNLVSSLVSLVVSCVSPVQPLSSLLSNLVSCVVVLLLQLSLLSLVSNVVRHDPVSCVVCVVVSVVSCVSSVVQAPFEEEEEEQAPDPQSVLLVQLLLQLQSPPSRYAYEYEYADDPVCPVVPPDSSSHNYYQHLPDPCSLVVVVVDDGQAYEYEAFHDPVCLVVVLVVLPDPRHAYEYEYLDALDPPPRHPRSNVLLVVLSCLRHLAYEHEPPHDPVSVVSSVHDPVRYHYAHNAGALVVLEADDDEADQAEEEEDEPQFDVVLVCVLCFQVLHEYEYEDPDDDDDPDPGRYNYHYHHNPPCVVVLSVNLNNHLAYETEGDPPDDCLHDPSLLSSLSNLHAYEYADDPNVVLQDDDLAQYHHFHPVDPSRSSVVVVVSSPDDPVSRSRSSVRSSVSNVVGHHSNVVSVQSVCSSVVRRPD

pLDDT: mean 89.49, std 9.7, range [46.72, 98.75]